Protein AF-A0AAJ6YI88-F1 (afdb_monomer_lite)

Organism: NCBI:txid326594

Sequence (749 aa):
MSNTMTNLNGVRTFVLIAIFVVSIQKDGVDAGNGCAGYNIYDNNGLSCSIKNEIVNHHNYLRQQVANGLVNNQPRAANIQQMYWDEELAKGAQQWANQCTFEHNSNADRRDGRFSVGQNIGETMMSGSPEKVKLIEFTKQITNWFNEFKMYVFGKINYENYSNTGHYTQVIWSSTYLVGCGYIRYSKPNDMVNKFYVCNYGPAGNNINNQPYKVGNTSCGGNLVKSTQYPGLCSIKNPVTDACTPNNETKNSNLNNMSSNLQNSEMQDNNNNNQKTNINIHVNQNNIPNGNSLETLKDDKVAENNKTNNNNQENSNVTDYNLRKFGREWTLRHYNGNTKENMDGMSHSHGSAMKSIVGTSHSHGGARKSMGGLSHSHGGAVENSKEMSHSHGGAVENSDGMSHSHRDAVENSDGMSHSHGGAVENSDEMSHSHRDAVENSDGMSHSHGGAVENSDEMSHSHRDAVENSDGMSHSHGGAVENSDEMSHSHRDAVENSDGMSHSHGGAVENSDEMSHSHRDAVENSDGMSHSHGGAVENSDEMSHSHRDAVENSDGMSHSHGGAVENSDEMSHSHRDAVENSDGMSHSHGGAVENSDGMSHSHGGAVENSDGMSHSHGGAVENSDGMSHSHGGAVENSDGMSHSHGGAVENSDGMSHSHGGAVENSDGMSHSHGGAMKSTDGISHSHLNTVENMDGISDYHENNTTDNMDEIHGKTEKNAWDIHGHSKKNKTNIMKKVMHEKSKKLKVKNN

InterPro domains:
  IPR001283 Cysteine-rich secretory protein-related [PR00837] (82-100)
  IPR001283 Cysteine-rich secretory protein-related [PR00837] (140-153)
  IPR001283 Cysteine-rich secretory protein-related [PR00837] (164-180)
  IPR001283 Cysteine-rich secretory protein-related [PR00837] (195-208)
  IPR001283 Cysteine-rich secretory protein-related [PTHR10334] (52-216)
  IPR002413 Venom allergen 5-like [PR00838] (45-61)
  IPR002413 Venom allergen 5-like [PR00838] (105-121)
  IPR002413 Venom allergen 5-like [PR00838] (163-182)
  IPR014044 CAP domain [PF00188] (55-200)
  IPR014044 CAP domain [SM00198] (49-208)
  IPR018244 Allergen V5/Tpx-1-related, conserved site [PS01009] (165-175)
  IPR018244 Allergen V5/Tpx-1-related, conserved site [PS01010] (195-206)
  IPR035940 CAP superfamily [G3DSA:3.40.33.10] (30-244)
  IPR035940 CAP superfamily [SSF55797] (43-215)

Radius of gyration: 39.64 Å; chains: 1; bounding box: 93×69×137 Å

Secondary structure (DSSP, 8-state):
-----------------------------PPPGGGTTSEEEE-S---HHHHHHHHHHHHHHHHHHHTT-STT---BS-PBPPEE-HHHHHHHHHHHTT--SSPPPTTTT--SSS--EEEEEEEEEES-GGGG----HHHHHHHHHGGGGTPPSS---HHHHHHHHHHHHHT-TT--EEEEEEEEEE-TTSEEEEEEEEEEES----TTS-SS-BSS----TTEEE-SS-TTSEEESS----TT-S--SS-TT-TT---S---------------------------PPP---------------------SSS---EEEEEEEETTEEEEEEEEESS-EEEEESEEEEES--EEEEES-EEESS--EEEESS-EEESSS-EEEESS-EEESSS-EEEESS-EEESSS-EEEESS-EEESSS-EEEESS-EEESSS-EEEESS-EEESSS-EEEESS-EEESSS-EEEESS-EEESSS-EEEESS-EEESSS-EEEESS-EEESSS-EEEESS-EEESSS-EEEESS-EEESSS-EEEESS-EEESSS-EEEESS-EEESSS-EEEESS-EEESSS-EEEESS-EEESSS-EEEESS-EEEESS-EEEESS-EEEESS-EES-SSEEEEESS-EEEEEEEEEEESS-EEEEEEEEEEESS-EEEEEEEEEESSSEEEEEEEEEEESS-EEEEEEEEEEE------S-HHHHHHHHHHHHHHHHHHHHHHHHHHHHHHHHHHHHHTTTTT-

Structure (mmCIF, N/CA/C/O backbone):
data_AF-A0AAJ6YI88-F1
#
_entry.id   AF-A0AAJ6YI88-F1
#
loop_
_atom_site.group_PDB
_atom_site.id
_atom_site.type_symbol
_atom_site.label_atom_id
_atom_site.label_alt_id
_atom_site.label_comp_id
_atom_site.label_asym_id
_atom_site.label_entity_id
_atom_site.label_seq_id
_atom_site.pdbx_PDB_ins_code
_atom_site.Cartn_x
_atom_site.Cartn_y
_atom_site.Cartn_z
_atom_site.occupancy
_atom_site.B_iso_or_equiv
_atom_site.auth_seq_id
_atom_site.auth_comp_id
_atom_site.auth_asym_id
_atom_site.auth_atom_id
_atom_site.pdbx_PDB_model_num
ATOM 1 N N . MET A 1 1 ? 12.155 34.953 -62.038 1.00 32.94 1 MET A N 1
ATOM 2 C CA . MET A 1 1 ? 11.424 34.736 -63.305 1.00 32.94 1 MET A CA 1
ATOM 3 C C . MET A 1 1 ? 10.358 33.687 -63.048 1.00 32.94 1 MET A C 1
ATOM 5 O O . MET A 1 1 ? 10.648 32.714 -62.369 1.00 32.94 1 MET A O 1
ATOM 9 N N . SER A 1 2 ? 9.132 33.970 -63.481 1.00 29.11 2 SER A N 1
ATOM 10 C CA . SER A 1 2 ? 7.916 33.173 -63.272 1.00 29.11 2 SER A CA 1
ATOM 11 C C . SER A 1 2 ? 7.808 32.002 -64.259 1.00 29.11 2 SER A C 1
ATOM 13 O O . SER A 1 2 ? 8.427 32.070 -65.319 1.00 29.11 2 SER A O 1
ATOM 15 N N . ASN A 1 3 ? 6.889 31.071 -63.949 1.00 29.20 3 ASN A N 1
ATOM 16 C CA . ASN A 1 3 ? 6.216 30.086 -64.827 1.00 29.20 3 ASN A CA 1
ATOM 17 C C . ASN A 1 3 ? 7.001 28.778 -65.096 1.00 29.20 3 ASN A C 1
ATOM 19 O O . ASN A 1 3 ? 8.203 28.818 -65.297 1.00 29.20 3 ASN A O 1
ATOM 23 N N . THR A 1 4 ? 6.422 27.569 -65.134 1.00 30.59 4 THR A N 1
ATOM 24 C CA . THR A 1 4 ? 5.014 27.124 -65.206 1.00 30.59 4 THR A CA 1
ATOM 25 C C . THR A 1 4 ? 4.920 25.609 -64.955 1.00 30.59 4 THR A C 1
ATOM 27 O O . THR A 1 4 ? 5.880 24.880 -65.179 1.00 30.59 4 THR A O 1
ATOM 30 N N . MET A 1 5 ? 3.724 25.163 -64.557 1.00 29.16 5 MET A N 1
ATOM 31 C CA . MET A 1 5 ? 3.249 23.777 -64.439 1.00 29.16 5 MET A CA 1
ATOM 32 C C . MET A 1 5 ? 3.534 22.875 -65.655 1.00 29.16 5 MET A C 1
ATOM 34 O O . MET A 1 5 ? 3.459 23.330 -66.793 1.00 29.16 5 MET A O 1
ATOM 38 N N . THR A 1 6 ? 3.620 21.561 -65.427 1.00 32.22 6 THR A N 1
ATOM 39 C CA . THR A 1 6 ? 2.816 20.588 -66.193 1.00 32.22 6 THR A CA 1
ATOM 40 C C . THR A 1 6 ? 2.537 19.325 -65.380 1.00 32.22 6 THR A C 1
ATOM 42 O O . THR A 1 6 ? 3.384 18.797 -64.670 1.00 32.22 6 THR A O 1
ATOM 45 N N . ASN A 1 7 ? 1.278 18.914 -65.480 1.00 28.86 7 ASN A N 1
ATOM 46 C CA . ASN A 1 7 ? 0.593 17.818 -64.815 1.00 28.86 7 ASN A CA 1
ATOM 47 C C . ASN A 1 7 ? 0.742 16.546 -65.667 1.00 28.86 7 ASN A C 1
ATOM 49 O O . ASN A 1 7 ? 0.601 16.635 -66.887 1.00 28.86 7 ASN A O 1
ATOM 53 N N . LEU A 1 8 ? 0.917 15.376 -65.052 1.00 30.50 8 LEU A N 1
ATOM 54 C CA . LEU A 1 8 ? 0.657 14.083 -65.695 1.00 30.50 8 LEU A CA 1
ATOM 55 C C . LEU A 1 8 ? 0.093 13.113 -64.650 1.00 30.50 8 LEU A C 1
ATOM 57 O O . LEU A 1 8 ? 0.806 12.555 -63.824 1.00 30.50 8 LEU A O 1
ATOM 61 N N . ASN A 1 9 ? -1.231 12.960 -64.695 1.00 30.61 9 ASN A N 1
ATOM 62 C CA . ASN A 1 9 ? -1.983 11.904 -64.026 1.00 30.61 9 ASN A CA 1
ATOM 63 C C . ASN A 1 9 ? -1.768 10.577 -64.764 1.00 30.61 9 ASN A C 1
ATOM 65 O O . ASN A 1 9 ? -1.934 10.529 -65.983 1.00 30.61 9 ASN A O 1
ATOM 69 N N . GLY A 1 10 ? -1.504 9.491 -64.033 1.00 27.62 10 GLY A N 1
ATOM 70 C CA . GLY A 1 10 ? -1.437 8.161 -64.631 1.00 27.62 10 GLY A CA 1
ATOM 71 C C . GLY A 1 10 ? -1.246 7.016 -63.638 1.00 27.62 10 GLY A C 1
ATOM 72 O O . GLY A 1 10 ? -0.130 6.590 -63.401 1.00 27.62 10 GLY A O 1
ATOM 73 N N . VAL A 1 11 ? -2.374 6.466 -63.178 1.00 29.61 11 VAL A N 1
ATOM 74 C CA . VAL A 1 11 ? -2.569 5.049 -62.802 1.00 29.61 11 VAL A CA 1
ATOM 75 C C . VAL A 1 11 ? -2.005 4.566 -61.451 1.00 29.61 11 VAL A C 1
ATOM 77 O O . VAL A 1 11 ? -0.908 4.044 -61.323 1.00 29.61 11 VAL A O 1
ATOM 80 N N . ARG A 1 12 ? -2.893 4.656 -60.451 1.00 35.12 12 ARG A N 1
ATOM 81 C CA . ARG A 1 12 ? -3.235 3.645 -59.429 1.00 35.12 12 ARG A CA 1
ATOM 82 C C . ARG A 1 12 ? -2.306 2.423 -59.308 1.00 35.12 12 ARG A C 1
ATOM 84 O O . ARG A 1 12 ? -2.442 1.467 -60.062 1.00 35.12 12 ARG A O 1
ATOM 91 N N . THR A 1 13 ? -1.554 2.369 -58.213 1.00 29.36 13 THR A N 1
ATOM 92 C CA . THR A 1 13 ? -1.378 1.156 -57.394 1.00 29.36 13 THR A CA 1
ATOM 93 C C . THR A 1 13 ? -1.171 1.618 -55.950 1.00 29.36 13 THR A C 1
ATOM 95 O O . THR A 1 13 ? -0.070 1.974 -55.552 1.00 29.36 13 THR A O 1
ATOM 98 N N . PHE A 1 14 ? -2.256 1.699 -55.174 1.00 29.56 14 PHE A N 1
ATOM 99 C CA . PHE A 1 14 ? -2.158 1.823 -53.719 1.00 29.56 14 PHE A CA 1
ATOM 100 C C . PHE A 1 14 ? -1.794 0.438 -53.183 1.00 29.56 14 PHE A C 1
ATOM 102 O O . PHE A 1 14 ? -2.661 -0.424 -53.060 1.00 29.56 14 PHE A O 1
ATOM 109 N N . VAL A 1 15 ? -0.514 0.212 -52.895 1.00 29.78 15 VAL A N 1
ATOM 110 C CA . VAL A 1 15 ? -0.123 -0.839 -51.956 1.00 29.78 15 VAL A CA 1
ATOM 111 C C . VAL A 1 15 ? -0.419 -0.277 -50.569 1.00 29.78 15 VAL A C 1
ATOM 113 O O . VAL A 1 15 ? 0.293 0.593 -50.074 1.00 29.78 15 VAL A O 1
ATOM 116 N N . LEU A 1 16 ? -1.526 -0.721 -49.974 1.00 28.20 16 LEU A N 1
ATOM 117 C CA . LEU A 1 16 ? -1.768 -0.577 -48.542 1.00 28.20 16 LEU A CA 1
ATOM 118 C C . LEU A 1 16 ? -0.713 -1.421 -47.821 1.00 28.20 16 LEU A C 1
ATOM 120 O O . LEU A 1 16 ? -0.903 -2.617 -47.619 1.00 28.20 16 LEU A O 1
ATOM 124 N N . ILE A 1 17 ? 0.411 -0.807 -47.456 1.00 30.27 17 ILE A N 1
ATOM 125 C CA . ILE A 1 17 ? 1.277 -1.354 -46.415 1.00 30.27 17 ILE A CA 1
ATOM 126 C C . ILE A 1 17 ? 0.533 -1.101 -45.105 1.00 30.27 17 ILE A C 1
ATOM 128 O O . ILE A 1 17 ? 0.618 -0.025 -44.517 1.00 30.27 17 ILE A O 1
ATOM 132 N N . ALA A 1 18 ? -0.266 -2.081 -44.690 1.00 30.66 18 ALA A N 1
ATOM 133 C CA . ALA A 1 18 ? -0.692 -2.190 -43.309 1.00 30.66 18 ALA A CA 1
ATOM 134 C C . ALA A 1 18 ? 0.565 -2.502 -42.489 1.00 30.66 18 ALA A C 1
ATOM 136 O O . ALA A 1 18 ? 0.992 -3.650 -42.395 1.00 30.66 18 ALA A O 1
ATOM 137 N N . ILE A 1 19 ? 1.196 -1.459 -41.952 1.00 30.52 19 ILE A N 1
ATOM 138 C CA . ILE A 1 19 ? 2.151 -1.614 -40.862 1.00 30.52 19 ILE A CA 1
ATOM 139 C C . ILE A 1 19 ? 1.314 -2.080 -39.672 1.00 30.52 19 ILE A C 1
ATOM 141 O O . ILE A 1 19 ? 0.644 -1.280 -39.021 1.00 30.52 19 ILE A O 1
ATOM 145 N N . PHE A 1 20 ? 1.305 -3.389 -39.423 1.00 27.17 20 PHE A N 1
ATOM 146 C CA . PHE A 1 20 ? 0.954 -3.917 -38.113 1.00 27.17 20 PHE A CA 1
ATOM 147 C C . PHE A 1 20 ? 2.060 -3.472 -37.158 1.00 27.17 20 PHE A C 1
ATOM 149 O O . PHE A 1 20 ? 3.065 -4.153 -36.976 1.00 27.17 20 PHE A O 1
ATOM 156 N N . VAL A 1 21 ? 1.888 -2.289 -36.572 1.00 27.72 21 VAL A N 1
ATOM 157 C CA . VAL A 1 21 ? 2.495 -2.009 -35.279 1.00 27.72 21 VAL A CA 1
ATOM 158 C C . VAL A 1 21 ? 1.751 -2.926 -34.320 1.00 27.72 21 VAL A C 1
ATOM 160 O O . VAL A 1 21 ? 0.608 -2.655 -33.956 1.00 27.72 21 VAL A O 1
ATOM 163 N N . VAL A 1 22 ? 2.363 -4.052 -33.959 1.00 26.64 22 VAL A N 1
ATOM 164 C CA . VAL A 1 22 ? 1.998 -4.730 -32.719 1.00 26.64 22 VAL A CA 1
ATOM 165 C C . VAL A 1 22 ? 2.469 -3.794 -31.614 1.00 26.64 22 VAL A C 1
ATOM 167 O O . VAL A 1 22 ? 3.588 -3.881 -31.120 1.00 26.64 22 VAL A O 1
ATOM 170 N N . SER A 1 23 ? 1.629 -2.815 -31.289 1.00 27.42 23 SER A N 1
ATOM 171 C CA . SER A 1 23 ? 1.663 -2.219 -29.970 1.00 27.42 23 SER A CA 1
ATOM 172 C C . SER A 1 23 ? 1.325 -3.361 -29.031 1.00 27.42 23 SER A C 1
ATOM 174 O O . SER A 1 23 ? 0.228 -3.912 -29.102 1.00 27.42 23 SER A O 1
ATOM 176 N N . ILE A 1 24 ? 2.277 -3.747 -28.187 1.00 28.84 24 ILE A N 1
ATOM 177 C CA . ILE A 1 24 ? 1.960 -4.483 -26.971 1.00 28.84 24 ILE A CA 1
ATOM 178 C C . ILE A 1 24 ? 1.015 -3.556 -26.200 1.00 28.84 24 ILE A C 1
ATOM 180 O O . ILE A 1 24 ? 1.445 -2.593 -25.564 1.00 28.84 24 ILE A O 1
ATOM 184 N N . GLN A 1 25 ? -0.292 -3.767 -26.364 1.00 24.75 25 GLN A N 1
ATOM 185 C CA . GLN A 1 25 ? -1.301 -3.184 -25.502 1.00 24.75 25 GLN A CA 1
ATOM 186 C C . GLN A 1 25 ? -1.048 -3.799 -24.130 1.00 24.75 25 GLN A C 1
ATOM 188 O O . GLN A 1 25 ? -1.420 -4.935 -23.868 1.00 24.75 25 GLN A O 1
ATOM 193 N N . LYS A 1 26 ? -0.383 -3.039 -23.254 1.00 28.17 26 LYS A N 1
ATOM 194 C CA . LYS A 1 26 ? -0.733 -3.100 -21.834 1.00 28.17 26 LYS A CA 1
ATOM 195 C C . LYS A 1 26 ? -2.248 -2.918 -21.769 1.00 28.17 26 LYS A C 1
ATOM 197 O O . LYS A 1 26 ? -2.754 -2.094 -22.532 1.00 28.17 26 LYS A O 1
ATOM 202 N N . ASP A 1 27 ? -2.938 -3.659 -20.910 1.00 31.25 27 ASP A N 1
ATOM 203 C CA . ASP A 1 27 ? -4.394 -3.612 -20.699 1.00 31.25 27 ASP A CA 1
ATOM 204 C C . ASP A 1 27 ? -4.885 -2.240 -20.176 1.00 31.25 27 ASP A C 1
ATOM 206 O O . ASP A 1 27 ? -5.494 -2.114 -19.116 1.00 31.25 27 ASP A O 1
ATOM 210 N N . GLY A 1 28 ? -4.604 -1.167 -20.912 1.00 36.25 28 GLY A N 1
ATOM 211 C CA . GLY A 1 28 ? -5.153 0.158 -20.714 1.00 36.25 28 GLY A CA 1
ATOM 212 C C . GLY A 1 28 ? -6.572 0.156 -21.251 1.00 36.25 28 GLY A C 1
ATOM 213 O O . GLY A 1 28 ? -6.799 0.045 -22.455 1.00 36.25 28 GLY A O 1
ATOM 214 N N . VAL A 1 29 ? -7.541 0.263 -20.349 1.00 48.75 29 VAL A N 1
ATOM 215 C CA . VAL A 1 29 ? -8.948 0.433 -20.706 1.00 48.75 29 VAL A CA 1
ATOM 216 C C . VAL A 1 29 ? -9.093 1.804 -21.375 1.00 48.75 29 VAL A C 1
ATOM 218 O O . VAL A 1 29 ? -8.951 2.827 -20.703 1.00 48.75 29 VAL A O 1
ATOM 221 N N . ASP A 1 30 ? -9.359 1.835 -22.685 1.00 52.44 30 ASP A N 1
ATOM 222 C CA . ASP A 1 30 ? -9.507 3.075 -23.460 1.00 52.44 30 ASP A CA 1
ATOM 223 C C . ASP A 1 30 ? -10.439 4.078 -22.750 1.00 52.44 30 ASP A C 1
ATOM 225 O O . ASP A 1 30 ? -11.532 3.735 -22.276 1.00 52.44 30 ASP A O 1
ATOM 229 N N . ALA A 1 31 ? -9.998 5.337 -22.651 1.00 59.66 31 ALA A N 1
ATOM 230 C CA . ALA A 1 31 ? -10.843 6.426 -22.175 1.00 59.66 31 ALA A CA 1
ATOM 231 C C . ALA A 1 31 ? -12.007 6.619 -23.163 1.00 59.66 31 ALA A C 1
ATOM 233 O O . ALA A 1 31 ? -11.803 6.719 -24.373 1.00 59.66 31 ALA A O 1
ATOM 234 N N . GLY A 1 32 ? -13.240 6.646 -22.659 1.00 61.09 32 GLY A N 1
ATOM 235 C CA . GLY A 1 32 ? -14.435 6.799 -23.481 1.00 61.09 32 GLY A CA 1
ATOM 236 C C . GLY A 1 32 ? -14.525 8.183 -24.127 1.00 61.09 32 GLY A C 1
ATOM 237 O O . GLY A 1 32 ? -13.893 9.142 -23.682 1.00 61.09 32 GLY A O 1
ATOM 238 N N . ASN A 1 33 ? -15.375 8.315 -25.153 1.00 67.06 33 ASN A N 1
ATOM 239 C CA . ASN A 1 33 ? -15.598 9.580 -25.872 1.00 67.06 33 ASN A CA 1
ATOM 240 C C . ASN A 1 33 ? -15.960 10.765 -24.951 1.00 67.06 33 ASN A C 1
ATOM 242 O O . ASN A 1 33 ? -15.737 11.911 -25.336 1.00 67.06 33 ASN A O 1
ATOM 246 N N . GLY A 1 34 ? -16.499 10.516 -23.749 1.00 70.62 34 GLY A N 1
ATOM 247 C CA . GLY A 1 34 ? -16.801 11.557 -22.758 1.00 70.62 34 GLY A CA 1
ATOM 248 C C . GLY A 1 34 ? -15.568 12.283 -22.195 1.00 70.62 34 GLY A C 1
ATOM 249 O O . GLY A 1 34 ? -15.671 13.433 -21.779 1.00 70.62 34 GLY A O 1
ATOM 250 N N . CYS A 1 35 ? -14.384 11.672 -22.266 1.00 82.50 35 CYS A N 1
ATOM 251 C CA . CYS A 1 35 ? -13.118 12.288 -21.865 1.00 82.50 35 CYS A CA 1
ATOM 252 C C . CYS A 1 35 ? -12.416 13.069 -22.996 1.00 82.50 35 CYS A C 1
ATOM 254 O O . CYS A 1 35 ? -11.266 13.487 -22.840 1.00 82.50 35 CYS A O 1
ATOM 256 N N . ALA A 1 36 ? -13.053 13.238 -24.161 1.00 82.50 36 ALA A N 1
ATOM 257 C CA . ALA A 1 36 ? -12.420 13.857 -25.323 1.00 82.50 36 ALA A CA 1
ATOM 258 C C . ALA A 1 36 ? -11.943 15.293 -25.029 1.00 82.50 36 ALA A C 1
ATOM 260 O O . ALA A 1 36 ? -12.716 16.162 -24.627 1.00 82.50 36 ALA A O 1
ATOM 261 N N . GLY A 1 37 ? -10.655 15.551 -25.277 1.00 80.62 37 GLY A N 1
ATOM 262 C CA . GLY A 1 37 ? -10.024 16.851 -25.024 1.00 80.62 37 GLY A CA 1
ATOM 263 C C . GLY A 1 37 ? -9.541 17.061 -23.585 1.00 80.62 37 GLY A C 1
ATOM 264 O O . GLY A 1 37 ? -9.131 18.172 -23.250 1.00 80.62 37 GLY A O 1
ATOM 265 N N . TYR A 1 38 ? -9.582 16.028 -22.739 1.00 88.00 38 TYR A N 1
ATOM 266 C CA . TYR A 1 38 ? -8.995 16.044 -21.398 1.00 88.00 38 TYR A CA 1
ATOM 267 C C . TYR A 1 38 ? -7.631 15.355 -21.391 1.00 88.00 38 TYR A C 1
ATOM 269 O O . TYR A 1 38 ? -7.392 14.415 -22.147 1.00 88.00 38 TYR A O 1
ATOM 277 N N . ASN A 1 39 ? -6.743 15.797 -20.499 1.00 86.88 39 ASN A N 1
ATOM 278 C CA . ASN A 1 39 ? -5.489 15.089 -20.251 1.00 86.88 39 ASN A CA 1
ATOM 279 C C . ASN A 1 39 ? -5.758 13.990 -19.225 1.00 86.88 39 ASN A C 1
ATOM 281 O O . ASN A 1 39 ? -6.111 14.299 -18.086 1.00 86.88 39 ASN A O 1
ATOM 285 N N . ILE A 1 40 ? -5.616 12.727 -19.621 1.00 87.88 40 ILE A N 1
ATOM 286 C CA . ILE A 1 40 ? -5.776 11.578 -18.724 1.00 87.88 40 ILE A CA 1
ATOM 287 C C . ILE A 1 40 ? -4.437 11.278 -18.063 1.00 87.88 40 ILE A C 1
ATOM 289 O O . ILE A 1 40 ? -3.415 11.177 -18.737 1.00 87.88 40 ILE A O 1
ATOM 293 N N . TYR A 1 41 ? -4.449 11.142 -16.741 1.00 83.94 41 TYR A N 1
ATOM 294 C CA . TYR A 1 41 ? -3.254 10.855 -15.953 1.00 83.94 41 TYR A CA 1
ATOM 295 C C . TYR A 1 41 ? -3.273 9.474 -15.299 1.00 83.94 41 TYR A C 1
ATOM 297 O O . TYR A 1 41 ? -2.215 9.002 -14.888 1.00 83.94 41 TYR A O 1
ATOM 305 N N . ASP A 1 42 ? -4.451 8.874 -15.117 1.00 82.75 42 ASP A N 1
ATOM 306 C CA . ASP A 1 42 ? -4.609 7.524 -14.571 1.00 82.75 42 ASP A CA 1
ATOM 307 C C . ASP A 1 42 ? -5.995 6.960 -14.906 1.00 82.75 42 ASP A C 1
ATOM 309 O O . ASP A 1 42 ? -7.004 7.589 -14.585 1.00 82.75 42 ASP A O 1
ATOM 313 N N . ASN A 1 43 ? -6.039 5.801 -15.557 1.00 80.06 43 ASN A N 1
ATOM 314 C CA . ASN A 1 43 ? -7.243 5.031 -15.880 1.00 80.06 43 ASN A CA 1
ATOM 315 C C . ASN A 1 43 ? -6.955 3.515 -15.944 1.00 80.06 43 ASN A C 1
ATOM 317 O O . ASN A 1 43 ? -7.723 2.767 -16.550 1.00 80.06 43 ASN A O 1
ATOM 321 N N . ASN A 1 44 ? -5.854 3.058 -15.335 1.00 74.81 44 ASN A N 1
ATOM 322 C CA . ASN A 1 44 ? -5.319 1.698 -15.501 1.00 74.81 44 ASN A CA 1
ATOM 323 C C . ASN A 1 44 ? -6.036 0.637 -14.637 1.00 74.81 44 ASN A C 1
ATOM 325 O O . ASN A 1 44 ? -5.500 -0.443 -14.404 1.00 74.81 44 ASN A O 1
ATOM 329 N N . GLY A 1 45 ? -7.243 0.936 -14.146 1.00 76.25 45 GLY A N 1
ATOM 330 C CA . GLY A 1 45 ? -7.947 0.101 -13.172 1.00 76.25 45 GLY A CA 1
ATOM 331 C C . GLY A 1 45 ? -7.375 0.220 -11.754 1.00 76.25 45 GLY A C 1
ATOM 332 O O . GLY A 1 45 ? -6.509 1.046 -11.475 1.00 76.25 45 GLY A O 1
ATOM 333 N N . LEU A 1 46 ? -7.911 -0.579 -10.828 1.00 88.69 46 LEU A N 1
ATOM 334 C CA . LEU A 1 46 ? -7.526 -0.555 -9.413 1.00 88.69 46 LEU A CA 1
ATOM 335 C C . LEU A 1 46 ? -6.585 -1.712 -9.082 1.00 88.69 46 LEU A C 1
ATOM 337 O O . LEU A 1 46 ? -6.867 -2.857 -9.441 1.00 88.69 46 LEU A O 1
ATOM 341 N N . SER A 1 47 ? -5.506 -1.416 -8.352 1.00 86.94 47 SER A N 1
ATOM 342 C CA . SER A 1 47 ? -4.619 -2.442 -7.800 1.00 86.94 47 SER A CA 1
ATOM 343 C C . SER A 1 47 ? -5.346 -3.294 -6.760 1.00 86.94 47 SER A C 1
ATOM 345 O O . SER A 1 47 ? -6.346 -2.871 -6.175 1.00 86.94 47 SER A O 1
ATOM 347 N N . CYS A 1 48 ? -4.828 -4.493 -6.498 1.00 84.81 48 CYS A N 1
ATOM 348 C CA . CYS A 1 48 ? -5.439 -5.395 -5.529 1.00 84.81 48 CYS A CA 1
ATOM 349 C C . CYS A 1 48 ? -5.545 -4.789 -4.119 1.00 84.81 48 CYS A C 1
ATOM 351 O O . CYS A 1 48 ? -6.599 -4.872 -3.488 1.00 84.81 48 CYS A O 1
ATOM 353 N N . SER A 1 49 ? -4.486 -4.112 -3.664 1.00 84.06 49 SER A N 1
ATOM 354 C CA . SER A 1 49 ? -4.479 -3.416 -2.374 1.00 84.06 49 SER A CA 1
ATOM 355 C C . SER A 1 49 ? -5.655 -2.433 -2.259 1.00 84.06 49 SER A C 1
ATOM 357 O O . SER A 1 49 ? -6.447 -2.519 -1.323 1.00 84.06 49 SER A O 1
ATOM 359 N N . ILE A 1 50 ? -5.895 -1.615 -3.292 1.00 89.19 50 ILE A N 1
ATOM 360 C CA . ILE A 1 50 ? -7.017 -0.662 -3.307 1.00 89.19 50 ILE A CA 1
ATOM 361 C C . ILE A 1 50 ? -8.376 -1.382 -3.286 1.00 89.19 50 ILE A C 1
ATOM 363 O O . ILE A 1 50 ? -9.307 -0.928 -2.619 1.00 89.19 50 ILE A O 1
ATOM 367 N N . LYS A 1 51 ? -8.520 -2.510 -3.995 1.00 93.38 51 LYS A N 1
ATOM 368 C CA . LYS A 1 51 ? -9.756 -3.315 -3.969 1.00 93.38 51 LYS A CA 1
ATOM 369 C C . LYS A 1 51 ? -10.056 -3.826 -2.553 1.00 93.38 51 LYS A C 1
ATOM 371 O O . LYS A 1 51 ? -11.185 -3.676 -2.079 1.00 93.38 51 LYS A O 1
ATOM 376 N N . ASN A 1 52 ? -9.045 -4.361 -1.865 1.00 88.44 52 ASN A N 1
ATOM 377 C CA . ASN A 1 52 ? -9.156 -4.816 -0.477 1.00 88.44 52 ASN A CA 1
ATOM 378 C C . ASN A 1 52 ? -9.491 -3.658 0.474 1.00 88.44 52 ASN A C 1
ATOM 380 O O . ASN A 1 52 ? -10.426 -3.773 1.268 1.00 88.44 52 ASN A O 1
ATOM 384 N N . GLU A 1 53 ? -8.812 -2.512 0.353 1.00 89.94 53 GLU A N 1
ATOM 385 C CA . GLU A 1 53 ? -9.113 -1.309 1.141 1.00 89.94 53 GLU A CA 1
ATOM 386 C C . GLU A 1 53 ? -10.577 -0.877 0.997 1.00 89.94 53 GLU A C 1
ATOM 388 O O . GLU A 1 53 ? -11.241 -0.561 1.987 1.00 89.94 53 GLU A O 1
ATOM 393 N N . ILE A 1 54 ? -11.111 -0.892 -0.228 1.00 95.94 54 ILE A N 1
ATOM 394 C CA . ILE A 1 54 ? -12.506 -0.542 -0.495 1.00 95.94 54 ILE A CA 1
ATOM 395 C C . ILE A 1 54 ? -13.449 -1.478 0.263 1.00 95.94 54 ILE A C 1
ATOM 397 O O . ILE A 1 54 ? -14.340 -0.993 0.966 1.00 95.94 54 ILE A O 1
ATOM 401 N N . VAL A 1 55 ? -13.284 -2.797 0.127 1.00 95.88 55 VAL A N 1
ATOM 402 C CA . VAL A 1 55 ? -14.163 -3.784 0.778 1.00 95.88 55 VAL A CA 1
ATOM 403 C C . VAL A 1 55 ? -14.070 -3.673 2.297 1.00 95.88 55 VAL A C 1
ATOM 405 O O . VAL A 1 55 ? -15.098 -3.559 2.975 1.00 95.88 55 VAL A O 1
ATOM 408 N N . ASN A 1 56 ? -12.849 -3.634 2.828 1.00 94.62 56 ASN A N 1
ATOM 409 C CA . ASN A 1 56 ? -12.591 -3.569 4.261 1.00 94.62 56 ASN A CA 1
ATOM 410 C C . ASN A 1 56 ? -13.190 -2.304 4.874 1.00 94.62 56 ASN A C 1
ATOM 412 O O . ASN A 1 56 ? -13.841 -2.362 5.919 1.00 94.62 56 ASN A O 1
ATOM 416 N N . HIS A 1 57 ? -13.052 -1.161 4.197 1.00 97.38 57 HIS A N 1
ATOM 417 C CA . HIS A 1 57 ? -13.583 0.102 4.696 1.00 97.38 57 HIS A CA 1
ATOM 418 C C . HIS A 1 57 ? -15.114 0.165 4.641 1.00 97.38 57 HIS A C 1
ATOM 420 O O . HIS A 1 57 ? -15.742 0.661 5.579 1.00 97.38 57 HIS A O 1
ATOM 426 N N . HIS A 1 58 ? -15.745 -0.396 3.602 1.00 98.50 58 HIS A N 1
ATOM 427 C CA . HIS A 1 58 ? -17.204 -0.553 3.576 1.00 98.50 58 HIS A CA 1
ATOM 428 C C . HIS A 1 58 ? -17.693 -1.418 4.741 1.00 98.50 58 HIS A C 1
ATOM 430 O O . HIS A 1 58 ? -18.622 -1.023 5.447 1.00 98.50 58 HIS A O 1
ATOM 436 N N . ASN A 1 59 ? -17.070 -2.577 4.966 1.00 97.81 59 ASN A N 1
ATOM 437 C CA . ASN A 1 59 ? -17.466 -3.498 6.030 1.00 97.81 59 ASN A CA 1
ATOM 438 C C . ASN A 1 59 ? -17.243 -2.921 7.427 1.00 97.81 59 ASN A C 1
ATOM 440 O O . ASN A 1 59 ? -18.140 -3.019 8.266 1.00 97.81 59 ASN A O 1
ATOM 444 N N . TYR A 1 60 ? -16.119 -2.239 7.648 1.00 97.75 60 TYR A N 1
ATOM 445 C CA . TYR A 1 60 ? -15.856 -1.497 8.878 1.00 97.75 60 TYR A CA 1
ATOM 446 C C . TYR A 1 60 ? -16.995 -0.511 9.178 1.00 97.75 60 TYR A C 1
ATOM 448 O O . TYR A 1 60 ? -17.631 -0.582 10.227 1.00 97.75 60 TYR A O 1
ATOM 456 N N . LEU A 1 61 ? -17.342 0.358 8.225 1.00 98.00 61 LEU A N 1
ATOM 457 C CA . LEU A 1 61 ? -18.404 1.353 8.402 1.00 98.00 61 LEU A CA 1
ATOM 458 C C . LEU A 1 61 ? -19.796 0.724 8.588 1.00 98.00 61 LEU A C 1
ATOM 460 O O . LEU A 1 61 ? -20.582 1.172 9.429 1.00 98.00 61 LEU A O 1
ATOM 464 N N . ARG A 1 62 ? -20.105 -0.336 7.832 1.00 98.50 62 ARG A N 1
ATOM 465 C CA . ARG A 1 62 ? -21.352 -1.109 7.960 1.00 98.50 62 ARG A CA 1
ATOM 466 C C . ARG A 1 62 ? -21.487 -1.730 9.347 1.00 98.50 62 ARG A C 1
ATOM 468 O O . ARG A 1 62 ? -22.572 -1.690 9.929 1.00 98.50 62 ARG A O 1
ATOM 475 N N . GLN A 1 63 ? -20.397 -2.262 9.894 1.00 97.94 63 GLN A N 1
ATOM 476 C CA . GLN A 1 63 ? -20.375 -2.831 11.234 1.00 97.94 63 GLN A CA 1
ATOM 477 C C . GLN A 1 63 ? -20.627 -1.774 12.313 1.00 97.94 63 GLN A C 1
ATOM 479 O O . GLN A 1 63 ? -21.416 -2.030 13.225 1.00 97.94 63 GLN A O 1
ATOM 484 N N . GLN A 1 64 ? -20.041 -0.577 12.197 1.00 97.31 64 GLN A N 1
ATOM 485 C CA . GLN A 1 64 ? -20.295 0.505 13.157 1.00 97.31 64 GLN A CA 1
ATOM 486 C C . GLN A 1 64 ? -21.791 0.842 13.246 1.00 97.31 64 GLN A C 1
ATOM 488 O O . GLN A 1 64 ? -22.323 1.053 14.339 1.00 97.31 64 GLN A O 1
ATOM 493 N N . VAL A 1 65 ? -22.496 0.839 12.108 1.00 97.81 65 VAL A N 1
ATOM 494 C CA . VAL A 1 65 ? -23.957 1.014 12.072 1.00 97.81 65 VAL A CA 1
ATOM 495 C C . VAL A 1 65 ? -24.667 -0.172 12.717 1.00 97.81 65 VAL A C 1
ATOM 497 O O . VAL A 1 65 ? -25.534 0.030 13.566 1.00 97.81 65 VAL A O 1
ATOM 500 N N . ALA A 1 66 ? -24.286 -1.405 12.374 1.00 97.81 66 ALA A N 1
ATOM 501 C CA . ALA A 1 66 ? -24.911 -2.601 12.936 1.00 97.81 66 ALA A CA 1
ATOM 502 C C . ALA A 1 66 ? -24.819 -2.656 14.469 1.00 97.81 66 ALA A C 1
ATOM 504 O O . ALA A 1 66 ? -25.812 -2.945 15.141 1.00 97.81 66 ALA A O 1
ATOM 505 N N . ASN A 1 67 ? -23.672 -2.258 15.020 1.00 96.56 67 ASN A N 1
ATOM 506 C CA . ASN A 1 67 ? -23.415 -2.201 16.457 1.00 96.56 67 ASN A CA 1
ATOM 507 C C . ASN A 1 67 ? -24.100 -1.014 17.163 1.00 96.56 67 ASN A C 1
ATOM 509 O O . ASN A 1 67 ? -24.175 -0.989 18.397 1.00 96.56 67 ASN A O 1
ATOM 513 N N . GLY A 1 68 ? -24.666 -0.067 16.406 1.00 95.19 68 GLY A N 1
ATOM 514 C CA . GLY A 1 68 ? -25.320 1.131 16.937 1.00 95.19 68 GLY A CA 1
ATOM 515 C C . GLY A 1 68 ? -24.331 2.168 17.469 1.00 95.19 68 GLY A C 1
ATOM 516 O O . GLY A 1 68 ? -24.663 2.904 18.393 1.00 95.19 68 GLY A O 1
ATOM 517 N N . LEU A 1 69 ? -23.114 2.202 16.917 1.00 95.62 69 LEU A N 1
ATOM 518 C CA . LEU A 1 69 ? -22.048 3.139 17.296 1.00 95.62 69 LEU A CA 1
ATOM 519 C C . LEU A 1 69 ? -22.112 4.457 16.509 1.00 95.62 69 LEU A C 1
ATOM 521 O O . LEU A 1 69 ? -21.359 5.389 16.777 1.00 95.62 69 LEU A O 1
ATOM 525 N N . VAL A 1 70 ? -23.008 4.545 15.524 1.00 95.00 70 VAL A N 1
ATOM 526 C CA . VAL A 1 70 ? -23.184 5.729 14.680 1.00 95.00 70 VAL A CA 1
ATOM 527 C C . VAL A 1 70 ? -24.338 6.565 15.214 1.00 95.00 70 VAL A C 1
ATOM 529 O O . VAL A 1 70 ? -25.470 6.092 15.325 1.00 95.00 70 VAL A O 1
ATOM 532 N N . ASN A 1 71 ? -24.054 7.831 15.519 1.00 88.50 71 ASN A N 1
ATOM 533 C CA . ASN A 1 71 ? -25.040 8.757 16.071 1.00 88.50 71 ASN A CA 1
ATOM 534 C C . ASN A 1 71 ? -26.311 8.822 15.211 1.00 88.50 71 ASN A C 1
ATOM 536 O O . ASN A 1 71 ? -26.246 8.939 13.988 1.00 88.50 71 ASN A O 1
ATOM 540 N N . ASN A 1 72 ? -27.466 8.807 15.881 1.00 87.19 72 ASN A N 1
ATOM 541 C CA . ASN A 1 72 ? -28.808 8.842 15.284 1.00 87.19 72 ASN A CA 1
ATOM 542 C C . ASN A 1 72 ? -29.188 7.621 14.425 1.00 87.19 72 ASN A C 1
ATOM 544 O O . ASN A 1 72 ? -30.201 7.669 13.727 1.00 87.19 72 ASN A O 1
ATOM 548 N N . GLN A 1 73 ? -28.432 6.520 14.501 1.00 94.75 73 GLN A N 1
ATOM 549 C CA . GLN A 1 73 ? -28.721 5.283 13.774 1.00 94.75 73 GLN A CA 1
ATOM 550 C C . GLN A 1 73 ? -28.999 4.139 14.762 1.00 94.75 73 GLN A C 1
ATOM 552 O O . GLN A 1 73 ? -28.177 3.874 15.641 1.00 94.75 73 GLN A O 1
ATOM 557 N N . PRO A 1 74 ? -30.155 3.459 14.676 1.00 97.12 74 PRO A N 1
ATOM 558 C CA . PRO A 1 74 ? -30.423 2.301 15.517 1.00 97.12 74 PRO A CA 1
ATOM 559 C C . PRO A 1 74 ? -29.540 1.107 15.132 1.00 97.12 74 PRO A C 1
ATOM 561 O O . PRO A 1 74 ? -29.089 0.984 13.998 1.00 97.12 74 PRO A O 1
ATOM 564 N N . ARG A 1 75 ? -29.360 0.171 16.069 1.00 97.31 75 ARG A N 1
ATOM 565 C CA . ARG A 1 75 ? -28.701 -1.114 15.785 1.00 97.31 75 ARG A CA 1
ATOM 566 C C . ARG A 1 75 ? -29.382 -1.855 14.641 1.00 97.31 75 ARG A C 1
ATOM 568 O O . ARG A 1 75 ? -30.615 -1.846 14.544 1.00 97.31 75 ARG A O 1
ATOM 575 N N . ALA A 1 76 ? -28.585 -2.542 13.831 1.00 97.44 76 ALA A N 1
ATOM 576 C CA . ALA A 1 76 ? -29.066 -3.290 12.681 1.00 97.44 76 ALA A CA 1
ATOM 577 C C . ALA A 1 76 ? -28.949 -4.800 12.895 1.00 97.44 76 ALA A C 1
ATOM 579 O O . ALA A 1 76 ? -27.902 -5.320 13.266 1.00 97.44 76 ALA A O 1
ATOM 580 N N . ALA A 1 77 ? -30.020 -5.520 12.581 1.00 96.56 77 ALA A N 1
ATOM 581 C CA . ALA A 1 77 ? -30.089 -6.957 12.779 1.00 96.56 77 ALA A CA 1
ATOM 582 C C . ALA A 1 77 ? -29.490 -7.765 11.618 1.00 96.56 77 ALA A C 1
ATOM 584 O O . ALA A 1 77 ? -29.062 -8.892 11.830 1.00 96.56 77 ALA A O 1
ATOM 585 N N . ASN A 1 78 ? -29.511 -7.246 10.387 1.00 96.38 78 ASN A N 1
ATOM 586 C CA . ASN A 1 78 ? -29.376 -8.078 9.185 1.00 96.38 78 ASN A CA 1
ATOM 587 C C . ASN A 1 78 ? -28.447 -7.507 8.101 1.00 96.38 78 ASN A C 1
ATOM 589 O O . ASN A 1 78 ? -28.627 -7.832 6.928 1.00 96.38 78 ASN A O 1
ATOM 593 N N . ILE A 1 79 ? -27.503 -6.630 8.452 1.00 97.75 79 ILE A N 1
ATOM 594 C CA . ILE A 1 79 ? -26.556 -6.081 7.472 1.00 97.75 79 ILE A CA 1
ATOM 595 C C . ILE A 1 79 ? -25.570 -7.175 7.054 1.00 97.75 79 ILE A C 1
ATOM 597 O O . ILE A 1 79 ? -24.917 -7.775 7.904 1.00 97.75 79 ILE A O 1
ATOM 601 N N . GLN A 1 80 ? -25.468 -7.438 5.751 1.00 97.12 80 GLN A N 1
ATOM 602 C CA . GLN A 1 80 ? -24.543 -8.438 5.217 1.00 97.12 80 GLN A CA 1
ATOM 603 C C . GLN A 1 80 ? -23.108 -7.906 5.094 1.00 97.12 80 GLN A C 1
ATOM 605 O O . GLN A 1 80 ? -22.905 -6.716 4.839 1.00 97.12 80 GLN A O 1
ATOM 610 N N . GLN A 1 81 ? -22.118 -8.782 5.243 1.00 96.19 81 GLN A N 1
ATOM 611 C CA . GLN A 1 81 ? -20.739 -8.505 4.843 1.00 96.19 81 GLN A CA 1
ATOM 612 C C . GLN A 1 81 ? -20.682 -8.318 3.320 1.00 96.19 81 GLN A C 1
ATOM 614 O O . GLN A 1 81 ? -21.315 -9.066 2.580 1.00 96.19 81 GLN A O 1
ATOM 619 N N . MET A 1 82 ? -19.967 -7.290 2.868 1.00 95.38 82 MET A N 1
ATOM 620 C CA . MET A 1 82 ? -19.683 -7.028 1.462 1.00 95.38 82 MET A CA 1
ATOM 621 C C . MET A 1 82 ? -18.420 -7.761 1.003 1.00 95.38 82 MET A C 1
ATOM 623 O O . MET A 1 82 ? -17.470 -7.891 1.773 1.00 95.38 82 MET A O 1
ATOM 627 N N . TYR A 1 83 ? -18.406 -8.162 -0.265 1.00 94.69 83 TYR A N 1
ATOM 628 C CA . TYR A 1 83 ? -17.290 -8.793 -0.968 1.00 94.69 83 TYR A CA 1
ATOM 629 C C . TYR A 1 83 ? -17.027 -8.071 -2.293 1.00 94.69 83 TYR A C 1
ATOM 631 O O . TYR A 1 83 ? -17.919 -7.401 -2.826 1.00 94.69 83 TYR A O 1
ATOM 639 N N . TRP A 1 84 ? -15.807 -8.195 -2.817 1.00 95.12 84 TRP A N 1
ATOM 640 C CA . TRP A 1 84 ? -15.458 -7.616 -4.113 1.00 95.12 84 TRP A CA 1
ATOM 641 C C . TRP A 1 84 ? -16.113 -8.383 -5.264 1.00 95.12 84 TRP A C 1
ATOM 643 O O . TRP A 1 84 ? -16.245 -9.605 -5.210 1.00 95.12 84 TRP A O 1
ATOM 653 N N . ASP A 1 85 ? -16.493 -7.665 -6.318 1.00 93.88 85 ASP A N 1
ATOM 654 C CA . ASP A 1 85 ? -17.016 -8.249 -7.545 1.00 93.88 85 ASP A CA 1
ATOM 655 C C . ASP A 1 85 ? -16.408 -7.583 -8.788 1.00 93.88 85 ASP A C 1
ATOM 657 O O . ASP A 1 85 ? -16.590 -6.386 -9.035 1.00 93.88 85 ASP A O 1
ATOM 661 N N . GLU A 1 86 ? -15.686 -8.375 -9.585 1.00 90.75 86 GLU A N 1
ATOM 662 C CA . GLU A 1 86 ? -14.976 -7.891 -10.775 1.00 90.75 86 GLU A CA 1
ATOM 663 C C . GLU A 1 86 ? -15.918 -7.432 -11.898 1.00 90.75 86 GLU A C 1
ATOM 665 O O . GLU A 1 86 ? -15.579 -6.517 -12.649 1.00 90.75 86 GLU A O 1
ATOM 670 N N . GLU A 1 87 ? -17.120 -8.007 -12.016 1.00 91.00 87 GLU A N 1
ATOM 671 C CA . GLU A 1 87 ? -18.093 -7.595 -13.037 1.00 91.00 87 GLU A CA 1
ATOM 672 C C . GLU A 1 87 ? -18.653 -6.201 -12.715 1.00 91.00 87 GLU A C 1
ATOM 674 O O . GLU A 1 87 ? -18.668 -5.310 -13.575 1.00 91.00 87 GLU A O 1
ATOM 679 N N . LEU A 1 88 ? -18.988 -5.957 -11.443 1.00 95.25 88 LEU A N 1
ATOM 680 C CA . LEU A 1 88 ? -19.369 -4.631 -10.956 1.00 95.25 88 LEU A CA 1
ATOM 681 C C . LEU A 1 88 ? -18.236 -3.611 -11.115 1.00 95.25 88 LEU A C 1
ATOM 683 O O . LEU A 1 88 ? -18.504 -2.470 -11.514 1.00 95.25 88 LEU A O 1
ATOM 687 N N . ALA A 1 89 ? -16.990 -4.011 -10.838 1.00 95.31 89 ALA A N 1
ATOM 688 C CA . ALA A 1 89 ? -15.808 -3.160 -10.960 1.00 95.31 89 ALA A CA 1
ATOM 689 C C . ALA A 1 89 ? -15.528 -2.776 -12.413 1.00 95.31 89 ALA A C 1
ATOM 691 O O . ALA A 1 89 ? -15.312 -1.601 -12.711 1.00 95.31 89 ALA A O 1
ATOM 692 N N . LYS A 1 90 ? -15.635 -3.734 -13.340 1.00 91.94 90 LYS A N 1
ATOM 693 C CA . LYS A 1 90 ? -15.516 -3.485 -14.779 1.00 91.94 90 LYS A CA 1
ATOM 694 C C . LYS A 1 90 ? -16.544 -2.460 -15.251 1.00 91.94 90 LYS A C 1
ATOM 696 O O . LYS A 1 90 ? -16.179 -1.496 -15.925 1.00 91.94 90 LYS A O 1
ATOM 701 N N . GLY A 1 91 ? -17.808 -2.615 -14.852 1.00 92.38 91 GLY A N 1
ATOM 702 C CA . GLY A 1 91 ? -18.854 -1.638 -15.163 1.00 92.38 91 GLY A CA 1
ATOM 703 C C . GLY A 1 91 ? -18.592 -0.259 -14.542 1.00 92.38 91 GLY A C 1
ATOM 704 O O . GLY A 1 91 ? -18.854 0.770 -15.167 1.00 92.38 91 GLY A O 1
ATOM 705 N N . ALA A 1 92 ? -18.040 -0.211 -13.326 1.00 95.56 92 ALA A N 1
ATOM 706 C CA . ALA A 1 92 ? -17.697 1.039 -12.652 1.00 95.56 92 ALA A CA 1
ATOM 707 C C . ALA A 1 92 ? -16.527 1.759 -13.343 1.00 95.56 92 ALA A C 1
ATOM 709 O O . ALA A 1 92 ? -16.595 2.969 -13.553 1.00 95.56 92 ALA A O 1
ATOM 710 N N . GLN A 1 93 ? -15.492 1.024 -13.763 1.00 94.75 93 GLN A N 1
ATOM 711 C CA . GLN A 1 93 ? -14.343 1.572 -14.486 1.00 94.75 93 GLN A CA 1
ATOM 712 C C . GLN A 1 93 ? -14.732 2.087 -15.875 1.00 94.75 93 GLN A C 1
ATOM 714 O O . GLN A 1 93 ? -14.325 3.180 -16.262 1.00 94.75 93 GLN A O 1
ATOM 719 N N . GLN A 1 94 ? -15.578 1.353 -16.605 1.00 91.62 94 GLN A N 1
ATOM 720 C CA . GLN A 1 94 ? -16.112 1.808 -17.894 1.00 91.62 94 GLN A CA 1
ATOM 721 C C . GLN A 1 94 ? -16.861 3.140 -17.776 1.00 91.62 94 GLN A C 1
ATOM 723 O O . GLN A 1 94 ? -16.775 3.983 -18.675 1.00 91.62 94 GLN A O 1
ATOM 728 N N . TRP A 1 95 ? -17.578 3.339 -16.666 1.00 93.81 95 TRP A N 1
ATOM 729 C CA . TRP A 1 95 ? -18.269 4.593 -16.396 1.00 93.81 95 TRP A CA 1
ATOM 730 C C . TRP A 1 95 ? -17.325 5.708 -15.944 1.00 93.81 95 TRP A C 1
ATOM 732 O O . TRP A 1 95 ? -17.433 6.831 -16.435 1.00 93.81 95 TRP A O 1
ATOM 742 N N . ALA A 1 96 ? -16.356 5.401 -15.076 1.00 93.94 96 ALA A N 1
ATOM 743 C CA . ALA A 1 96 ? -15.311 6.346 -14.688 1.00 93.94 96 ALA A CA 1
ATOM 744 C C . ALA A 1 96 ? -14.599 6.905 -15.933 1.00 93.94 96 ALA A C 1
ATOM 746 O O . ALA A 1 96 ? -14.457 8.117 -16.079 1.00 93.94 96 ALA A O 1
ATOM 747 N N . ASN A 1 97 ? -14.304 6.041 -16.907 1.00 91.62 97 ASN A N 1
ATOM 748 C CA . ASN A 1 97 ? -13.697 6.395 -18.189 1.00 91.62 97 ASN A CA 1
ATOM 749 C C . ASN A 1 97 ? -14.547 7.315 -19.088 1.00 91.62 97 ASN A C 1
ATOM 751 O O . ASN A 1 97 ? -14.102 7.632 -20.185 1.00 91.62 97 ASN A O 1
ATOM 755 N N . GLN A 1 98 ? -15.739 7.757 -18.675 1.00 90.88 98 GLN A N 1
ATOM 756 C CA . GLN A 1 98 ? -16.507 8.781 -19.395 1.00 90.88 98 GLN A CA 1
ATOM 757 C C . GLN A 1 98 ? -16.222 10.209 -18.912 1.00 90.88 98 GLN A C 1
ATOM 759 O O . GLN A 1 98 ? -16.741 11.148 -19.510 1.00 90.88 98 GLN A O 1
ATOM 764 N N . CYS A 1 99 ? -15.448 10.401 -17.834 1.00 90.38 99 CYS A N 1
ATOM 765 C CA . CYS A 1 99 ? -15.128 11.721 -17.264 1.00 90.38 99 CYS A CA 1
ATOM 766 C C . CYS A 1 99 ? -16.356 12.628 -17.032 1.00 90.38 99 CYS A C 1
ATOM 768 O O . CYS A 1 99 ? -16.256 13.855 -17.088 1.00 90.38 99 CYS A O 1
ATOM 770 N N . THR A 1 100 ? -17.528 12.030 -16.801 1.00 88.12 100 THR A N 1
ATOM 771 C CA . THR A 1 100 ? -18.796 12.748 -16.659 1.00 88.12 100 THR A CA 1
ATOM 772 C C . THR A 1 100 ? -19.330 12.521 -15.254 1.00 88.12 100 THR A C 1
ATOM 774 O O . THR A 1 100 ? -19.651 11.392 -14.886 1.00 88.12 100 THR A O 1
ATOM 777 N N . PHE A 1 101 ? -19.416 13.594 -14.461 1.00 91.38 101 PHE A N 1
ATOM 778 C CA . PHE A 1 101 ? -19.912 13.544 -13.084 1.00 91.38 101 PHE A CA 1
ATOM 779 C C . PHE A 1 101 ? -21.444 13.447 -13.043 1.00 91.38 101 PHE A C 1
ATOM 781 O O . PHE A 1 101 ? -22.151 14.352 -12.603 1.00 91.38 101 PHE A O 1
ATOM 788 N N . GLU A 1 102 ? -21.959 12.332 -13.548 1.00 91.69 102 GLU A N 1
ATOM 789 C CA . GLU A 1 102 ? -23.366 11.965 -13.497 1.00 91.69 102 GLU A CA 1
ATOM 790 C C . GLU A 1 102 ? -23.508 10.447 -13.360 1.00 91.69 102 GLU A C 1
ATOM 792 O O . GLU A 1 102 ? -22.572 9.685 -13.600 1.00 91.69 102 GLU A O 1
ATOM 797 N N . HIS A 1 103 ? -24.682 9.993 -12.938 1.00 91.88 103 HIS A N 1
ATOM 798 C CA . HIS A 1 103 ? -24.995 8.571 -12.913 1.00 91.88 103 HIS A CA 1
ATOM 799 C C . HIS A 1 103 ? -25.351 8.085 -14.320 1.00 91.88 103 HIS A C 1
ATOM 801 O O . HIS A 1 103 ? -26.184 8.702 -14.982 1.00 91.88 103 HIS A O 1
ATOM 807 N N . ASN A 1 104 ? -24.823 6.934 -14.741 1.00 89.25 104 ASN A N 1
ATOM 808 C CA . ASN A 1 104 ? -25.330 6.270 -15.942 1.00 89.25 104 ASN A CA 1
ATOM 809 C C . ASN A 1 104 ? -26.747 5.732 -15.749 1.00 89.25 104 ASN A C 1
ATOM 811 O O . ASN A 1 104 ? -27.264 5.605 -14.632 1.00 89.25 104 ASN A O 1
ATOM 815 N N . SER A 1 105 ? -27.391 5.397 -16.868 1.00 89.31 105 SER A N 1
ATOM 816 C CA . SER A 1 105 ? -28.729 4.833 -16.826 1.00 89.31 105 SER A CA 1
ATOM 817 C C . SER A 1 105 ? -28.726 3.472 -16.120 1.00 89.31 105 SER A C 1
ATOM 819 O O . SER A 1 105 ? -27.764 2.705 -16.174 1.00 89.31 105 SER A O 1
ATOM 821 N N . ASN A 1 106 ? -29.854 3.113 -15.504 1.00 84.62 106 ASN A N 1
ATOM 822 C CA . ASN A 1 106 ? -30.029 1.774 -14.931 1.00 84.62 106 ASN A CA 1
ATOM 823 C C . ASN A 1 106 ? -29.898 0.655 -15.981 1.00 84.62 106 ASN A C 1
ATOM 825 O O . ASN A 1 106 ? -29.687 -0.496 -15.610 1.00 84.62 106 ASN A O 1
ATOM 829 N N . ALA A 1 107 ? -30.071 0.961 -17.273 1.00 81.25 107 ALA A N 1
ATOM 830 C CA . ALA A 1 107 ? -29.875 -0.007 -18.346 1.00 81.25 107 ALA A CA 1
ATOM 831 C C . ALA A 1 107 ? -28.387 -0.280 -18.606 1.00 81.25 107 ALA A C 1
ATOM 833 O O . ALA A 1 107 ? -28.034 -1.431 -18.850 1.00 81.25 107 ALA A O 1
ATOM 834 N N . ASP A 1 108 ? -27.539 0.739 -18.466 1.00 81.38 108 ASP A N 1
ATOM 835 C CA . ASP A 1 108 ? -26.092 0.647 -18.700 1.00 81.38 108 ASP A CA 1
ATOM 836 C C . ASP A 1 108 ? -25.339 0.036 -17.506 1.00 81.38 108 ASP A C 1
ATOM 838 O O . ASP A 1 108 ? -24.200 -0.391 -17.646 1.00 81.38 108 ASP A O 1
ATOM 842 N N . ARG A 1 109 ? -25.978 -0.040 -16.328 1.00 84.44 109 ARG A N 1
ATOM 843 C CA . ARG A 1 109 ? -25.451 -0.696 -15.113 1.00 84.44 109 ARG A CA 1
ATOM 844 C C . ARG A 1 109 ? -25.875 -2.158 -14.950 1.00 84.44 109 ARG A C 1
ATOM 846 O O . ARG A 1 109 ? -25.815 -2.693 -13.848 1.00 84.44 109 ARG A O 1
ATOM 853 N N . ARG A 1 110 ? -26.418 -2.799 -15.984 1.00 73.94 110 ARG A N 1
ATOM 854 C CA . ARG A 1 110 ? -26.965 -4.156 -15.845 1.00 73.94 110 ARG A CA 1
ATOM 855 C C . ARG A 1 110 ? -25.857 -5.192 -15.716 1.00 73.94 110 ARG A C 1
ATOM 857 O O . ARG A 1 110 ? -24.960 -5.245 -16.540 1.00 73.94 110 ARG A O 1
ATOM 864 N N . ASP A 1 111 ? -26.033 -6.065 -14.737 1.00 75.50 111 ASP A N 1
ATOM 865 C CA . ASP A 1 111 ? -25.088 -7.119 -14.360 1.00 75.50 111 ASP A CA 1
ATOM 866 C C . ASP A 1 111 ? -25.665 -8.532 -14.607 1.00 75.50 111 ASP A C 1
ATOM 868 O O . ASP A 1 111 ? -25.088 -9.548 -14.257 1.00 75.50 111 ASP A O 1
ATOM 872 N N . GLY A 1 112 ? -26.865 -8.634 -15.195 1.00 79.00 112 GLY A N 1
ATOM 873 C CA . GLY A 1 112 ? -27.531 -9.910 -15.504 1.00 79.00 112 GLY A CA 1
ATOM 874 C C . GLY A 1 112 ? -28.005 -10.717 -14.282 1.00 79.00 112 GLY A C 1
ATOM 875 O O . GLY A 1 112 ? -29.007 -11.425 -14.384 1.00 79.00 112 GLY A O 1
ATOM 876 N N . ARG A 1 113 ? -27.353 -10.563 -13.122 1.00 87.94 113 ARG A N 1
ATOM 877 C CA . ARG A 1 113 ? -27.625 -11.261 -11.858 1.00 87.94 113 ARG A CA 1
ATOM 878 C C . ARG A 1 113 ? -28.627 -10.505 -10.984 1.00 87.94 113 ARG A C 1
ATOM 880 O O . ARG A 1 113 ? -29.483 -11.118 -10.348 1.00 87.94 113 ARG A O 1
ATOM 887 N N . PHE A 1 114 ? -28.556 -9.174 -10.963 1.00 90.25 114 PHE A N 1
ATOM 888 C CA . PHE A 1 114 ? -29.428 -8.307 -10.162 1.00 90.25 114 PHE A CA 1
ATOM 889 C C . PHE A 1 114 ? -29.433 -6.855 -10.677 1.00 90.25 114 PHE A C 1
ATOM 891 O O . PHE A 1 114 ? -28.707 -6.487 -11.599 1.00 90.25 114 PHE A O 1
ATOM 898 N N . SER A 1 115 ? -30.290 -6.012 -10.089 1.00 91.81 115 SER A N 1
ATOM 899 C CA . SER A 1 115 ? -30.204 -4.553 -10.274 1.00 91.81 115 SER A CA 1
ATOM 900 C C . SER A 1 115 ? -28.984 -4.005 -9.536 1.00 91.81 115 SER A C 1
ATOM 902 O O . SER A 1 115 ? -28.688 -4.490 -8.448 1.00 91.81 115 SER A O 1
ATOM 904 N N . VAL A 1 116 ? -28.330 -2.979 -10.084 1.00 96.06 116 VAL A N 1
ATOM 905 C CA . VAL A 1 116 ? -27.076 -2.420 -9.553 1.00 96.06 116 VAL A CA 1
ATOM 906 C C . VAL A 1 116 ? -27.276 -0.979 -9.083 1.00 96.06 116 VAL A C 1
ATOM 908 O O . VAL A 1 116 ? -27.776 -0.136 -9.831 1.00 96.06 116 VAL A O 1
ATOM 911 N N . GLY A 1 117 ? -26.910 -0.712 -7.829 1.00 96.12 117 GLY A N 1
ATOM 912 C CA . GLY A 1 117 ? -26.825 0.637 -7.267 1.00 96.12 117 GLY A CA 1
ATOM 913 C C . GLY A 1 117 ? -25.488 1.289 -7.610 1.00 96.12 117 GLY A C 1
ATOM 914 O O . GLY A 1 117 ? -24.558 0.598 -8.016 1.00 96.12 117 GLY A O 1
ATOM 915 N N . GLN A 1 118 ? -25.365 2.606 -7.445 1.00 97.38 118 GLN A N 1
ATOM 916 C CA . GLN A 1 118 ? -24.116 3.307 -7.738 1.00 97.38 118 GLN A CA 1
ATOM 917 C C . GLN A 1 118 ? -23.923 4.512 -6.825 1.00 97.38 118 GLN A C 1
ATOM 919 O O . GLN A 1 118 ? -24.838 5.319 -6.681 1.00 97.38 118 GLN A O 1
ATOM 924 N N . ASN A 1 119 ? -22.708 4.670 -6.306 1.00 98.31 119 ASN A N 1
ATOM 925 C CA . ASN A 1 119 ? -22.230 5.930 -5.751 1.00 98.31 119 ASN A CA 1
ATOM 926 C C . ASN A 1 119 ? -21.156 6.511 -6.669 1.00 98.31 119 ASN A C 1
ATOM 928 O O . ASN A 1 119 ? -20.318 5.772 -7.192 1.00 98.31 119 ASN A O 1
ATOM 932 N N . ILE A 1 120 ? -21.178 7.832 -6.842 1.00 97.50 120 ILE A N 1
ATOM 933 C CA . ILE A 1 120 ? -20.145 8.567 -7.572 1.00 97.50 120 ILE A CA 1
ATOM 934 C C . ILE A 1 120 ? -19.576 9.692 -6.707 1.00 97.50 120 ILE A C 1
ATOM 936 O O . ILE A 1 120 ? -20.236 10.203 -5.802 1.00 97.50 120 ILE A O 1
ATOM 940 N N . GLY A 1 121 ? -18.326 10.064 -6.951 1.00 95.50 121 GLY A N 1
ATOM 941 C CA . GLY A 1 121 ? -17.652 11.144 -6.238 1.00 95.50 121 GLY A CA 1
ATOM 942 C C . GLY A 1 121 ? -16.620 11.813 -7.126 1.00 95.50 121 GLY A C 1
ATOM 943 O O . GLY A 1 121 ? -15.896 11.123 -7.834 1.00 95.50 121 GLY A O 1
ATOM 944 N N . GLU A 1 122 ? -16.541 13.139 -7.092 1.00 91.25 122 GLU A N 1
ATOM 945 C CA . GLU A 1 122 ? -15.515 13.897 -7.808 1.00 91.25 122 GLU A CA 1
ATOM 946 C C . GLU A 1 122 ? -14.813 14.851 -6.843 1.00 91.25 122 GLU A C 1
ATOM 948 O O . GLU A 1 122 ? -15.461 15.570 -6.078 1.00 91.25 122 GLU A O 1
ATOM 953 N N . THR A 1 123 ? -13.481 14.860 -6.873 1.00 88.06 123 THR A N 1
ATOM 954 C CA . THR A 1 123 ? -12.684 15.885 -6.198 1.00 88.06 123 THR A CA 1
ATOM 955 C C . THR A 1 123 ? -11.904 16.697 -7.219 1.00 88.06 123 THR A C 1
ATOM 957 O O . THR A 1 123 ? -11.319 16.157 -8.157 1.00 88.06 123 THR A O 1
ATOM 960 N N . MET A 1 124 ? -11.906 18.015 -7.026 1.00 85.69 124 MET A N 1
ATOM 961 C CA . MET A 1 124 ? -11.190 18.973 -7.861 1.00 85.69 124 MET A CA 1
ATOM 962 C C . MET A 1 124 ? -10.048 19.584 -7.058 1.00 85.69 124 MET A C 1
ATOM 964 O O . MET A 1 124 ? -10.266 20.099 -5.960 1.00 85.69 124 MET A O 1
ATOM 968 N N . MET A 1 125 ? -8.835 19.542 -7.601 1.00 77.62 125 MET A N 1
ATOM 969 C CA . MET A 1 125 ? -7.645 20.081 -6.945 1.00 77.62 125 MET A CA 1
ATOM 970 C C . MET A 1 125 ? -6.877 21.007 -7.888 1.00 77.62 125 MET A C 1
ATOM 972 O O . MET A 1 125 ? -6.658 20.688 -9.059 1.00 77.62 125 MET A O 1
ATOM 976 N N . SER A 1 126 ? -6.443 22.148 -7.352 1.00 69.75 126 SER A N 1
ATOM 977 C CA . SER A 1 126 ? -5.506 23.057 -8.015 1.00 69.75 126 SER A CA 1
ATOM 978 C C . SER A 1 126 ? -4.077 22.601 -7.714 1.00 69.75 126 SER A C 1
ATOM 980 O O . SER A 1 126 ? -3.699 22.528 -6.545 1.00 69.75 126 SER A O 1
ATOM 982 N N . GLY A 1 127 ? -3.269 22.298 -8.731 1.00 63.31 127 GLY A N 1
ATOM 983 C CA . GLY A 1 127 ? -1.872 21.892 -8.532 1.00 63.31 127 GLY A CA 1
ATOM 984 C C . GLY A 1 127 ? -1.330 20.985 -9.634 1.00 63.31 127 GLY A C 1
ATOM 985 O O . GLY A 1 127 ? -2.063 20.588 -10.536 1.00 63.31 127 GLY A O 1
ATOM 986 N N . SER A 1 128 ? -0.034 20.657 -9.563 1.00 63.38 128 SER A N 1
ATOM 987 C CA . SER A 1 128 ? 0.595 19.777 -10.551 1.00 63.38 128 SER A CA 1
ATOM 988 C C . SER A 1 128 ? 0.044 18.344 -10.444 1.00 63.38 128 SER A C 1
ATOM 990 O O . SER A 1 128 ? -0.067 17.819 -9.331 1.00 63.38 128 SER A O 1
ATOM 992 N N . PRO A 1 129 ? -0.250 17.668 -11.572 1.00 63.19 129 PRO A N 1
ATOM 993 C CA . PRO A 1 129 ? -0.733 16.283 -11.587 1.00 63.19 129 PRO A CA 1
ATOM 994 C C . PRO A 1 129 ? 0.170 15.295 -10.834 1.00 63.19 129 PRO A C 1
ATOM 996 O O . PRO A 1 129 ? -0.316 14.284 -10.333 1.00 63.19 129 PRO A O 1
ATOM 999 N N . GLU A 1 130 ? 1.466 15.588 -10.717 1.00 61.00 130 GLU A N 1
ATOM 1000 C CA . GLU A 1 130 ? 2.445 14.766 -9.994 1.00 61.00 130 GLU A CA 1
ATOM 1001 C C . GLU A 1 130 ? 2.241 14.768 -8.473 1.00 61.00 130 GLU A C 1
ATOM 1003 O O . GLU A 1 130 ? 2.432 13.743 -7.826 1.00 61.00 130 GLU A O 1
ATOM 1008 N N . LYS A 1 131 ? 1.779 15.882 -7.889 1.00 56.69 131 LYS A N 1
ATOM 1009 C CA . LYS A 1 131 ? 1.519 15.986 -6.439 1.00 56.69 131 LYS A CA 1
ATOM 1010 C C . LYS A 1 131 ? 0.179 15.372 -6.017 1.00 56.69 131 LYS A C 1
ATOM 1012 O O . LYS A 1 131 ? -0.125 15.318 -4.831 1.00 56.69 131 LYS A O 1
ATOM 1017 N N . VAL A 1 132 ? -0.634 14.927 -6.980 1.00 60.47 132 VAL A N 1
ATOM 1018 C CA . VAL A 1 132 ? -2.031 14.494 -6.793 1.00 60.47 132 VAL A CA 1
ATOM 1019 C C . VAL A 1 132 ? -2.226 13.055 -7.308 1.00 60.47 132 VAL A C 1
ATOM 1021 O O . VAL A 1 132 ? -3.279 12.705 -7.838 1.00 60.47 132 VAL A O 1
ATOM 1024 N N . LYS A 1 133 ? -1.190 12.213 -7.190 1.00 66.25 133 LYS A N 1
ATOM 1025 C CA . LYS A 1 133 ? -1.170 10.842 -7.733 1.00 66.25 133 LYS A CA 1
ATOM 1026 C C . LYS A 1 133 ? -1.953 9.823 -6.888 1.00 66.25 133 LYS A C 1
ATOM 1028 O O . LYS A 1 133 ? -2.494 8.885 -7.455 1.00 66.25 133 LYS A O 1
ATOM 1033 N N . LEU A 1 134 ? -2.054 10.019 -5.568 1.00 74.06 134 LEU A N 1
ATOM 1034 C CA . LEU A 1 134 ? -2.654 9.041 -4.646 1.00 74.06 134 LEU A CA 1
ATOM 1035 C C . LEU A 1 134 ? -4.159 8.824 -4.904 1.00 74.06 134 LEU A C 1
ATOM 1037 O O . LEU A 1 134 ? -4.916 9.796 -4.996 1.00 74.06 134 LEU A O 1
ATOM 1041 N N . ILE A 1 135 ? -4.594 7.565 -4.975 1.00 82.19 135 ILE A N 1
ATOM 1042 C CA . ILE A 1 135 ? -6.007 7.169 -5.065 1.00 82.19 135 ILE A CA 1
ATOM 1043 C C . ILE A 1 135 ? -6.562 7.067 -3.634 1.00 82.19 135 ILE A C 1
ATOM 1045 O O . ILE A 1 135 ? -6.066 6.282 -2.841 1.00 82.19 135 ILE A O 1
ATOM 1049 N N . GLU A 1 136 ? -7.577 7.862 -3.277 1.00 84.88 136 GLU A N 1
ATOM 1050 C CA . GLU A 1 136 ? -8.062 7.986 -1.886 1.00 84.88 136 GLU A CA 1
ATOM 1051 C C . GLU A 1 136 ? -9.499 7.434 -1.721 1.00 84.88 136 GLU A C 1
ATOM 1053 O O . GLU A 1 136 ? -10.423 8.168 -1.348 1.00 84.88 136 GLU A O 1
ATOM 1058 N N . PHE A 1 137 ? -9.729 6.144 -2.005 1.00 93.69 137 PHE A N 1
ATOM 1059 C CA . PHE A 1 137 ? -11.076 5.552 -1.903 1.00 93.69 137 PHE A CA 1
ATOM 1060 C C . PHE A 1 137 ? -11.639 5.567 -0.480 1.00 93.69 137 PHE A C 1
ATOM 1062 O O . PHE A 1 137 ? -12.813 5.889 -0.301 1.00 93.69 137 PHE A O 1
ATOM 1069 N N . THR A 1 138 ? -10.827 5.284 0.540 1.00 93.25 138 THR A N 1
ATOM 1070 C CA . THR A 1 138 ? -11.256 5.299 1.953 1.00 93.25 138 THR A CA 1
ATOM 1071 C C . THR A 1 138 ? -11.853 6.652 2.348 1.00 93.25 138 THR A C 1
ATOM 1073 O O . THR A 1 138 ? -12.923 6.729 2.961 1.00 93.25 138 THR A O 1
ATOM 1076 N N . LYS A 1 139 ? -11.231 7.749 1.908 1.00 93.38 139 LYS A N 1
ATOM 1077 C CA . LYS A 1 139 ? -11.726 9.116 2.099 1.00 93.38 139 LYS A CA 1
ATOM 1078 C C . LYS A 1 139 ? -13.031 9.362 1.351 1.00 93.38 139 LYS A C 1
ATOM 1080 O O . LYS A 1 139 ? -13.969 9.904 1.934 1.00 93.38 139 LYS A O 1
ATOM 1085 N N . GLN A 1 140 ? -13.124 8.940 0.090 1.00 95.62 140 GLN A N 1
ATOM 1086 C CA . GLN A 1 140 ? -14.340 9.133 -0.697 1.00 95.62 140 GLN A CA 1
ATOM 1087 C C . GLN A 1 140 ? -15.528 8.325 -0.147 1.00 95.62 140 GLN A C 1
ATOM 1089 O O . GLN A 1 140 ? -16.630 8.859 -0.023 1.00 95.62 140 GLN A O 1
ATOM 1094 N N . ILE A 1 141 ? -15.303 7.080 0.271 1.00 97.75 141 ILE A N 1
ATOM 1095 C CA . ILE A 1 141 ? -16.312 6.243 0.932 1.00 97.75 141 ILE A CA 1
ATOM 1096 C C . ILE A 1 141 ? -16.728 6.865 2.271 1.00 97.75 141 ILE A C 1
ATOM 1098 O O . ILE A 1 141 ? -17.913 6.899 2.595 1.00 97.75 141 ILE A O 1
ATOM 1102 N N . THR A 1 142 ? -15.785 7.431 3.031 1.00 97.38 142 THR A N 1
ATOM 1103 C CA . THR A 1 142 ? -16.095 8.171 4.266 1.00 97.38 142 THR A CA 1
ATOM 1104 C C . THR A 1 142 ? -16.943 9.414 3.988 1.00 97.38 142 THR A C 1
ATOM 1106 O O . THR A 1 142 ? -17.845 9.724 4.765 1.00 97.38 142 THR A O 1
ATOM 1109 N N . ASN A 1 143 ? -16.710 10.116 2.874 1.00 96.25 143 ASN A N 1
ATOM 1110 C CA . ASN A 1 143 ? -17.540 11.250 2.459 1.00 96.25 143 ASN A CA 1
ATOM 1111 C C . ASN A 1 143 ? -18.978 10.815 2.165 1.00 96.25 143 ASN A C 1
ATOM 1113 O O . ASN A 1 143 ? -19.905 11.434 2.684 1.00 96.25 143 ASN A O 1
ATOM 1117 N N . TRP A 1 144 ? -19.162 9.727 1.411 1.00 98.00 144 TRP A N 1
ATOM 1118 C CA . TRP A 1 144 ? -20.481 9.126 1.193 1.00 98.00 144 TRP A CA 1
ATOM 1119 C C . TRP A 1 144 ? -21.135 8.706 2.510 1.00 98.00 144 TRP A C 1
ATOM 1121 O O . TRP A 1 144 ? -22.309 8.979 2.741 1.00 98.00 144 TRP A O 1
ATOM 1131 N N . PHE A 1 145 ? -20.371 8.089 3.410 1.00 98.00 145 PHE A N 1
ATOM 1132 C CA . PHE A 1 145 ? -20.882 7.642 4.697 1.00 98.00 145 PHE A CA 1
ATOM 1133 C C . PHE A 1 145 ? -21.306 8.805 5.602 1.00 98.00 145 PHE A C 1
ATOM 1135 O O . PHE A 1 145 ? -22.321 8.711 6.284 1.00 98.00 145 PHE A O 1
ATOM 1142 N N . ASN A 1 146 ? -20.573 9.922 5.590 1.00 96.88 146 ASN A N 1
ATOM 1143 C CA . ASN A 1 146 ? -20.820 11.099 6.429 1.00 96.88 146 ASN A CA 1
ATOM 1144 C C . ASN A 1 146 ? -22.200 11.750 6.234 1.00 96.88 146 ASN A C 1
ATOM 1146 O O . ASN A 1 146 ? -22.624 12.522 7.099 1.00 96.88 146 ASN A O 1
ATOM 1150 N N . GLU A 1 147 ? -22.933 11.415 5.168 1.00 96.31 147 GLU A N 1
ATOM 1151 C CA . GLU A 1 147 ? -24.338 11.810 5.011 1.00 96.31 147 GLU A CA 1
ATOM 1152 C C . GLU A 1 147 ? -25.238 11.253 6.131 1.00 96.31 147 GLU A C 1
ATOM 1154 O O . GLU A 1 147 ? -26.327 11.787 6.349 1.00 96.31 147 GLU A O 1
ATOM 1159 N N . PHE A 1 148 ? -24.772 10.274 6.928 1.00 95.19 148 PHE A N 1
ATOM 1160 C CA . PHE A 1 148 ? -25.449 9.821 8.154 1.00 95.19 148 PHE A CA 1
ATOM 1161 C C . PHE A 1 148 ? -25.814 10.980 9.096 1.00 95.19 148 PHE A C 1
ATOM 1163 O O . PHE A 1 148 ? -26.799 10.899 9.825 1.00 95.19 148 PHE A O 1
ATOM 1170 N N . LYS A 1 149 ? -25.040 12.077 9.073 1.00 93.88 149 LYS A N 1
ATOM 1171 C CA . LYS A 1 149 ? -25.279 13.287 9.878 1.00 93.88 149 LYS A CA 1
ATOM 1172 C C . LYS A 1 149 ? -26.585 13.994 9.505 1.00 93.88 149 LYS A C 1
ATOM 1174 O O . LYS A 1 149 ? -27.152 14.695 10.337 1.00 93.88 149 LYS A O 1
ATOM 1179 N N . MET A 1 150 ? -27.040 13.825 8.264 1.00 91.38 150 MET A N 1
ATOM 1180 C CA . MET A 1 150 ? -28.282 14.392 7.731 1.00 91.38 150 MET A CA 1
ATOM 1181 C C . MET A 1 150 ? -29.402 13.348 7.630 1.00 91.38 150 MET A C 1
ATOM 1183 O O . MET A 1 150 ? -30.568 13.707 7.476 1.00 91.38 150 MET A O 1
ATOM 1187 N N . TYR A 1 151 ? -29.065 12.060 7.716 1.00 93.50 151 TYR A N 1
ATOM 1188 C CA . TYR A 1 151 ? -30.025 10.973 7.614 1.00 93.50 151 TYR A CA 1
ATOM 1189 C C . TYR A 1 151 ? -30.654 10.636 8.966 1.00 93.50 151 TYR A C 1
ATOM 1191 O O . TYR A 1 151 ? -29.987 10.195 9.901 1.00 93.50 151 TYR A O 1
ATOM 1199 N N . VAL A 1 152 ? -31.976 10.760 9.042 1.00 90.50 152 VAL A N 1
ATOM 1200 C CA . VAL A 1 152 ? -32.766 10.215 10.148 1.00 90.50 152 VAL A CA 1
ATOM 1201 C C . VAL A 1 152 ? -33.270 8.837 9.741 1.00 90.50 152 VAL A C 1
ATOM 1203 O O . VAL A 1 152 ? -33.920 8.701 8.701 1.00 90.50 152 VAL A O 1
ATOM 1206 N N . PHE A 1 153 ? -32.991 7.822 10.564 1.00 94.75 153 PHE A N 1
ATOM 1207 C CA . PHE A 1 153 ? -33.370 6.446 10.259 1.00 94.75 153 PHE A CA 1
ATOM 1208 C C . PHE A 1 153 ? -34.868 6.306 9.965 1.00 94.75 153 PHE A C 1
ATOM 1210 O O . PHE A 1 153 ? -35.727 6.674 10.768 1.00 94.75 153 PHE A O 1
ATOM 1217 N N . GLY A 1 154 ? -35.187 5.729 8.808 1.00 93.88 154 GLY A N 1
ATOM 1218 C CA . GLY A 1 154 ? -36.560 5.607 8.349 1.00 93.88 154 GLY A CA 1
ATOM 1219 C C . GLY A 1 154 ? -36.665 5.007 6.955 1.00 93.88 154 GLY A C 1
ATOM 1220 O O . GLY A 1 154 ? -35.711 4.464 6.404 1.00 93.88 154 GLY A O 1
ATOM 1221 N N . LYS A 1 155 ? -37.864 5.077 6.377 1.00 95.06 155 LYS A N 1
ATOM 1222 C CA . LYS A 1 155 ? -38.078 4.649 4.993 1.00 95.06 155 LYS A CA 1
ATOM 1223 C C . LYS A 1 155 ? -37.421 5.638 4.031 1.00 95.06 155 LYS A C 1
ATOM 1225 O O . LYS A 1 155 ? -37.513 6.849 4.237 1.00 95.06 155 LYS A O 1
ATOM 1230 N N . ILE A 1 156 ? -36.807 5.126 2.971 1.00 94.12 156 ILE A N 1
ATOM 1231 C CA . ILE A 1 156 ? -36.289 5.964 1.889 1.00 94.12 156 ILE A CA 1
ATOM 1232 C C . ILE A 1 156 ? -37.462 6.583 1.124 1.00 94.12 156 ILE A C 1
ATOM 1234 O O . ILE A 1 156 ? -38.419 5.895 0.769 1.00 94.12 156 ILE A O 1
ATOM 1238 N N . ASN A 1 157 ? -37.394 7.885 0.880 1.00 91.44 157 ASN A N 1
ATOM 1239 C CA . ASN A 1 157 ? -38.324 8.645 0.054 1.00 91.44 157 ASN A CA 1
ATOM 1240 C C . ASN A 1 157 ? -37.527 9.608 -0.841 1.00 91.44 157 ASN A C 1
ATOM 1242 O O . ASN A 1 157 ? -36.317 9.737 -0.697 1.00 91.44 157 ASN A O 1
ATOM 1246 N N . TYR A 1 158 ? -38.187 10.291 -1.774 1.00 88.31 158 TYR A N 1
ATOM 1247 C CA . TYR A 1 158 ? -37.485 11.182 -2.704 1.00 88.31 158 TYR A CA 1
ATOM 1248 C C . TYR A 1 158 ? -36.803 12.385 -2.024 1.00 88.31 158 TYR A C 1
ATOM 1250 O O . TYR A 1 158 ? -35.815 12.890 -2.549 1.00 88.31 158 TYR A O 1
ATOM 1258 N N . GLU A 1 159 ? -37.288 12.822 -0.857 1.00 84.56 159 GLU A N 1
ATOM 1259 C CA . GLU A 1 159 ? -36.748 13.978 -0.128 1.00 84.56 159 GLU A CA 1
ATOM 1260 C C . GLU A 1 159 ? -35.443 13.639 0.603 1.00 84.56 159 GLU A C 1
ATOM 1262 O O . GLU A 1 159 ? -34.460 14.369 0.484 1.00 84.56 159 GLU A O 1
ATOM 1267 N N . ASN A 1 160 ? -35.402 12.519 1.336 1.00 85.62 160 ASN A N 1
ATOM 1268 C CA . ASN A 1 160 ? -34.196 12.100 2.052 1.00 85.62 160 ASN A CA 1
ATOM 1269 C C . ASN A 1 160 ? -33.165 11.454 1.117 1.00 85.62 160 ASN A C 1
ATOM 1271 O O . ASN A 1 160 ? -31.966 11.668 1.301 1.00 85.62 160 ASN A O 1
ATOM 1275 N N . TYR A 1 161 ? -33.607 10.744 0.075 1.00 85.12 161 TYR A N 1
ATOM 1276 C CA . TYR A 1 161 ? -32.725 10.088 -0.887 1.00 85.12 161 TYR A CA 1
ATOM 1277 C C . TYR A 1 161 ? -31.787 11.077 -1.586 1.00 85.12 161 TYR A C 1
ATOM 1279 O O . TYR A 1 161 ? -30.604 10.789 -1.730 1.00 85.12 161 TYR A O 1
ATOM 1287 N N . SER A 1 162 ? -32.281 12.266 -1.955 1.00 83.31 162 SER A N 1
ATOM 1288 C CA . SER A 1 162 ? -31.494 13.257 -2.703 1.00 83.31 162 SER A CA 1
ATOM 1289 C C . SER A 1 162 ? -30.218 13.718 -1.986 1.00 83.31 162 SER A C 1
ATOM 1291 O O . SER A 1 162 ? -29.284 14.136 -2.659 1.00 83.31 162 SER A O 1
ATOM 1293 N N . ASN A 1 163 ? -30.181 13.665 -0.650 1.00 84.19 163 ASN A N 1
ATOM 1294 C CA . ASN A 1 163 ? -29.057 14.167 0.154 1.00 84.19 163 ASN A CA 1
ATOM 1295 C C . ASN A 1 163 ? -28.341 13.074 0.963 1.00 84.19 163 ASN A C 1
ATOM 1297 O O . ASN A 1 163 ? -27.337 13.360 1.608 1.00 84.19 163 ASN A O 1
ATOM 1301 N N . THR A 1 164 ? -28.899 11.860 1.010 1.00 93.50 164 THR A N 1
ATOM 1302 C CA . THR A 1 164 ? -28.399 10.759 1.861 1.00 93.50 164 THR A CA 1
ATOM 1303 C C . THR A 1 164 ? -28.314 9.419 1.127 1.00 93.50 164 THR A C 1
ATOM 1305 O O . THR A 1 164 ? -28.123 8.360 1.736 1.00 93.50 164 THR A O 1
ATOM 1308 N N . GLY A 1 165 ? -28.504 9.450 -0.195 1.00 93.62 165 GLY A N 1
ATOM 1309 C CA . GLY A 1 165 ? -28.510 8.279 -1.064 1.00 93.62 165 GLY A CA 1
ATOM 1310 C C . GLY A 1 165 ? -27.192 7.510 -1.027 1.00 93.62 165 GLY A C 1
ATOM 1311 O O . GLY A 1 165 ? -27.215 6.278 -1.040 1.00 93.62 165 GLY A O 1
ATOM 1312 N N . HIS A 1 166 ? -26.053 8.198 -0.898 1.00 97.81 166 HIS A N 1
ATOM 1313 C CA . HIS A 1 166 ? -24.763 7.521 -0.870 1.00 97.81 166 HIS A CA 1
ATOM 1314 C C . HIS A 1 166 ? -24.576 6.749 0.436 1.00 97.81 166 HIS A C 1
ATOM 1316 O O . HIS A 1 166 ? -24.232 5.563 0.400 1.00 97.81 166 HIS A O 1
ATOM 1322 N N . TYR A 1 167 ? -24.878 7.375 1.581 1.00 98.31 167 TYR A N 1
ATOM 1323 C CA . TYR A 1 167 ? -24.839 6.703 2.885 1.00 98.31 167 TYR A CA 1
ATOM 1324 C C . TYR A 1 167 ? -25.774 5.495 2.922 1.00 98.31 167 TYR A C 1
ATOM 1326 O O . TYR A 1 167 ? -25.362 4.389 3.274 1.00 98.31 167 TYR A O 1
ATOM 1334 N N . THR A 1 168 ? -27.031 5.691 2.520 1.00 97.44 168 THR A N 1
ATOM 1335 C CA . THR A 1 168 ? -28.053 4.638 2.574 1.00 97.44 168 THR A CA 1
ATOM 1336 C C . THR A 1 168 ? -27.730 3.455 1.657 1.00 97.44 168 THR A C 1
ATOM 1338 O O . THR A 1 168 ? -28.021 2.318 2.032 1.00 97.44 168 THR A O 1
ATOM 1341 N N . GLN A 1 169 ? -27.024 3.675 0.540 1.00 98.19 169 GLN A N 1
ATOM 1342 C CA . GLN A 1 169 ? -26.498 2.595 -0.299 1.00 98.19 169 GLN A CA 1
ATOM 1343 C C . GLN A 1 169 ? -25.358 1.828 0.391 1.00 98.19 169 GLN A C 1
ATOM 1345 O O . GLN A 1 169 ? -25.361 0.594 0.376 1.00 98.19 169 GLN A O 1
ATOM 1350 N N . VAL A 1 170 ? -24.408 2.529 1.026 1.00 98.38 170 VAL A N 1
ATOM 1351 C CA . VAL A 1 170 ? -23.272 1.908 1.740 1.00 98.38 170 VAL A CA 1
ATOM 1352 C C . VAL A 1 170 ? -23.754 0.978 2.852 1.00 98.38 170 VAL A C 1
ATOM 1354 O O . VAL A 1 170 ? -23.178 -0.087 3.058 1.00 98.38 170 VAL A O 1
ATOM 1357 N N . ILE A 1 171 ? -24.831 1.337 3.551 1.00 98.06 171 ILE A N 1
ATOM 1358 C CA . ILE A 1 171 ? -25.358 0.587 4.705 1.00 98.06 171 ILE A CA 1
ATOM 1359 C C . ILE A 1 171 ? -26.536 -0.333 4.362 1.00 98.06 171 ILE A C 1
ATOM 1361 O O . ILE A 1 171 ? -27.175 -0.891 5.257 1.00 98.06 171 ILE A O 1
ATOM 1365 N N . TRP A 1 172 ? -26.850 -0.497 3.075 1.00 98.50 172 TRP A N 1
ATOM 1366 C CA . TRP A 1 172 ? -28.014 -1.268 2.662 1.00 98.50 172 TRP A CA 1
ATOM 1367 C C . TRP A 1 172 ? -27.845 -2.750 3.015 1.00 98.50 172 TRP A C 1
ATOM 1369 O O . TRP A 1 172 ? -26.877 -3.393 2.602 1.00 98.50 172 TRP A O 1
ATOM 1379 N N . SER A 1 173 ? -28.781 -3.302 3.789 1.00 97.31 173 SER A N 1
ATOM 1380 C CA . SER A 1 173 ? -28.596 -4.600 4.456 1.00 97.31 173 SER A CA 1
ATOM 1381 C C . SER A 1 173 ? -28.440 -5.777 3.499 1.00 97.31 173 SER A C 1
ATOM 1383 O O . SER A 1 173 ? -27.683 -6.697 3.794 1.00 97.31 173 SER A O 1
ATOM 1385 N N . SER A 1 174 ? -29.135 -5.746 2.360 1.00 95.56 174 SER A N 1
ATOM 1386 C CA . SER A 1 174 ? -29.091 -6.812 1.354 1.00 95.56 174 SER A CA 1
ATOM 1387 C C . SER A 1 174 ? -28.022 -6.625 0.281 1.00 95.56 174 SER A C 1
ATOM 1389 O O . SER A 1 174 ? -27.887 -7.506 -0.557 1.00 95.56 174 SER A O 1
ATOM 1391 N N . THR A 1 175 ? -27.308 -5.497 0.260 1.00 97.88 175 THR A N 1
ATOM 1392 C CA . THR A 1 175 ? -26.189 -5.275 -0.665 1.00 97.88 175 THR A CA 1
ATOM 1393 C C . THR A 1 175 ? -24.945 -5.928 -0.073 1.00 97.88 175 THR A C 1
ATOM 1395 O O . THR A 1 175 ? -24.547 -5.564 1.034 1.00 97.88 175 THR A O 1
ATOM 1398 N N . TYR A 1 176 ? -24.355 -6.881 -0.791 1.00 95.62 176 TYR A N 1
ATOM 1399 C CA . TYR A 1 176 ? -23.213 -7.680 -0.326 1.00 95.62 176 TYR A CA 1
ATOM 1400 C C . TYR A 1 176 ? -22.089 -7.799 -1.369 1.00 95.62 176 TYR A C 1
ATOM 1402 O O . TYR A 1 176 ? -21.078 -8.433 -1.097 1.00 95.62 176 TYR A O 1
ATOM 1410 N N . LEU A 1 177 ? -22.229 -7.181 -2.543 1.00 96.31 177 LEU A N 1
ATOM 1411 C CA . LEU A 1 177 ? -21.186 -7.095 -3.564 1.00 96.31 177 LEU A CA 1
ATOM 1412 C C . LEU A 1 177 ? -20.881 -5.632 -3.874 1.00 96.31 177 LEU A C 1
ATOM 1414 O O . LEU A 1 177 ? -21.800 -4.810 -3.974 1.00 96.31 177 LEU A O 1
ATOM 1418 N N . VAL A 1 178 ? -19.601 -5.317 -4.037 1.00 98.00 178 VAL A N 1
ATOM 1419 C CA . VAL A 1 178 ? -19.127 -3.997 -4.455 1.00 98.00 178 VAL A CA 1
ATOM 1420 C C . VAL A 1 178 ? -18.011 -4.142 -5.480 1.00 98.00 178 VAL A C 1
ATOM 1422 O O . VAL A 1 178 ? -17.139 -4.993 -5.348 1.00 98.00 178 VAL A O 1
ATOM 1425 N N . GLY A 1 179 ? -18.028 -3.288 -6.495 1.00 97.19 179 GLY A N 1
ATOM 1426 C CA . GLY A 1 179 ? -16.929 -3.153 -7.439 1.00 97.19 179 GLY A CA 1
ATOM 1427 C C . GLY A 1 179 ? -16.805 -1.700 -7.866 1.00 97.19 179 GLY A C 1
ATOM 1428 O O . GLY A 1 179 ? -17.811 -1.039 -8.132 1.00 97.19 179 GLY A O 1
ATOM 1429 N N . CYS A 1 180 ? -15.583 -1.181 -7.892 1.00 97.81 180 CYS A N 1
ATOM 1430 C CA . CYS A 1 180 ? -15.328 0.239 -8.114 1.00 97.81 180 CYS A CA 1
ATOM 1431 C C . CYS A 1 180 ? -14.350 0.485 -9.262 1.00 97.81 180 CYS A C 1
ATOM 1433 O O . CYS A 1 180 ? -13.576 -0.389 -9.638 1.00 97.81 180 CYS A O 1
ATOM 1435 N N . GLY A 1 181 ? -14.396 1.704 -9.792 1.00 95.88 181 GLY A N 1
ATOM 1436 C CA . GLY A 1 181 ? -13.521 2.208 -10.836 1.00 95.88 181 GLY A CA 1
ATOM 1437 C C . GLY A 1 181 ? -13.126 3.657 -10.578 1.00 95.88 181 GLY A C 1
ATOM 1438 O O . GLY A 1 181 ? -13.788 4.380 -9.824 1.00 95.88 181 GLY A O 1
ATOM 1439 N N . TYR A 1 182 ? -12.023 4.066 -11.191 1.00 95.12 182 TYR A N 1
ATOM 1440 C CA . TYR A 1 182 ? -11.385 5.350 -10.936 1.00 95.12 182 TYR A CA 1
ATOM 1441 C C . TYR A 1 182 ? -10.762 5.931 -12.197 1.00 95.12 182 TYR A C 1
ATOM 1443 O O . TYR A 1 182 ? -10.149 5.216 -12.986 1.00 95.12 182 TYR A O 1
ATOM 1451 N N . ILE A 1 183 ? -10.873 7.246 -12.358 1.00 92.38 183 ILE A N 1
ATOM 1452 C CA . ILE A 1 183 ? -10.098 7.978 -13.356 1.00 92.38 183 ILE A CA 1
ATOM 1453 C C . ILE A 1 183 ? -9.557 9.278 -12.768 1.00 92.38 183 ILE A C 1
ATOM 1455 O O . ILE A 1 183 ? -10.217 9.960 -11.976 1.00 92.38 183 ILE A O 1
ATOM 1459 N N . ARG A 1 184 ? -8.362 9.661 -13.211 1.00 90.38 184 ARG A N 1
ATOM 1460 C CA . ARG A 1 184 ? -7.751 10.956 -12.926 1.00 90.38 184 ARG A CA 1
ATOM 1461 C C . ARG A 1 184 ? -7.455 11.687 -14.221 1.00 90.38 184 ARG A C 1
ATOM 1463 O O . ARG A 1 184 ? -6.737 11.176 -15.079 1.00 90.38 184 ARG A O 1
ATOM 1470 N N . TYR A 1 185 ? -7.973 12.902 -14.343 1.00 89.50 185 TYR A N 1
ATOM 1471 C CA . TYR A 1 185 ? -7.884 13.681 -15.574 1.00 89.50 185 TYR A CA 1
ATOM 1472 C C . TYR A 1 185 ? -7.864 15.189 -15.300 1.00 89.50 185 TYR A C 1
ATOM 1474 O O . TYR A 1 185 ? -8.292 15.629 -14.237 1.00 89.50 185 TYR A O 1
ATOM 1482 N N . SER A 1 186 ? -7.391 16.013 -16.235 1.00 87.81 186 SER A N 1
ATOM 1483 C CA . SER A 1 186 ? -7.599 17.467 -16.182 1.00 87.81 186 SER A CA 1
ATOM 1484 C C . SER A 1 186 ? -8.390 17.966 -17.372 1.00 87.81 186 SER A C 1
ATOM 1486 O O . SER A 1 186 ? -8.107 17.625 -18.523 1.00 87.81 186 SER A O 1
ATOM 1488 N N . LYS A 1 187 ? -9.341 18.848 -17.071 1.00 82.69 187 LYS A N 1
ATOM 1489 C CA . LYS A 1 187 ? -10.051 19.651 -18.064 1.00 82.69 187 LYS A CA 1
ATOM 1490 C C . LYS A 1 187 ? -9.108 20.766 -18.568 1.00 82.69 187 LYS A C 1
ATOM 1492 O O . LYS A 1 187 ? -8.112 21.054 -17.904 1.00 82.69 187 LYS A O 1
ATOM 1497 N N . PRO A 1 188 ? -9.416 21.452 -19.685 1.00 76.88 188 PRO A N 1
ATOM 1498 C CA . PRO A 1 188 ? -8.594 22.549 -20.226 1.00 76.88 188 PRO A CA 1
ATOM 1499 C C . PRO A 1 188 ? -8.394 23.774 -19.308 1.00 76.88 188 PRO A C 1
ATOM 1501 O O . PRO A 1 188 ? -7.795 24.758 -19.721 1.00 76.88 188 PRO A O 1
ATOM 1504 N N . ASN A 1 189 ? -8.938 23.752 -18.089 1.00 71.06 189 ASN A N 1
ATOM 1505 C CA . ASN A 1 189 ? -8.800 24.784 -17.061 1.00 71.06 189 ASN A CA 1
ATOM 1506 C C . ASN A 1 189 ? -7.699 24.463 -16.024 1.00 71.06 189 ASN A C 1
ATOM 1508 O O . ASN A 1 189 ? -7.694 25.069 -14.955 1.00 71.06 189 ASN A O 1
ATOM 1512 N N . ASP A 1 190 ? -6.830 23.486 -16.309 1.00 70.75 190 ASP A N 1
ATOM 1513 C CA . ASP A 1 190 ? -5.719 23.010 -15.466 1.00 70.75 190 ASP A CA 1
ATOM 1514 C C . ASP A 1 190 ? -6.108 22.505 -14.062 1.00 70.75 190 ASP A C 1
ATOM 1516 O O . ASP A 1 190 ? -5.258 22.342 -13.185 1.00 70.75 190 ASP A O 1
ATOM 1520 N N . MET A 1 191 ? -7.388 22.195 -13.831 1.00 79.50 191 MET A N 1
ATOM 1521 C CA . MET A 1 191 ? -7.825 21.538 -12.598 1.00 79.50 191 MET A CA 1
ATOM 1522 C C . MET A 1 191 ? -7.727 20.021 -12.743 1.00 79.50 191 MET A C 1
ATOM 1524 O O . MET A 1 191 ? -8.280 19.443 -13.684 1.00 79.50 191 MET A O 1
ATOM 1528 N N . VAL A 1 192 ? -7.072 19.364 -11.784 1.00 85.56 192 VAL A N 1
ATOM 1529 C CA . VAL A 1 192 ? -7.015 17.900 -11.716 1.00 85.56 192 VAL A CA 1
ATOM 1530 C C . VAL A 1 192 ? -8.292 17.399 -11.046 1.00 85.56 192 VAL A C 1
ATOM 1532 O O . VAL A 1 192 ? -8.606 17.782 -9.919 1.00 85.56 192 VAL A O 1
ATOM 1535 N N . ASN A 1 193 ? -9.025 16.552 -11.758 1.00 88.00 193 ASN A N 1
ATOM 1536 C CA . ASN A 1 193 ? -10.247 15.896 -11.319 1.00 88.00 193 ASN A CA 1
ATOM 1537 C C . ASN A 1 193 ? -9.912 14.436 -10.995 1.00 88.00 193 ASN A C 1
ATOM 1539 O O . ASN A 1 193 ? -9.264 13.752 -11.793 1.00 88.00 193 ASN A O 1
ATOM 1543 N N . LYS A 1 194 ? -10.358 13.964 -9.833 1.00 91.00 194 LYS A N 1
ATOM 1544 C CA . LYS A 1 194 ? -10.379 12.545 -9.472 1.00 91.00 194 LYS A CA 1
ATOM 1545 C C . LYS A 1 194 ? -11.832 12.098 -9.439 1.00 91.00 194 LYS A C 1
ATOM 1547 O O . LYS A 1 194 ? -12.600 12.643 -8.647 1.00 91.00 194 LYS A O 1
ATOM 1552 N N . PHE A 1 195 ? -12.202 11.139 -10.276 1.00 93.88 195 PHE A N 1
ATOM 1553 C CA . PHE A 1 195 ? -13.570 10.646 -10.375 1.00 93.88 195 PHE A CA 1
ATOM 1554 C C . PHE A 1 195 ? -13.637 9.188 -9.921 1.00 93.88 195 PHE A C 1
ATOM 1556 O O . PHE A 1 195 ? -12.939 8.325 -10.449 1.00 93.88 195 PHE A O 1
ATOM 1563 N N . TYR A 1 196 ? -14.467 8.945 -8.911 1.00 96.44 196 TYR A N 1
ATOM 1564 C CA . TYR A 1 196 ? -14.653 7.670 -8.232 1.00 96.44 196 TYR A CA 1
ATOM 1565 C C . TYR A 1 196 ? -16.052 7.145 -8.526 1.00 96.44 196 TYR A C 1
ATOM 1567 O O . TYR A 1 196 ? -17.035 7.874 -8.368 1.00 96.44 196 TYR A O 1
ATOM 1575 N N . VAL A 1 197 ? -16.150 5.870 -8.885 1.00 97.44 197 VAL A N 1
ATOM 1576 C CA . VAL A 1 197 ? -17.420 5.187 -9.138 1.00 97.44 197 VAL A CA 1
ATOM 1577 C C . VAL A 1 197 ? -17.410 3.870 -8.377 1.00 97.44 197 VAL A C 1
ATOM 1579 O O . VAL A 1 197 ? -16.474 3.096 -8.528 1.00 97.44 197 VAL A O 1
ATOM 1582 N N . CYS A 1 198 ? -18.441 3.589 -7.584 1.00 98.38 198 CYS A N 1
ATOM 1583 C CA . CYS A 1 198 ? -18.654 2.278 -6.972 1.00 98.38 198 CYS A CA 1
ATOM 1584 C C . CYS A 1 198 ? -20.047 1.766 -7.320 1.00 98.38 198 CYS A C 1
ATOM 1586 O O . CYS A 1 198 ? -21.039 2.456 -7.085 1.00 98.38 198 CYS A O 1
ATOM 1588 N N . ASN A 1 199 ? -20.109 0.554 -7.862 1.00 98.38 199 ASN A N 1
ATOM 1589 C CA . ASN A 1 199 ? -21.333 -0.168 -8.167 1.00 98.38 199 ASN A CA 1
ATOM 1590 C C . ASN A 1 199 ? -21.636 -1.186 -7.058 1.00 98.38 199 ASN A C 1
ATOM 1592 O O . ASN A 1 199 ? -20.728 -1.813 -6.514 1.00 98.38 199 ASN A O 1
ATOM 1596 N N . TYR A 1 200 ? -22.919 -1.355 -6.741 1.00 98.25 200 TYR A N 1
ATOM 1597 C CA . TYR A 1 200 ? -23.391 -2.105 -5.577 1.00 98.25 200 TYR A CA 1
ATOM 1598 C C . TYR A 1 200 ? -24.427 -3.162 -5.952 1.00 98.25 200 TYR A C 1
ATOM 1600 O O . TYR A 1 200 ? -25.445 -2.852 -6.578 1.00 98.25 200 TYR A O 1
ATOM 1608 N N . GLY A 1 201 ? -24.189 -4.396 -5.512 1.00 95.12 201 GLY A N 1
ATOM 1609 C CA . GLY A 1 201 ? -24.991 -5.563 -5.849 1.00 95.12 201 GLY A CA 1
ATOM 1610 C C . GLY A 1 201 ? -25.536 -6.321 -4.634 1.00 95.12 201 GLY A C 1
ATOM 1611 O O . GLY A 1 201 ? -24.795 -6.603 -3.691 1.00 95.12 201 GLY A O 1
ATOM 1612 N N . PRO A 1 202 ? -26.822 -6.704 -4.637 1.00 95.56 202 PRO A N 1
ATOM 1613 C CA . PRO A 1 202 ? -27.932 -6.058 -5.339 1.00 95.56 202 PRO A CA 1
ATOM 1614 C C . PRO A 1 202 ? -28.108 -4.582 -4.941 1.00 95.56 202 PRO A C 1
ATOM 1616 O O . PRO A 1 202 ? -27.676 -4.163 -3.865 1.00 95.56 202 PRO A O 1
ATOM 1619 N N . ALA A 1 203 ? -28.794 -3.809 -5.785 1.00 94.81 203 ALA A N 1
ATOM 1620 C CA . ALA A 1 203 ? -29.078 -2.392 -5.575 1.00 94.81 203 ALA A CA 1
ATOM 1621 C C . ALA A 1 203 ? -29.813 -2.127 -4.255 1.00 94.81 203 ALA A C 1
ATOM 1623 O O . ALA A 1 203 ? -30.752 -2.843 -3.883 1.00 94.81 203 ALA A O 1
ATOM 1624 N N . GLY A 1 204 ? -29.393 -1.062 -3.574 1.00 94.81 204 GLY A N 1
ATOM 1625 C CA . GLY A 1 204 ? -30.056 -0.547 -2.389 1.00 94.81 204 GLY A CA 1
ATOM 1626 C C . GLY A 1 204 ? -31.092 0.525 -2.707 1.00 94.81 204 GLY A C 1
ATOM 1627 O O . GLY A 1 204 ? -31.598 0.634 -3.821 1.00 94.81 204 GLY A O 1
ATOM 1628 N N . ASN A 1 205 ? -31.410 1.330 -1.696 1.00 95.50 205 ASN A N 1
ATOM 1629 C CA . ASN A 1 205 ? -32.223 2.541 -1.801 1.00 95.50 205 ASN A CA 1
ATOM 1630 C C . ASN A 1 205 ? -33.611 2.353 -2.423 1.00 95.50 205 ASN A C 1
ATOM 1632 O O . ASN A 1 205 ? -34.150 3.230 -3.100 1.00 95.50 205 ASN A O 1
ATOM 1636 N N . ASN A 1 206 ? -34.232 1.213 -2.132 1.00 93.62 206 ASN A N 1
ATOM 1637 C CA . ASN A 1 206 ? -35.604 0.952 -2.536 1.00 93.62 206 ASN A CA 1
ATOM 1638 C C . ASN A 1 206 ? -36.559 1.924 -1.826 1.00 93.62 206 ASN A C 1
ATOM 1640 O O . ASN A 1 206 ? -36.659 1.930 -0.595 1.00 93.62 206 ASN A O 1
ATOM 1644 N N . ILE A 1 207 ? -37.281 2.728 -2.611 1.00 93.19 207 ILE A N 1
ATOM 1645 C CA . ILE A 1 207 ? -38.271 3.683 -2.102 1.00 93.19 207 ILE A CA 1
ATOM 1646 C C . ILE A 1 207 ? -39.307 2.947 -1.242 1.00 93.19 207 ILE A C 1
ATOM 1648 O O . ILE A 1 207 ? -39.777 1.866 -1.592 1.00 93.19 207 ILE A O 1
ATOM 1652 N N . ASN A 1 208 ? -39.678 3.559 -0.119 1.00 93.94 208 ASN A N 1
ATOM 1653 C CA . ASN A 1 208 ? -40.572 3.043 0.920 1.00 93.94 208 ASN A CA 1
ATOM 1654 C C . ASN A 1 208 ? -40.029 1.886 1.776 1.00 93.94 208 ASN A C 1
ATOM 1656 O O . ASN A 1 208 ? -40.742 1.433 2.679 1.00 93.94 208 ASN A O 1
ATOM 1660 N N . ASN A 1 209 ? -38.778 1.465 1.577 1.00 95.50 209 ASN A N 1
ATOM 1661 C CA . ASN A 1 209 ? -38.116 0.474 2.424 1.00 95.50 209 ASN A CA 1
ATOM 1662 C C . ASN A 1 209 ? -37.111 1.136 3.373 1.00 95.50 209 ASN A C 1
ATOM 1664 O O . ASN A 1 209 ? -36.629 2.239 3.124 1.00 95.50 209 ASN A O 1
ATOM 1668 N N . GLN A 1 210 ? -36.819 0.465 4.487 1.00 96.88 210 GLN A N 1
ATOM 1669 C CA . GLN A 1 210 ? -35.730 0.847 5.389 1.00 96.88 210 GLN A CA 1
ATOM 1670 C C . GLN A 1 210 ? -34.410 0.228 4.902 1.00 96.88 210 GLN A C 1
ATOM 1672 O O . GLN A 1 210 ? -34.450 -0.879 4.356 1.00 96.88 210 GLN A O 1
ATOM 1677 N N . PRO A 1 211 ? -33.253 0.873 5.144 1.00 97.12 211 PRO A N 1
ATOM 1678 C CA . PRO A 1 211 ? -31.952 0.320 4.760 1.00 97.12 211 PRO A CA 1
ATOM 1679 C C . PRO A 1 211 ? -31.632 -1.028 5.410 1.00 97.12 211 PRO A C 1
ATOM 1681 O O . PRO A 1 211 ? -31.024 -1.902 4.791 1.00 97.12 211 PRO A O 1
ATOM 1684 N N . TYR A 1 212 ? -32.071 -1.216 6.653 1.00 98.06 212 TYR A N 1
ATOM 1685 C CA . TYR A 1 212 ? -31.882 -2.438 7.425 1.00 98.06 212 TYR A CA 1
ATOM 1686 C C . TYR A 1 212 ? -33.005 -2.624 8.447 1.00 98.06 212 TYR A C 1
ATOM 1688 O O . TYR A 1 212 ? -33.773 -1.706 8.742 1.00 98.06 212 TYR A O 1
ATOM 1696 N N . LYS A 1 213 ? -33.096 -3.832 9.005 1.00 97.56 213 LYS A N 1
ATOM 1697 C CA . LYS A 1 213 ? -34.018 -4.164 10.092 1.00 97.56 213 LYS A CA 1
ATOM 1698 C C . LYS A 1 213 ? -33.410 -3.748 11.428 1.00 97.56 213 LYS A C 1
ATOM 1700 O O . LYS A 1 213 ? -32.294 -4.151 11.735 1.00 97.56 213 LYS A O 1
ATOM 1705 N N . VAL A 1 214 ? -34.155 -3.002 12.241 1.00 97.50 214 VAL A N 1
ATOM 1706 C CA . VAL A 1 214 ? -33.710 -2.618 13.590 1.00 97.50 214 VAL A CA 1
ATOM 1707 C C . VAL A 1 214 ? -33.649 -3.835 14.510 1.00 97.50 214 VAL A C 1
ATOM 1709 O O . VAL A 1 214 ? -34.596 -4.623 14.566 1.00 97.50 214 VAL A O 1
ATOM 1712 N N . GLY A 1 215 ? -32.556 -3.967 15.256 1.00 95.12 215 GLY A N 1
ATOM 1713 C CA . GLY A 1 215 ? -32.385 -4.995 16.278 1.00 95.12 215 GLY A CA 1
ATOM 1714 C C . GLY A 1 215 ? -30.926 -5.378 16.484 1.00 95.12 215 GLY A C 1
ATOM 1715 O O . GLY A 1 215 ? -30.037 -4.848 15.827 1.00 95.12 215 GLY A O 1
ATOM 1716 N N . ASN A 1 216 ? -30.689 -6.317 17.398 1.00 93.00 216 ASN A N 1
ATOM 1717 C CA . ASN A 1 216 ? -29.377 -6.946 17.537 1.00 93.00 216 ASN A CA 1
ATOM 1718 C C . ASN A 1 216 ? -29.102 -7.855 16.334 1.00 93.00 216 ASN A C 1
ATOM 1720 O O . ASN A 1 216 ? -30.041 -8.446 15.791 1.00 93.00 216 ASN A O 1
ATOM 1724 N N . THR A 1 217 ? -27.827 -8.005 15.969 1.00 92.56 217 THR A N 1
ATOM 1725 C CA . THR A 1 217 ? -27.385 -8.868 14.867 1.00 92.56 217 THR A CA 1
ATOM 1726 C C . THR A 1 217 ? -27.989 -10.266 14.991 1.00 92.56 217 THR A C 1
ATOM 1728 O O . THR A 1 217 ? -27.729 -11.010 15.940 1.00 92.56 217 THR A O 1
ATOM 1731 N N . SER A 1 218 ? -28.823 -10.602 14.016 1.00 92.31 218 SER A N 1
ATOM 1732 C CA . SER A 1 218 ? -29.595 -11.829 13.911 1.00 92.31 218 SER A CA 1
ATOM 1733 C C . SER A 1 218 ? -29.622 -12.229 12.440 1.00 92.31 218 SER A C 1
ATOM 1735 O O . SER A 1 218 ? -30.465 -11.786 11.655 1.00 92.31 218 SER A O 1
ATOM 1737 N N . CYS A 1 219 ? -28.644 -13.052 12.070 1.00 90.94 219 CYS A N 1
ATOM 1738 C CA . CYS A 1 219 ? -28.495 -13.558 10.716 1.00 90.94 219 CYS A CA 1
ATOM 1739 C C . CYS A 1 219 ? -29.551 -14.634 10.456 1.00 90.94 219 CYS A C 1
ATOM 1741 O O . CYS A 1 219 ? -29.698 -15.580 11.228 1.00 90.94 219 CYS A O 1
ATOM 1743 N N . GLY A 1 220 ? -30.344 -14.431 9.406 1.00 82.62 220 GLY A N 1
ATOM 1744 C CA . GLY A 1 220 ? -31.402 -15.349 8.991 1.00 82.62 220 GLY A CA 1
ATOM 1745 C C . GLY A 1 220 ? -31.022 -16.129 7.734 1.00 82.62 220 GLY A C 1
ATOM 1746 O O . GLY A 1 220 ? -30.167 -15.704 6.958 1.00 82.62 220 GLY A O 1
ATOM 1747 N N . GLY A 1 221 ? -31.704 -17.251 7.500 1.00 82.88 221 GLY A N 1
ATOM 1748 C CA . GLY A 1 221 ? -31.473 -18.097 6.327 1.00 82.88 221 GLY A CA 1
ATOM 1749 C C . GLY A 1 221 ? -30.151 -18.863 6.413 1.00 82.88 221 GLY A C 1
ATOM 1750 O O . GLY A 1 221 ? -29.854 -19.463 7.441 1.00 82.88 221 GLY A O 1
ATOM 1751 N N . ASN A 1 222 ? -29.370 -18.841 5.331 1.00 83.19 222 ASN A N 1
ATOM 1752 C CA . ASN A 1 222 ? -28.081 -19.539 5.233 1.00 83.19 222 ASN A CA 1
ATOM 1753 C C . ASN A 1 222 ? -26.884 -18.695 5.713 1.00 83.19 222 ASN A C 1
ATOM 1755 O O . ASN A 1 222 ? -25.740 -19.118 5.554 1.00 83.19 222 ASN A O 1
ATOM 1759 N N . LEU A 1 223 ? -27.139 -17.511 6.274 1.00 91.44 223 LEU A N 1
ATOM 1760 C CA . LEU A 1 223 ? -26.107 -16.591 6.740 1.00 91.44 223 LEU A CA 1
ATOM 1761 C C . LEU A 1 223 ? -25.758 -16.852 8.206 1.00 91.44 223 LEU A C 1
ATOM 1763 O O . LEU A 1 223 ? -26.631 -17.146 9.024 1.00 91.44 223 LEU A O 1
ATOM 1767 N N . VAL A 1 224 ? -24.485 -16.689 8.540 1.00 92.31 224 VAL A N 1
ATOM 1768 C CA . VAL A 1 224 ? -23.952 -16.749 9.906 1.00 92.31 224 VAL A CA 1
ATOM 1769 C C . VAL A 1 224 ? -23.427 -15.377 10.309 1.00 92.31 224 VAL A C 1
ATOM 1771 O O . VAL A 1 224 ? -23.327 -14.481 9.474 1.00 92.31 224 VAL A O 1
ATOM 1774 N N . LYS A 1 225 ? -23.128 -15.173 11.594 1.00 93.00 225 LYS A N 1
ATOM 1775 C CA . LYS A 1 225 ? -22.369 -13.981 11.987 1.00 93.00 225 LYS A CA 1
ATOM 1776 C C . LYS A 1 225 ? -20.980 -14.066 11.362 1.00 93.00 225 LYS A C 1
ATOM 1778 O O . LYS A 1 225 ? -20.379 -15.137 11.373 1.00 93.00 225 LYS A O 1
ATOM 1783 N N . SER A 1 226 ? -20.501 -12.953 10.824 1.00 91.94 226 SER A N 1
ATOM 1784 C CA . SER A 1 226 ? -19.142 -12.881 10.299 1.00 91.94 226 SER A CA 1
ATOM 1785 C C . SER A 1 226 ? -18.129 -13.022 11.433 1.00 91.94 226 SER A C 1
ATOM 1787 O O . SER A 1 226 ? -18.292 -12.403 12.483 1.00 91.94 226 SER A O 1
ATOM 1789 N N . THR A 1 227 ? -17.092 -13.828 11.211 1.00 88.06 227 THR A N 1
ATOM 1790 C CA . THR A 1 227 ? -15.960 -13.978 12.136 1.00 88.06 227 THR A CA 1
ATOM 1791 C C . THR A 1 227 ? -15.067 -12.740 12.108 1.00 88.06 227 THR A C 1
ATOM 1793 O O . THR A 1 227 ? -14.607 -12.293 13.148 1.00 88.06 227 THR A O 1
ATOM 1796 N N . GLN A 1 228 ? -14.881 -12.144 10.927 1.00 87.06 228 GLN A N 1
ATOM 1797 C CA . GLN A 1 228 ? -14.084 -10.931 10.724 1.00 87.06 228 GLN A CA 1
ATOM 1798 C C . GLN A 1 228 ? -14.840 -9.660 11.135 1.00 87.06 228 GLN A C 1
ATOM 1800 O O . GLN A 1 228 ? -14.253 -8.707 11.634 1.00 87.06 228 GLN A O 1
ATOM 1805 N N . TYR A 1 229 ? -16.163 -9.638 10.945 1.00 93.94 229 TYR A N 1
ATOM 1806 C CA . TYR A 1 229 ? -17.008 -8.503 11.299 1.00 93.94 229 TYR A CA 1
ATOM 1807 C C . TYR A 1 229 ? -18.218 -8.949 12.147 1.00 93.94 229 TYR A C 1
ATOM 1809 O O . TYR A 1 229 ? -19.334 -8.961 11.630 1.00 93.94 229 TYR A O 1
ATOM 1817 N N . PRO A 1 230 ? -18.074 -9.192 13.467 1.00 91.44 230 PRO A N 1
ATOM 1818 C CA . PRO A 1 230 ? -19.123 -9.758 14.338 1.00 91.44 230 PRO A CA 1
ATOM 1819 C C . PRO A 1 230 ? -20.513 -9.089 14.309 1.00 91.44 230 PRO A C 1
ATOM 1821 O O . PRO A 1 230 ? -21.532 -9.742 14.553 1.00 91.44 230 PRO A O 1
ATOM 1824 N N . GLY A 1 231 ? -20.580 -7.789 14.002 1.00 91.50 231 GLY A N 1
ATOM 1825 C CA . GLY A 1 231 ? -21.839 -7.059 13.796 1.00 91.50 231 GLY A CA 1
ATOM 1826 C C . GLY A 1 231 ? -22.594 -7.391 12.495 1.00 91.50 231 GLY A C 1
ATOM 1827 O O . GLY A 1 231 ? -23.765 -7.026 12.372 1.00 91.50 231 GLY A O 1
ATOM 1828 N N . LEU A 1 232 ? -21.964 -8.077 11.536 1.00 97.25 232 LEU A N 1
ATOM 1829 C CA . LEU A 1 232 ? -22.469 -8.354 10.187 1.00 97.25 232 LEU A CA 1
ATOM 1830 C C . LEU A 1 232 ? -22.820 -9.832 9.976 1.00 97.25 232 LEU A C 1
ATOM 1832 O O . LEU A 1 232 ? -22.384 -10.719 10.709 1.00 97.25 232 LEU A O 1
ATOM 1836 N N . CYS A 1 233 ? -23.589 -10.091 8.921 1.00 96.25 233 CYS A N 1
ATOM 1837 C CA . CYS A 1 233 ? -23.951 -11.431 8.474 1.00 96.25 233 CYS A CA 1
ATOM 1838 C C . CYS A 1 233 ? -23.152 -11.845 7.235 1.00 96.25 233 CYS A C 1
ATOM 1840 O O . CYS A 1 233 ? -23.231 -11.180 6.206 1.00 96.25 233 CYS A O 1
ATOM 1842 N N . SER A 1 234 ? -22.424 -12.953 7.307 1.00 92.62 234 SER A N 1
ATOM 1843 C CA . SER A 1 234 ? -21.653 -13.518 6.199 1.00 92.62 234 SER A CA 1
ATOM 1844 C C . SER A 1 234 ? -22.274 -14.810 5.671 1.00 92.62 234 SER A C 1
ATOM 1846 O O . SER A 1 234 ? -23.073 -15.479 6.336 1.00 92.62 234 SER A O 1
ATOM 1848 N N . ILE A 1 235 ? -21.887 -15.178 4.453 1.00 87.19 235 ILE A N 1
ATOM 1849 C CA . ILE A 1 235 ? -22.050 -16.545 3.953 1.00 87.19 235 ILE A CA 1
ATOM 1850 C C . ILE A 1 235 ? -21.121 -17.490 4.732 1.00 87.19 235 ILE A C 1
ATOM 1852 O O . ILE A 1 235 ? -20.067 -17.074 5.208 1.00 87.19 235 ILE A O 1
ATOM 1856 N N . LYS A 1 236 ? -21.507 -18.762 4.885 1.00 74.81 236 LYS A N 1
ATOM 1857 C CA . LYS A 1 236 ? -20.628 -19.785 5.478 1.00 74.81 236 LYS A CA 1
ATOM 1858 C C . LYS A 1 236 ? -19.430 -20.021 4.550 1.00 74.81 236 LYS A C 1
ATOM 1860 O O . LYS A 1 236 ? -19.651 -20.254 3.366 1.00 74.81 236 LYS A O 1
ATOM 1865 N N . ASN A 1 237 ? -18.212 -19.990 5.093 1.00 65.50 237 ASN A N 1
ATOM 1866 C CA . ASN A 1 237 ? -16.940 -20.127 4.364 1.00 65.50 237 ASN A CA 1
ATOM 1867 C C . ASN A 1 237 ? -16.775 -19.099 3.227 1.00 65.50 237 ASN A C 1
ATOM 1869 O O . ASN A 1 237 ? -16.743 -19.474 2.053 1.00 65.50 237 ASN A O 1
ATOM 1873 N N . PRO A 1 238 ? -16.732 -17.795 3.544 1.00 64.25 238 PRO A N 1
ATOM 1874 C CA . PRO A 1 238 ? -16.529 -16.778 2.526 1.00 64.25 238 PRO A CA 1
ATOM 1875 C C . PRO A 1 238 ? -15.109 -16.857 1.954 1.00 64.25 238 PRO A C 1
ATOM 1877 O O . PRO A 1 238 ? -14.154 -17.038 2.701 1.00 64.25 238 PRO A O 1
ATOM 1880 N N . VAL A 1 239 ? -14.967 -16.669 0.641 1.00 56.56 239 VAL A N 1
ATOM 1881 C CA . VAL A 1 239 ? -13.664 -16.350 0.038 1.00 56.56 239 VAL A CA 1
ATOM 1882 C C . VAL A 1 239 ? -13.352 -14.906 0.438 1.00 56.56 239 VAL A C 1
ATOM 1884 O O . VAL A 1 239 ? -14.126 -14.004 0.111 1.00 56.56 239 VAL A O 1
ATOM 1887 N N . THR A 1 240 ? -12.311 -14.705 1.242 1.00 53.06 240 THR A N 1
ATOM 1888 C CA . THR A 1 240 ? -12.057 -13.445 1.964 1.00 53.06 240 THR A CA 1
ATOM 1889 C C . THR A 1 240 ? -11.304 -12.401 1.154 1.00 53.06 240 THR A C 1
ATOM 1891 O O . THR A 1 240 ? -11.421 -11.218 1.466 1.00 53.06 240 THR A O 1
ATOM 1894 N N . ASP A 1 241 ? -10.604 -12.804 0.096 1.00 57.41 241 ASP A N 1
ATOM 1895 C CA . ASP A 1 241 ? -9.684 -11.899 -0.590 1.00 57.41 241 ASP A CA 1
ATOM 1896 C C . ASP A 1 241 ? -10.305 -11.384 -1.884 1.00 57.41 241 ASP A C 1
ATOM 1898 O O . ASP A 1 241 ? -10.785 -12.164 -2.715 1.00 57.41 241 ASP A O 1
ATOM 1902 N N . ALA A 1 242 ? -10.250 -10.064 -2.091 1.00 60.59 242 ALA A N 1
ATOM 1903 C CA . ALA A 1 242 ? -10.723 -9.446 -3.328 1.00 60.59 242 ALA A CA 1
ATOM 1904 C C . ALA A 1 242 ? -9.943 -9.929 -4.566 1.00 60.59 242 ALA A C 1
ATOM 1906 O O . ALA A 1 242 ? -10.400 -9.716 -5.688 1.00 60.59 242 ALA A O 1
ATOM 1907 N N . CYS A 1 243 ? -8.784 -10.575 -4.370 1.00 63.81 243 CYS A N 1
ATOM 1908 C CA . CYS A 1 243 ? -7.877 -11.009 -5.428 1.00 63.81 243 CYS A CA 1
ATOM 1909 C C . CYS A 1 243 ? -7.275 -12.397 -5.147 1.00 63.81 243 CYS A C 1
ATOM 1911 O O . CYS A 1 243 ? -6.063 -12.547 -5.032 1.00 63.81 243 CYS A O 1
ATOM 1913 N N . THR A 1 244 ? -8.091 -13.445 -5.054 1.00 52.28 244 THR A N 1
ATOM 1914 C CA . THR A 1 244 ? -7.539 -14.805 -5.185 1.00 52.28 244 THR A CA 1
ATOM 1915 C C . THR A 1 244 ? -7.220 -15.089 -6.663 1.00 52.28 244 THR A C 1
ATOM 1917 O O . THR A 1 244 ? -8.102 -14.930 -7.517 1.00 52.28 244 THR A O 1
ATOM 1920 N N . PRO A 1 245 ? -5.997 -15.536 -7.009 1.00 34.06 245 PRO A N 1
ATOM 1921 C CA . PRO A 1 245 ? -5.614 -15.842 -8.384 1.00 34.06 245 PRO A CA 1
ATOM 1922 C C . PRO A 1 245 ? -6.189 -17.203 -8.798 1.00 34.06 245 PRO A C 1
ATOM 1924 O O . PRO A 1 245 ? -5.464 -18.184 -8.855 1.00 34.06 245 PRO A O 1
ATOM 1927 N N . ASN A 1 246 ? -7.511 -17.307 -8.998 1.00 31.50 246 ASN A N 1
ATOM 1928 C CA . ASN A 1 246 ? -8.154 -18.478 -9.630 1.00 31.50 246 ASN A CA 1
ATOM 1929 C C . ASN A 1 246 ? -9.649 -18.290 -9.969 1.00 31.50 246 ASN A C 1
ATOM 1931 O O . ASN A 1 246 ? -10.438 -19.231 -9.861 1.00 31.50 246 ASN A O 1
ATOM 1935 N N . ASN A 1 247 ? -10.084 -17.097 -10.388 1.00 34.81 247 ASN A N 1
ATOM 1936 C CA . ASN A 1 247 ? -11.509 -16.856 -10.667 1.00 34.81 247 ASN A CA 1
ATOM 1937 C C . ASN A 1 247 ? -11.850 -16.307 -12.056 1.00 34.81 247 ASN A C 1
ATOM 1939 O O . ASN A 1 247 ? -12.901 -15.700 -12.233 1.00 34.81 247 ASN A O 1
ATOM 1943 N N . GLU A 1 248 ? -11.067 -16.651 -13.080 1.00 33.75 248 GLU A N 1
ATOM 1944 C CA . GLU A 1 248 ? -11.549 -16.527 -14.465 1.00 33.75 248 GLU A CA 1
ATOM 1945 C C . GLU A 1 248 ? -12.458 -17.692 -14.913 1.00 33.75 248 GLU A C 1
ATOM 1947 O O . GLU A 1 248 ? -12.951 -17.681 -16.036 1.00 33.75 248 GLU A O 1
ATOM 1952 N N . THR A 1 249 ? -12.760 -18.703 -14.076 1.00 30.98 249 THR A N 1
ATOM 1953 C CA . THR A 1 249 ? -13.614 -19.827 -14.545 1.00 30.98 249 THR A CA 1
ATOM 1954 C C . THR A 1 249 ? -14.517 -20.547 -13.531 1.00 30.98 249 THR A C 1
ATOM 1956 O O . THR A 1 249 ? -15.162 -21.525 -13.911 1.00 30.98 249 THR A O 1
ATOM 1959 N N . LYS A 1 250 ? -14.668 -20.098 -12.274 1.00 29.70 250 LYS A N 1
ATOM 1960 C CA . LYS A 1 250 ? -15.502 -20.813 -11.271 1.00 29.70 250 LYS A CA 1
ATOM 1961 C C . LYS A 1 250 ? -16.719 -20.063 -10.718 1.00 29.70 250 LYS A C 1
ATOM 1963 O O . LYS A 1 250 ? -17.326 -20.529 -9.757 1.00 29.70 250 LYS A O 1
ATOM 1968 N N . ASN A 1 251 ? -17.196 -19.004 -11.374 1.00 34.03 251 ASN A N 1
ATOM 1969 C CA . ASN A 1 251 ? -18.442 -18.329 -10.971 1.00 34.03 251 ASN A CA 1
ATOM 1970 C C . ASN A 1 251 ? -19.730 -18.993 -11.524 1.00 34.03 251 ASN A C 1
ATOM 1972 O O . ASN A 1 251 ? -20.695 -18.319 -11.873 1.00 34.03 251 ASN A O 1
ATOM 1976 N N . SER A 1 252 ? -19.755 -20.329 -11.639 1.00 30.44 252 SER A N 1
ATOM 1977 C CA . SER A 1 252 ? -20.928 -21.104 -12.090 1.00 30.44 252 SER A CA 1
ATOM 1978 C C . SER A 1 252 ? -21.558 -21.994 -11.007 1.00 30.44 252 SER A C 1
ATOM 1980 O O . SER A 1 252 ? -22.650 -22.520 -11.222 1.00 30.44 252 SER A O 1
ATOM 1982 N N . ASN A 1 253 ? -20.948 -22.118 -9.820 1.00 30.22 253 ASN A N 1
ATOM 1983 C CA . ASN A 1 253 ? -21.384 -23.072 -8.786 1.00 30.22 253 ASN A CA 1
ATOM 1984 C C . ASN A 1 253 ? -22.058 -22.471 -7.535 1.00 30.22 253 ASN A C 1
ATOM 1986 O O . ASN A 1 253 ? -22.323 -23.203 -6.587 1.00 30.22 253 ASN A O 1
ATOM 1990 N N . LEU A 1 254 ? -22.457 -21.194 -7.538 1.00 40.69 254 LEU A N 1
ATOM 1991 C CA . LEU A 1 254 ? -23.362 -20.644 -6.506 1.00 40.69 254 LEU A CA 1
ATOM 1992 C C . LEU A 1 254 ? -24.849 -21.009 -6.726 1.00 40.69 254 LEU A C 1
ATOM 1994 O O . LEU A 1 254 ? -25.710 -20.612 -5.944 1.00 40.69 254 LEU A O 1
ATOM 1998 N N . ASN A 1 255 ? -25.165 -21.801 -7.760 1.00 34.16 255 ASN A N 1
ATOM 1999 C CA . ASN A 1 255 ? -26.540 -22.088 -8.187 1.00 34.16 255 ASN A CA 1
ATOM 2000 C C . ASN A 1 255 ? -27.142 -23.415 -7.694 1.00 34.16 255 ASN A C 1
ATOM 2002 O O . ASN A 1 255 ? -28.245 -23.753 -8.114 1.00 34.16 255 ASN A O 1
ATOM 2006 N N . ASN A 1 256 ? -26.492 -24.185 -6.816 1.00 30.64 256 ASN A N 1
ATOM 2007 C CA . ASN A 1 256 ? -27.101 -25.424 -6.322 1.00 30.64 256 ASN A CA 1
ATOM 2008 C C . ASN A 1 256 ? -26.631 -25.802 -4.917 1.00 30.64 256 ASN A C 1
ATOM 2010 O O . ASN A 1 256 ? -25.567 -26.384 -4.765 1.00 30.64 256 ASN A O 1
ATOM 2014 N N . MET A 1 257 ? -27.469 -25.549 -3.909 1.00 27.78 257 MET A N 1
ATOM 2015 C CA . MET A 1 257 ? -27.727 -26.516 -2.833 1.00 27.78 257 MET A CA 1
ATOM 2016 C C . MET A 1 257 ? -28.937 -26.071 -2.003 1.00 27.78 257 MET A C 1
ATOM 2018 O O . MET A 1 257 ? -28.847 -25.358 -1.006 1.00 27.78 257 MET A O 1
ATOM 2022 N N . SER A 1 258 ? -30.105 -26.531 -2.448 1.00 31.39 258 SER A N 1
ATOM 2023 C CA . SER A 1 258 ? -31.197 -26.891 -1.553 1.00 31.39 258 SER A CA 1
ATOM 2024 C C . SER A 1 258 ? -31.107 -28.406 -1.329 1.00 31.39 258 SER A C 1
ATOM 2026 O O . SER A 1 258 ? -30.935 -29.152 -2.291 1.00 31.39 258 SER A O 1
ATOM 2028 N N . SER A 1 259 ? -31.266 -28.831 -0.074 1.00 29.84 259 SER A N 1
ATOM 2029 C CA . SER A 1 259 ? -31.420 -30.205 0.447 1.00 29.84 259 SER A CA 1
ATOM 2030 C C . SER A 1 259 ? -30.184 -30.990 0.947 1.00 29.84 259 SER A C 1
ATOM 2032 O O . SER A 1 259 ? -29.252 -31.298 0.215 1.00 29.84 259 SER A O 1
ATOM 2034 N N . ASN A 1 260 ? -30.343 -31.397 2.218 1.00 24.53 260 ASN A N 1
ATOM 2035 C CA . ASN A 1 260 ? -29.712 -32.454 3.022 1.00 24.53 260 ASN A CA 1
ATOM 2036 C C . ASN A 1 260 ? -28.423 -32.167 3.821 1.00 24.53 260 ASN A C 1
ATOM 2038 O O . ASN A 1 260 ? -27.306 -32.168 3.320 1.00 24.53 260 ASN A O 1
ATOM 2042 N N . LEU A 1 261 ? -28.655 -32.021 5.134 1.00 27.02 261 LEU A N 1
ATOM 2043 C CA . LEU A 1 261 ? -27.730 -32.182 6.257 1.00 27.02 261 LEU A CA 1
ATOM 2044 C C . LEU A 1 261 ? -27.308 -33.651 6.431 1.00 27.02 261 LEU A C 1
ATOM 2046 O O . LEU A 1 261 ? -28.187 -34.511 6.457 1.00 27.02 261 LEU A O 1
ATOM 2050 N N . GLN A 1 262 ? -26.022 -33.895 6.713 1.00 25.53 262 GLN A N 1
ATOM 2051 C CA . GLN A 1 262 ? -25.568 -34.636 7.906 1.00 25.53 262 GLN A CA 1
ATOM 2052 C C . GLN A 1 262 ? -24.036 -34.540 8.107 1.00 25.53 262 GLN A C 1
ATOM 2054 O O . GLN A 1 262 ? -23.273 -34.872 7.210 1.00 25.53 262 GLN A O 1
ATOM 2059 N N . ASN A 1 263 ? -23.669 -34.053 9.302 1.00 23.67 263 ASN A N 1
ATOM 2060 C CA . ASN A 1 263 ? -22.439 -34.129 10.118 1.00 23.67 263 ASN A CA 1
ATOM 2061 C C . ASN A 1 263 ? -21.078 -34.524 9.509 1.00 23.67 263 ASN A C 1
ATOM 2063 O O . ASN A 1 263 ? -20.936 -35.628 8.996 1.00 23.67 263 ASN A O 1
ATOM 2067 N N . SER A 1 264 ? -20.061 -33.681 9.765 1.00 22.12 264 SER A N 1
ATOM 2068 C CA . SER A 1 264 ? -18.971 -33.916 10.746 1.00 22.12 264 SER A CA 1
ATOM 2069 C C . SER A 1 264 ? -18.216 -32.601 11.056 1.00 22.12 264 SER A C 1
ATOM 2071 O O . SER A 1 264 ? -18.268 -31.663 10.267 1.00 22.12 264 SER A O 1
ATOM 2073 N N . GLU A 1 265 ? -17.613 -32.524 12.243 1.00 22.62 265 GLU A N 1
ATOM 2074 C CA . GLU A 1 265 ? -17.224 -31.346 13.048 1.00 22.62 265 GLU A CA 1
ATOM 2075 C C . GLU A 1 265 ? -15.835 -30.704 12.757 1.00 22.62 265 GLU A C 1
ATOM 2077 O O . GLU A 1 265 ? -14.890 -31.446 12.520 1.00 22.62 265 GLU A O 1
ATOM 2082 N N . MET A 1 266 ? -15.764 -29.354 12.904 1.00 24.88 266 MET A N 1
ATOM 2083 C CA . MET A 1 266 ? -14.785 -28.486 13.651 1.00 24.88 266 MET A CA 1
ATOM 2084 C C . MET A 1 266 ? -13.310 -28.398 13.164 1.00 24.88 266 MET A C 1
ATOM 2086 O O . MET A 1 266 ? -12.756 -29.427 12.813 1.00 24.88 266 MET A O 1
ATOM 2090 N N . GLN A 1 267 ? -12.577 -27.261 13.084 1.00 22.94 267 GLN A N 1
ATOM 2091 C CA . GLN A 1 267 ? -12.418 -25.957 13.811 1.00 22.94 267 GLN A CA 1
ATOM 2092 C C . GLN A 1 267 ? -11.422 -25.066 12.985 1.00 22.94 267 GLN A C 1
ATOM 2094 O O . GLN A 1 267 ? -10.767 -25.621 12.108 1.00 22.94 267 GLN A O 1
ATOM 2099 N N . ASP A 1 268 ? -11.053 -23.806 13.275 1.00 24.62 268 ASP A N 1
ATOM 2100 C CA . ASP A 1 268 ? -11.714 -22.487 13.406 1.00 24.62 268 ASP A CA 1
ATOM 2101 C C . ASP A 1 268 ? -10.634 -21.398 13.069 1.00 24.62 268 ASP A C 1
ATOM 2103 O O . ASP A 1 268 ? -9.444 -21.685 13.174 1.00 24.62 268 ASP A O 1
ATOM 2107 N N . ASN A 1 269 ? -11.049 -20.199 12.614 1.00 28.77 269 ASN A N 1
ATOM 2108 C CA . ASN A 1 269 ? -10.247 -19.021 12.161 1.00 28.77 269 ASN A CA 1
ATOM 2109 C C . ASN A 1 269 ? -9.572 -18.242 13.347 1.00 28.77 269 ASN A C 1
ATOM 2111 O O . ASN A 1 269 ? -9.942 -18.508 14.481 1.00 28.77 269 ASN A O 1
ATOM 2115 N N . ASN A 1 270 ? -8.721 -17.196 13.229 1.00 28.38 270 ASN A N 1
ATOM 2116 C CA . ASN A 1 270 ? -8.854 -15.966 12.424 1.00 28.38 270 ASN A CA 1
ATOM 2117 C C . ASN A 1 270 ? -7.713 -14.935 12.657 1.00 28.38 270 ASN A C 1
ATOM 2119 O O . ASN A 1 270 ? -6.914 -15.076 13.566 1.00 28.38 270 ASN A O 1
ATOM 2123 N N . ASN A 1 271 ? -7.762 -13.865 11.853 1.00 30.38 271 ASN A N 1
ATOM 2124 C CA . ASN A 1 271 ? -6.748 -12.856 11.524 1.00 30.38 271 ASN A CA 1
ATOM 2125 C C . ASN A 1 271 ? -7.152 -11.413 11.973 1.00 30.38 271 ASN A C 1
ATOM 2127 O O . ASN A 1 271 ? -8.359 -11.154 12.074 1.00 30.38 271 ASN A O 1
ATOM 2131 N N . ASN A 1 272 ? -6.184 -10.469 11.988 1.00 36.38 272 ASN A N 1
ATOM 2132 C CA . ASN A 1 272 ? -6.285 -9.000 11.718 1.00 36.38 272 ASN A CA 1
ATOM 2133 C C . ASN A 1 272 ? -6.855 -8.027 12.798 1.00 36.38 272 ASN A C 1
ATOM 2135 O O . ASN A 1 272 ? -7.745 -8.404 13.541 1.00 36.38 272 ASN A O 1
ATOM 2139 N N . ASN A 1 273 ? -6.586 -6.703 12.872 1.00 33.16 273 ASN A N 1
ATOM 2140 C CA . ASN A 1 273 ? -5.860 -5.710 12.049 1.00 33.16 273 ASN A CA 1
ATOM 2141 C C . ASN A 1 273 ? -5.560 -4.391 12.835 1.00 33.16 273 ASN A C 1
ATOM 2143 O O . ASN A 1 273 ? -6.287 -4.048 13.767 1.00 33.16 273 ASN A O 1
ATOM 2147 N N . GLN A 1 274 ? -4.610 -3.596 12.319 1.00 34.41 274 GLN A N 1
ATOM 2148 C CA . GLN A 1 274 ? -4.161 -2.223 12.665 1.00 34.41 274 GLN A CA 1
ATOM 2149 C C . GLN A 1 274 ? -5.237 -1.119 12.868 1.00 34.41 274 GLN A C 1
ATOM 2151 O O . GLN A 1 274 ? -6.344 -1.217 12.323 1.00 34.41 274 GLN A O 1
ATOM 2156 N N . LYS A 1 275 ? -4.834 0.052 13.439 1.00 27.61 275 LYS A N 1
ATOM 2157 C CA . LYS A 1 275 ? -5.239 1.382 12.897 1.00 27.61 275 LYS A CA 1
ATOM 2158 C C . LYS A 1 275 ? -4.484 2.673 13.315 1.00 27.61 275 LYS A C 1
ATOM 2160 O O . LYS A 1 275 ? -4.244 2.990 14.476 1.00 27.61 275 LYS A O 1
ATOM 2165 N N . THR A 1 276 ? -4.358 3.496 12.268 1.00 27.61 276 THR A N 1
ATOM 2166 C CA . THR A 1 276 ? -4.002 4.918 12.043 1.00 27.61 276 THR A CA 1
ATOM 2167 C C . THR A 1 276 ? -4.642 6.010 12.942 1.00 27.61 276 THR A C 1
ATOM 2169 O O . THR A 1 276 ? -5.773 5.843 13.395 1.00 27.61 276 THR A O 1
ATOM 2172 N N . ASN A 1 277 ? -4.023 7.208 13.033 1.00 25.97 277 ASN A N 1
ATOM 2173 C CA . ASN A 1 277 ? -4.509 8.377 13.790 1.00 25.97 277 ASN A CA 1
ATOM 2174 C C . ASN A 1 277 ? -4.119 9.721 13.119 1.00 25.97 277 ASN A C 1
ATOM 2176 O O . ASN A 1 277 ? -2.933 9.922 12.894 1.00 25.97 277 ASN A O 1
ATOM 2180 N N . ILE A 1 278 ? -5.054 10.668 12.876 1.00 23.69 278 ILE A N 1
ATOM 2181 C CA . ILE A 1 278 ? -4.787 12.136 12.800 1.00 23.69 278 ILE A CA 1
ATOM 2182 C C . ILE A 1 278 ? -6.007 12.964 13.281 1.00 23.69 278 ILE A C 1
ATOM 2184 O O . ILE A 1 278 ? -7.153 12.727 12.904 1.00 23.69 278 ILE A O 1
ATOM 2188 N N . ASN A 1 279 ? -5.676 13.986 14.085 1.00 26.17 279 ASN A N 1
ATOM 2189 C CA . ASN A 1 279 ? -6.462 14.938 14.887 1.00 26.17 279 ASN A CA 1
ATOM 2190 C C . ASN A 1 279 ? -7.172 16.106 14.159 1.00 26.17 279 ASN A C 1
ATOM 2192 O O . ASN A 1 279 ? -6.685 16.618 13.153 1.00 26.17 279 ASN A O 1
ATOM 2196 N N . ILE A 1 280 ? -8.203 16.677 14.815 1.00 21.55 280 ILE A N 1
ATOM 2197 C CA . ILE A 1 280 ? -8.654 18.082 14.658 1.00 21.55 280 ILE A CA 1
ATOM 2198 C C . ILE A 1 280 ? -8.945 18.717 16.038 1.00 21.55 280 ILE A C 1
ATOM 2200 O O . ILE A 1 280 ? -9.593 18.118 16.890 1.00 21.55 280 ILE A O 1
ATOM 2204 N N . HIS A 1 281 ? -8.486 19.961 16.222 1.00 25.48 281 HIS A N 1
ATOM 2205 C CA . HIS A 1 281 ? -8.557 20.816 17.421 1.00 25.48 281 HIS A CA 1
ATOM 2206 C C . HIS A 1 281 ? -9.664 21.894 17.310 1.00 25.48 281 HIS A C 1
ATOM 2208 O O . HIS A 1 281 ? -9.688 22.579 16.291 1.00 25.48 281 HIS A O 1
ATOM 2214 N N . VAL A 1 282 ? -10.469 22.146 18.363 1.00 22.81 282 VAL A N 1
ATOM 2215 C CA . VAL A 1 282 ? -11.171 23.434 18.672 1.00 22.81 282 VAL A CA 1
ATOM 2216 C C . VAL A 1 282 ? -11.447 23.495 20.196 1.00 22.81 282 VAL A C 1
ATOM 2218 O O . VAL A 1 282 ? -12.123 22.622 20.722 1.00 22.81 282 VAL A O 1
ATOM 2221 N N . ASN A 1 283 ? -10.734 24.317 20.977 1.00 21.58 283 ASN A N 1
ATOM 2222 C CA . ASN A 1 283 ? -10.983 25.704 21.438 1.00 21.58 283 ASN A CA 1
ATOM 2223 C C . ASN A 1 283 ? -12.041 25.894 22.559 1.00 21.58 283 ASN A C 1
ATOM 2225 O O . ASN A 1 283 ? -13.238 25.693 22.369 1.00 21.58 283 ASN A O 1
ATOM 2229 N N . GLN A 1 284 ? -11.564 26.359 23.721 1.00 30.38 284 GLN A N 1
ATOM 2230 C CA . GLN A 1 284 ? -12.333 26.802 24.887 1.00 30.38 284 GLN A CA 1
ATOM 2231 C C . GLN A 1 284 ? -12.827 28.243 24.665 1.00 30.38 284 GLN A C 1
ATOM 2233 O O . GLN A 1 284 ? -11.996 29.121 24.464 1.00 30.38 284 GLN A O 1
ATOM 2238 N N . ASN A 1 285 ? -14.149 28.477 24.694 1.00 27.78 285 ASN A N 1
ATOM 2239 C CA . ASN A 1 285 ? -14.858 29.713 25.107 1.00 27.78 285 ASN A CA 1
ATOM 2240 C C . ASN A 1 285 ? -16.232 29.815 24.417 1.00 27.78 285 ASN A C 1
ATOM 2242 O O . ASN A 1 285 ? -16.318 30.262 23.277 1.00 27.78 285 ASN A O 1
ATOM 2246 N N . ASN A 1 286 ? -17.306 29.432 25.119 1.00 24.94 286 ASN A N 1
ATOM 2247 C CA . ASN A 1 286 ? -18.611 30.115 25.117 1.00 24.94 286 ASN A CA 1
ATOM 2248 C C . ASN A 1 286 ? -19.607 29.344 25.997 1.00 24.94 286 ASN A C 1
ATOM 2250 O O . ASN A 1 286 ? -20.090 28.278 25.630 1.00 24.94 286 ASN A O 1
ATOM 2254 N N . ILE A 1 287 ? -19.922 29.919 27.157 1.00 26.66 287 ILE A N 1
ATOM 2255 C CA . ILE A 1 287 ? -21.029 29.519 28.030 1.00 26.66 287 ILE A CA 1
ATOM 2256 C C . ILE A 1 287 ? -22.268 30.313 27.592 1.00 26.66 287 ILE A C 1
ATOM 2258 O O . ILE A 1 287 ? -22.237 31.542 27.690 1.00 26.66 287 ILE A O 1
ATOM 2262 N N . PRO A 1 288 ? -23.382 29.676 27.189 1.00 23.78 288 PRO A N 1
ATOM 2263 C CA . PRO A 1 288 ? -24.689 30.305 27.241 1.00 23.78 288 PRO A CA 1
ATOM 2264 C C . PRO A 1 288 ? -25.367 29.958 28.571 1.00 23.78 288 PRO A C 1
ATOM 2266 O O . PRO A 1 288 ? -25.623 28.798 28.890 1.00 23.78 288 PRO A O 1
ATOM 2269 N N . ASN A 1 289 ? -25.664 31.005 29.338 1.00 28.70 289 ASN A N 1
ATOM 2270 C CA . ASN A 1 289 ? -26.619 30.990 30.440 1.00 28.70 289 ASN A CA 1
ATOM 2271 C C . ASN A 1 289 ? -28.013 30.550 29.965 1.00 28.70 289 ASN A C 1
ATOM 2273 O O . ASN A 1 289 ? -28.476 30.999 28.918 1.00 28.70 289 ASN A O 1
ATOM 2277 N N . GLY A 1 290 ? -28.719 29.818 30.830 1.00 23.95 290 GLY A N 1
ATOM 2278 C CA . GLY A 1 290 ? -30.182 29.755 30.841 1.00 23.95 290 GLY A CA 1
ATOM 2279 C C . GLY A 1 290 ? -30.772 28.379 30.546 1.00 23.95 290 GLY A C 1
ATOM 2280 O O . GLY A 1 290 ? -31.007 28.029 29.397 1.00 23.95 290 GLY A O 1
ATOM 2281 N N . ASN A 1 291 ? -31.136 27.642 31.594 1.00 24.28 291 ASN A N 1
ATOM 2282 C CA . ASN A 1 291 ? -32.549 27.575 31.957 1.00 24.28 291 ASN A CA 1
ATOM 2283 C C . ASN A 1 291 ? -32.734 27.098 33.398 1.00 24.28 291 ASN A C 1
ATOM 2285 O O . ASN A 1 291 ? -32.072 26.192 33.896 1.00 24.28 291 ASN A O 1
ATOM 2289 N N . SER A 1 292 ? -33.631 27.823 34.051 1.00 24.05 292 SER A N 1
ATOM 2290 C CA . SER A 1 292 ? -34.122 27.710 35.413 1.00 24.05 292 SER A CA 1
ATOM 2291 C C . SER A 1 292 ? -34.551 26.294 35.780 1.00 24.05 292 SER A C 1
ATOM 2293 O O . SER A 1 292 ? -35.398 25.705 35.111 1.00 24.05 292 SER A O 1
ATOM 2295 N N . LEU A 1 293 ? -34.022 25.801 36.900 1.00 24.55 293 LEU A N 1
ATOM 2296 C CA . LEU A 1 293 ? -34.558 24.644 37.601 1.00 24.55 293 LEU A CA 1
ATOM 2297 C C . LEU A 1 293 ? -35.939 25.030 38.156 1.00 24.55 293 LEU A C 1
ATOM 2299 O O . LEU A 1 293 ? -36.038 25.791 39.120 1.00 24.55 293 LEU A O 1
ATOM 2303 N N . GLU A 1 294 ? -37.003 24.545 37.515 1.00 24.39 294 GLU A N 1
ATOM 2304 C CA . GLU A 1 294 ? -38.331 24.507 38.119 1.00 24.39 294 GLU A CA 1
ATOM 2305 C C . GLU A 1 294 ? -38.252 23.695 39.413 1.00 24.39 294 GLU A C 1
ATOM 2307 O O . GLU A 1 294 ? -37.861 22.527 39.442 1.00 24.39 294 GLU A O 1
ATOM 2312 N N . THR A 1 295 ? -38.623 24.344 40.509 1.00 26.56 295 THR A N 1
ATOM 2313 C CA . THR A 1 295 ? -38.875 23.731 41.804 1.00 26.56 295 THR A CA 1
ATOM 2314 C C . THR A 1 295 ? -40.093 22.816 41.698 1.00 26.56 295 THR A C 1
ATOM 2316 O O . THR A 1 295 ? -41.222 23.230 41.958 1.00 26.56 295 THR A O 1
ATOM 2319 N N . LEU A 1 296 ? -39.869 21.541 41.383 1.00 24.42 296 LEU A N 1
ATOM 2320 C CA . LEU A 1 296 ? -40.801 20.485 41.764 1.00 24.42 296 LEU A CA 1
ATOM 2321 C C . LEU A 1 296 ? -40.511 20.103 43.215 1.00 24.42 296 LEU A C 1
ATOM 2323 O O . LEU A 1 296 ? -39.591 19.351 43.532 1.00 24.42 296 LEU A O 1
ATOM 2327 N N . LYS A 1 297 ? -41.302 20.701 44.108 1.00 34.41 297 LYS A N 1
ATOM 2328 C CA . LYS A 1 297 ? -41.540 20.171 45.447 1.00 34.41 297 LYS A CA 1
ATOM 2329 C C . LYS A 1 297 ? -42.259 18.836 45.287 1.00 34.41 297 LYS A C 1
ATOM 2331 O O . LYS A 1 297 ? -43.452 18.834 45.015 1.00 34.41 297 LYS A O 1
ATOM 2336 N N . ASP A 1 298 ? -41.541 17.744 45.499 1.00 26.06 298 ASP A N 1
ATOM 2337 C CA . ASP A 1 298 ? -42.149 16.494 45.933 1.00 26.06 298 ASP A CA 1
ATOM 2338 C C . ASP A 1 298 ? -41.520 16.098 47.268 1.00 26.06 298 ASP A C 1
ATOM 2340 O O . ASP A 1 298 ? -40.376 15.650 47.36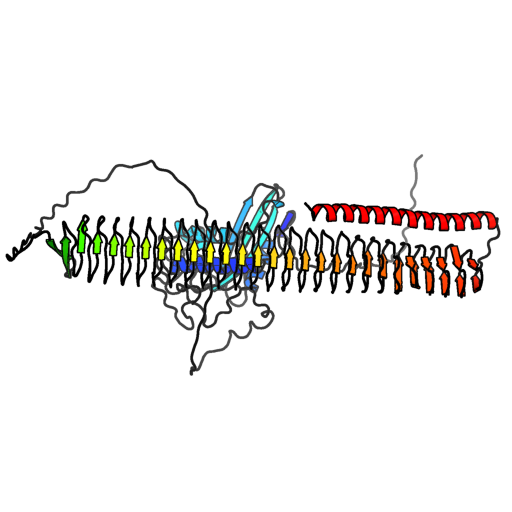2 1.00 26.06 298 ASP A O 1
ATOM 2344 N N . ASP A 1 299 ? -42.302 16.322 48.321 1.00 33.62 299 ASP A N 1
ATOM 2345 C CA . ASP A 1 299 ? -42.059 15.845 49.671 1.00 33.62 299 ASP A CA 1
ATOM 2346 C C . ASP A 1 299 ? -42.029 14.311 49.673 1.00 33.62 299 ASP A C 1
ATOM 2348 O O . ASP A 1 299 ? -43.080 13.668 49.647 1.00 33.62 299 ASP A O 1
ATOM 2352 N N . LYS A 1 300 ? -40.840 13.702 49.764 1.00 27.70 300 LYS A N 1
ATOM 2353 C CA . LYS A 1 300 ? -40.688 12.353 50.330 1.00 27.70 300 LYS A CA 1
ATOM 2354 C C . LYS A 1 300 ? -39.468 12.271 51.238 1.00 27.70 300 LYS A C 1
ATOM 2356 O O . LYS A 1 300 ? -38.325 12.446 50.833 1.00 27.70 300 LYS A O 1
ATOM 2361 N N . VAL A 1 301 ? -39.786 12.003 52.496 1.00 27.48 301 VAL A N 1
ATOM 2362 C CA . VAL A 1 301 ? -38.910 11.786 53.643 1.00 27.48 301 VAL A CA 1
ATOM 2363 C C . VAL A 1 301 ? -37.904 10.670 53.343 1.00 27.48 301 VAL A C 1
ATOM 2365 O O . VAL A 1 301 ? -38.297 9.531 53.102 1.00 27.48 301 VAL A O 1
ATOM 2368 N N . ALA A 1 302 ? -36.608 10.982 53.397 1.00 28.20 302 ALA A N 1
ATOM 2369 C CA . ALA A 1 302 ? -35.584 9.975 53.646 1.00 28.20 302 ALA A CA 1
ATOM 2370 C C . ALA A 1 302 ? -35.658 9.606 55.136 1.00 28.20 302 ALA A C 1
ATOM 2372 O O . ALA A 1 302 ? -35.282 10.400 56.001 1.00 28.20 302 ALA A O 1
ATOM 2373 N N . GLU A 1 303 ? -36.203 8.432 55.451 1.00 29.31 303 GLU A N 1
ATOM 2374 C CA . GLU A 1 303 ? -36.156 7.887 56.808 1.00 29.31 303 GLU A CA 1
ATOM 2375 C C . GLU A 1 303 ? -34.714 7.477 57.137 1.00 29.31 303 GLU A C 1
ATOM 2377 O O . GLU A 1 303 ? -34.216 6.439 56.703 1.00 29.31 303 GLU A O 1
ATOM 2382 N N . ASN A 1 304 ? -34.033 8.314 57.921 1.00 29.72 304 ASN A N 1
ATOM 2383 C CA . ASN A 1 304 ? -32.756 7.989 58.549 1.00 29.72 304 ASN A CA 1
ATOM 2384 C C . ASN A 1 304 ? -32.982 6.994 59.696 1.00 29.72 304 ASN A C 1
ATOM 2386 O O . ASN A 1 304 ? -33.055 7.386 60.862 1.00 29.72 304 ASN A O 1
ATOM 2390 N N . ASN A 1 305 ? -33.048 5.700 59.392 1.00 30.11 305 ASN A N 1
ATOM 2391 C CA . ASN A 1 305 ? -32.969 4.669 60.424 1.00 30.11 305 ASN A CA 1
ATOM 2392 C C . ASN A 1 305 ? -31.501 4.403 60.781 1.00 30.11 305 ASN A C 1
ATOM 2394 O O . ASN A 1 305 ? -30.844 3.540 60.209 1.00 30.11 305 ASN A O 1
ATOM 2398 N N . LYS A 1 306 ? -30.983 5.148 61.768 1.00 29.56 306 LYS A N 1
ATOM 2399 C CA . LYS A 1 306 ? -29.770 4.760 62.503 1.00 29.56 306 LYS A CA 1
ATOM 2400 C C . LYS A 1 306 ? -30.105 3.578 63.414 1.00 29.56 306 LYS A C 1
ATOM 2402 O O . LYS A 1 306 ? -30.548 3.771 64.544 1.00 29.56 306 LYS A O 1
ATOM 2407 N N . THR A 1 307 ? -29.871 2.354 62.956 1.00 30.09 307 THR A N 1
ATOM 2408 C CA . THR A 1 307 ? -29.793 1.191 63.849 1.00 30.09 307 THR A CA 1
ATOM 2409 C C . THR A 1 307 ? -28.464 1.221 64.596 1.00 30.09 307 THR A C 1
ATOM 2411 O O . THR A 1 307 ? -27.415 0.890 64.053 1.00 30.09 307 THR A O 1
ATOM 2414 N N . ASN A 1 308 ? -28.518 1.656 65.854 1.00 28.16 308 ASN A N 1
ATOM 2415 C CA . ASN A 1 308 ? -27.392 1.655 66.780 1.00 28.16 308 ASN A CA 1
ATOM 2416 C C . ASN A 1 308 ? -27.336 0.280 67.469 1.00 28.16 308 ASN A C 1
ATOM 2418 O O . ASN A 1 308 ? -28.072 0.043 68.427 1.00 28.16 308 ASN A O 1
ATOM 2422 N N . ASN A 1 309 ? -26.504 -0.638 66.970 1.00 28.69 309 ASN A N 1
ATOM 2423 C CA . ASN A 1 309 ? -26.197 -1.883 67.678 1.00 28.69 309 ASN A CA 1
ATOM 2424 C C . ASN A 1 309 ? -24.911 -1.683 68.488 1.00 28.69 309 ASN A C 1
ATOM 2426 O O . ASN A 1 309 ? -23.813 -1.605 67.943 1.00 28.69 309 ASN A O 1
ATOM 2430 N N . ASN A 1 310 ? -25.070 -1.566 69.805 1.00 31.48 310 ASN A N 1
ATOM 2431 C CA . ASN A 1 310 ? -23.973 -1.464 70.758 1.00 31.48 310 ASN A CA 1
ATOM 2432 C C . ASN A 1 310 ? -23.325 -2.840 70.961 1.00 31.48 310 ASN A C 1
ATOM 2434 O O . ASN A 1 310 ? -23.895 -3.674 71.660 1.00 31.48 310 ASN A O 1
ATOM 2438 N N . ASN A 1 311 ? -22.138 -3.048 70.384 1.00 27.36 311 ASN A N 1
ATOM 2439 C CA . ASN A 1 311 ? -21.015 -3.749 71.022 1.00 27.36 311 ASN A CA 1
ATOM 2440 C C . ASN A 1 311 ? -19.706 -3.510 70.233 1.00 27.36 311 ASN A C 1
ATOM 2442 O O . ASN A 1 311 ? -19.534 -4.032 69.142 1.00 27.36 311 ASN A O 1
ATOM 2446 N N . GLN A 1 312 ? -18.838 -2.693 70.845 1.00 30.16 312 GLN A N 1
ATOM 2447 C CA . GLN A 1 312 ? -17.400 -2.416 70.642 1.00 30.16 312 GLN A CA 1
ATOM 2448 C C . GLN A 1 312 ? -16.794 -2.135 69.236 1.00 30.16 312 GLN A C 1
ATOM 2450 O O . GLN A 1 312 ? -16.801 -2.965 68.340 1.00 30.16 312 GLN A O 1
ATOM 2455 N N . GLU A 1 313 ? -16.122 -0.967 69.199 1.00 31.66 313 GLU A N 1
ATOM 2456 C CA . GLU A 1 313 ? -15.140 -0.381 68.252 1.00 31.66 313 GLU A CA 1
ATOM 2457 C C . GLU A 1 313 ? -15.633 0.463 67.042 1.00 31.66 313 GLU A C 1
ATOM 2459 O O . GLU A 1 313 ? -15.972 -0.033 65.977 1.00 31.66 313 GLU A O 1
ATOM 2464 N N . ASN A 1 314 ? -15.590 1.798 67.226 1.00 35.00 314 ASN A N 1
ATOM 2465 C CA . ASN A 1 314 ? -15.608 2.899 66.237 1.00 35.00 314 ASN A CA 1
ATOM 2466 C C . ASN A 1 314 ? -16.532 2.760 65.002 1.00 35.00 314 ASN A C 1
ATOM 2468 O O . ASN A 1 314 ? -16.112 2.411 63.895 1.00 35.00 314 ASN A O 1
ATOM 2472 N N . SER A 1 315 ? -17.791 3.173 65.169 1.00 47.19 315 SER A N 1
ATOM 2473 C CA . SER A 1 315 ? -18.808 3.241 64.114 1.00 47.19 315 SER A CA 1
ATOM 2474 C C . SER A 1 315 ? -18.572 4.396 63.118 1.00 47.19 315 SER A C 1
ATOM 2476 O O . SER A 1 315 ? -19.029 5.516 63.346 1.00 47.19 315 SER A O 1
ATOM 2478 N N . ASN A 1 316 ? -17.923 4.108 61.984 1.00 56.78 316 ASN A N 1
ATOM 2479 C CA . ASN A 1 316 ? -17.837 5.000 60.814 1.00 56.78 316 ASN A CA 1
ATOM 2480 C C . ASN A 1 316 ? -18.477 4.370 59.552 1.00 56.78 316 ASN A C 1
ATOM 2482 O O . ASN A 1 316 ? -17.907 4.446 58.460 1.00 56.78 316 ASN A O 1
ATOM 2486 N N . VAL A 1 317 ? -19.617 3.690 59.701 1.00 62.19 317 VAL A N 1
ATOM 2487 C CA . VAL A 1 317 ? -20.355 3.065 58.588 1.00 62.19 317 VAL A CA 1
ATOM 2488 C C . VAL A 1 317 ? -21.792 3.578 58.590 1.00 62.19 317 VAL A C 1
ATOM 2490 O O . VAL A 1 317 ? -22.436 3.569 59.640 1.00 62.19 317 VAL A O 1
ATOM 2493 N N . THR A 1 318 ? -22.278 4.039 57.437 1.00 72.50 318 THR A N 1
ATOM 2494 C CA . THR A 1 318 ? -23.654 4.519 57.247 1.00 72.50 318 THR A CA 1
ATOM 2495 C C . THR A 1 318 ? -24.307 3.751 56.103 1.00 72.50 318 THR A C 1
ATOM 2497 O O . THR A 1 318 ? -23.812 3.799 54.979 1.00 72.50 318 THR A O 1
ATOM 2500 N N . ASP A 1 319 ? -25.432 3.090 56.372 1.00 72.44 319 ASP A N 1
ATOM 2501 C CA . ASP A 1 319 ? -26.183 2.336 55.365 1.00 72.44 319 ASP A CA 1
ATOM 2502 C C . ASP A 1 319 ? -27.325 3.188 54.794 1.00 72.44 319 ASP A C 1
ATOM 2504 O O . ASP A 1 319 ? -28.123 3.767 55.534 1.00 72.44 319 ASP A O 1
ATOM 2508 N N . TYR A 1 320 ? -27.418 3.246 53.466 1.00 73.94 320 TYR A N 1
ATOM 2509 C CA . TYR A 1 320 ? -28.474 3.935 52.730 1.00 73.94 320 TYR A CA 1
ATOM 2510 C C . TYR A 1 320 ? -29.307 2.920 51.949 1.00 73.94 320 TYR A C 1
ATOM 2512 O O . TYR A 1 320 ? -28.827 2.311 5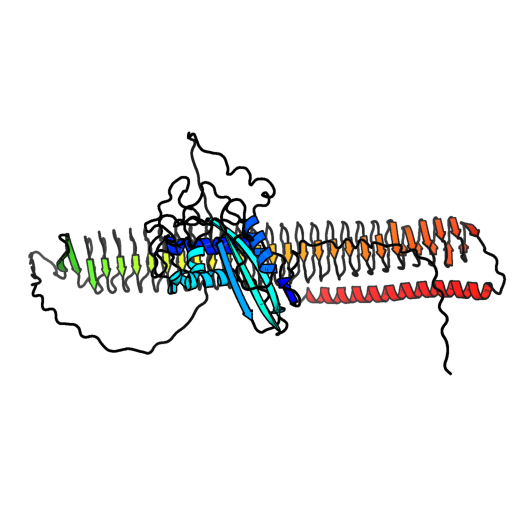0.994 1.00 73.94 320 TYR A O 1
ATOM 2520 N N . ASN A 1 321 ? -30.574 2.758 52.325 1.00 74.25 321 ASN A N 1
ATOM 2521 C CA . ASN A 1 321 ? -31.504 1.910 51.582 1.00 74.25 321 ASN A CA 1
ATOM 2522 C C . ASN A 1 321 ? -32.117 2.696 50.419 1.00 74.25 321 ASN A C 1
ATOM 2524 O O . ASN A 1 321 ? -32.835 3.677 50.612 1.00 74.25 321 ASN A O 1
ATOM 2528 N N . LEU A 1 322 ? -31.834 2.251 49.201 1.00 66.12 322 LEU A N 1
ATOM 2529 C CA . LEU A 1 322 ? -32.310 2.828 47.953 1.00 66.12 322 LEU A CA 1
ATOM 2530 C C . LEU A 1 322 ? -33.421 1.939 47.385 1.00 66.12 322 LEU A C 1
ATOM 2532 O O . LEU A 1 322 ? -33.209 0.762 47.095 1.00 66.12 322 LEU A O 1
ATOM 2536 N N . ARG A 1 323 ? -34.615 2.509 47.184 1.00 58.34 323 ARG A N 1
ATOM 2537 C CA . ARG A 1 323 ? -35.738 1.854 46.493 1.00 58.34 323 ARG A CA 1
ATOM 2538 C C . ARG A 1 323 ? -36.039 2.566 45.183 1.00 58.34 323 ARG A C 1
ATOM 2540 O O . ARG A 1 323 ? -36.431 3.730 45.190 1.00 58.34 323 ARG A O 1
ATOM 2547 N N . LYS A 1 324 ? -35.940 1.856 44.056 1.00 44.47 324 LYS A N 1
ATOM 2548 C CA . LYS A 1 324 ? -36.404 2.355 42.749 1.00 44.47 324 LYS A CA 1
ATOM 2549 C C . LYS A 1 324 ? -37.018 1.215 41.938 1.00 44.47 324 LYS A C 1
ATOM 2551 O O . LYS A 1 324 ? -36.439 0.138 41.841 1.00 44.47 324 LYS A O 1
ATOM 2556 N N . PHE A 1 325 ? -38.210 1.442 41.379 1.00 44.38 325 PHE A N 1
ATOM 2557 C CA . PHE A 1 325 ? -38.975 0.448 40.604 1.00 44.38 325 PHE A CA 1
ATOM 2558 C C . PHE A 1 325 ? -39.182 -0.907 41.317 1.00 44.38 325 PHE A C 1
ATOM 2560 O O . PHE A 1 325 ? -39.041 -1.961 40.707 1.00 44.38 325 PHE A O 1
ATOM 2567 N N . GLY A 1 326 ? -39.482 -0.893 42.620 1.00 51.22 326 GLY A N 1
ATOM 2568 C CA . GLY A 1 326 ? -39.762 -2.116 43.387 1.00 51.22 326 GLY A CA 1
ATOM 2569 C C . GLY A 1 326 ? -38.539 -2.974 43.733 1.00 51.22 326 GLY A C 1
ATOM 2570 O O . GLY A 1 326 ? -38.709 -4.022 44.346 1.00 51.22 326 GLY A O 1
ATOM 2571 N N . ARG A 1 327 ? -37.321 -2.534 43.388 1.00 44.03 327 ARG A N 1
ATOM 2572 C CA . ARG A 1 327 ? -36.063 -3.167 43.811 1.00 44.03 327 ARG A CA 1
ATOM 2573 C C . ARG A 1 327 ? -35.424 -2.381 44.955 1.00 44.03 327 ARG A C 1
ATOM 2575 O O . ARG A 1 327 ? -35.386 -1.149 44.901 1.00 44.03 327 ARG A O 1
ATOM 2582 N N . GLU A 1 328 ? -34.962 -3.106 45.970 1.00 61.81 328 GLU A N 1
ATOM 2583 C CA . GLU A 1 328 ? -34.220 -2.590 47.124 1.00 61.81 328 GLU A CA 1
ATOM 2584 C C . GLU A 1 328 ? -32.730 -2.858 46.978 1.00 61.81 328 GLU A C 1
ATOM 2586 O O . GLU A 1 328 ? -32.332 -3.968 46.637 1.00 61.81 328 GLU A O 1
ATOM 2591 N N . TRP A 1 329 ? -31.929 -1.845 47.289 1.00 62.75 329 TRP A N 1
ATOM 2592 C CA . TRP A 1 329 ? -30.476 -1.925 47.358 1.00 62.75 329 TRP A CA 1
ATOM 2593 C C . TRP A 1 329 ? -30.015 -1.238 48.635 1.00 62.75 329 TRP A C 1
ATOM 2595 O O . TRP A 1 329 ? -30.583 -0.215 49.019 1.00 62.75 329 TRP A O 1
ATOM 2605 N N . THR A 1 330 ? -28.966 -1.750 49.261 1.00 68.19 330 THR A N 1
ATOM 2606 C CA . THR A 1 330 ? -28.321 -1.084 50.393 1.00 68.19 330 THR A CA 1
ATOM 2607 C C . THR A 1 330 ? -26.948 -0.606 49.939 1.00 68.19 330 THR A C 1
ATOM 2609 O O . THR A 1 330 ? -26.116 -1.412 49.530 1.00 68.19 330 THR A O 1
ATOM 2612 N N . LEU A 1 331 ? -26.724 0.707 49.977 1.00 71.50 331 LEU A N 1
ATOM 2613 C CA . LEU A 1 331 ? -25.421 1.326 49.754 1.00 71.50 331 LEU A CA 1
ATOM 2614 C C . LEU A 1 331 ? -24.747 1.529 51.108 1.00 71.50 331 LEU A C 1
ATOM 2616 O O . LEU A 1 331 ? -25.260 2.274 51.945 1.00 71.50 331 LEU A O 1
ATOM 2620 N N . ARG A 1 332 ? -23.590 0.903 51.313 1.00 72.50 332 ARG A N 1
ATOM 2621 C CA . ARG A 1 332 ? -22.800 1.075 52.533 1.00 72.50 332 ARG A CA 1
ATOM 2622 C C . ARG A 1 332 ? -21.721 2.133 52.335 1.00 72.50 332 ARG A C 1
ATOM 2624 O O . ARG A 1 332 ? -20.866 2.021 51.456 1.00 72.50 332 ARG A O 1
ATOM 2631 N N . HIS A 1 333 ? -21.759 3.171 53.163 1.00 73.44 333 HIS A N 1
ATOM 2632 C CA . HIS A 1 333 ? -20.817 4.285 53.139 1.00 73.44 333 HIS A CA 1
ATOM 2633 C C . HIS A 1 333 ? -19.812 4.173 54.289 1.00 73.44 333 HIS A C 1
ATOM 2635 O O . HIS A 1 333 ? -20.206 4.146 55.455 1.00 73.44 333 HIS A O 1
ATOM 2641 N N . TYR A 1 334 ? -18.516 4.167 53.976 1.00 69.00 334 TYR A N 1
ATOM 2642 C CA . TYR A 1 334 ? -17.426 3.970 54.936 1.00 69.00 334 TYR A CA 1
ATOM 2643 C C . TYR A 1 334 ? -16.537 5.223 55.048 1.00 69.00 334 TYR A C 1
ATOM 2645 O O . TYR A 1 334 ? -16.098 5.764 54.034 1.00 69.00 334 TYR A O 1
ATOM 2653 N N . ASN A 1 335 ? -16.230 5.664 56.277 1.00 61.75 335 ASN A N 1
ATOM 2654 C CA . ASN A 1 335 ? -15.279 6.755 56.567 1.00 61.75 335 ASN A CA 1
ATOM 2655 C C . ASN A 1 335 ? -14.113 6.272 57.470 1.00 61.75 335 ASN A C 1
ATOM 2657 O O . ASN A 1 335 ? -14.332 5.564 58.453 1.00 61.75 335 ASN A O 1
ATOM 2661 N N . GLY A 1 336 ? -12.868 6.703 57.223 1.00 60.94 336 GLY A N 1
ATOM 2662 C CA . GLY A 1 336 ? -11.717 6.460 58.125 1.00 60.94 336 GLY A CA 1
ATOM 2663 C C . GLY A 1 336 ? -10.736 5.352 57.690 1.00 60.94 336 GLY A C 1
ATOM 2664 O O . GLY A 1 336 ? -10.408 5.263 56.516 1.00 60.94 336 GLY A O 1
ATOM 2665 N N . ASN A 1 337 ? -10.201 4.554 58.625 1.00 60.22 337 ASN A N 1
ATOM 2666 C CA . ASN A 1 337 ? -9.132 3.558 58.371 1.00 60.22 337 ASN A CA 1
ATOM 2667 C C . ASN A 1 337 ? -9.573 2.382 57.469 1.00 60.22 337 ASN A C 1
ATOM 2669 O O . ASN A 1 337 ? -10.768 2.206 57.241 1.00 60.22 337 ASN A O 1
ATOM 2673 N N . THR A 1 338 ? -8.610 1.561 57.017 1.00 63.56 338 THR A N 1
ATOM 2674 C CA . THR A 1 338 ? -8.794 0.361 56.173 1.00 63.56 338 THR A CA 1
ATOM 2675 C C . THR A 1 338 ? -9.943 -0.531 56.641 1.00 63.56 338 THR A C 1
ATOM 2677 O O . THR A 1 338 ? -10.103 -0.777 57.839 1.00 63.56 338 THR A O 1
ATOM 2680 N N . LYS A 1 339 ? -10.741 -1.023 55.693 1.00 71.94 339 LYS A N 1
ATOM 2681 C CA . LYS A 1 339 ? -11.920 -1.853 55.958 1.00 71.94 339 LYS A CA 1
ATOM 2682 C C . LYS A 1 339 ? -11.880 -3.140 55.131 1.00 71.94 339 LYS A C 1
ATOM 2684 O O . LYS A 1 339 ? -11.544 -3.101 53.951 1.00 71.94 339 LYS A O 1
ATOM 2689 N N . GLU A 1 340 ? -12.239 -4.257 55.756 1.00 74.12 340 GLU A N 1
ATOM 2690 C CA . GLU A 1 340 ? -12.183 -5.603 55.170 1.00 74.12 340 GLU A CA 1
ATOM 2691 C C . GLU A 1 340 ? -13.574 -6.262 55.131 1.00 74.12 340 GLU A C 1
ATOM 2693 O O . GLU A 1 340 ? -14.435 -5.922 55.945 1.00 74.12 340 GLU A O 1
ATOM 2698 N N . ASN A 1 341 ? -13.761 -7.235 54.230 1.00 72.94 341 ASN A N 1
ATOM 2699 C CA . ASN A 1 341 ? -14.941 -8.109 54.123 1.00 72.94 341 ASN A CA 1
ATOM 2700 C C . ASN A 1 341 ? -16.255 -7.337 53.917 1.00 72.94 341 ASN A C 1
ATOM 2702 O O . ASN A 1 341 ? -17.202 -7.451 54.700 1.00 72.94 341 ASN A O 1
ATOM 2706 N N . MET A 1 342 ? -16.293 -6.521 52.864 1.00 72.00 342 MET A N 1
ATOM 2707 C CA . MET A 1 342 ? -17.496 -5.793 52.459 1.00 72.00 342 MET A CA 1
ATOM 2708 C C . MET A 1 342 ? -18.346 -6.628 51.498 1.00 72.00 342 MET A C 1
ATOM 2710 O O . MET A 1 342 ? -17.828 -7.454 50.753 1.00 72.00 342 MET A O 1
ATOM 2714 N N . ASP A 1 343 ? -19.650 -6.373 51.488 1.00 70.25 343 ASP A N 1
ATOM 2715 C CA . ASP A 1 343 ? -20.616 -7.030 50.605 1.00 70.25 343 ASP A CA 1
ATOM 2716 C C . ASP A 1 343 ? -21.607 -5.982 50.073 1.00 70.25 343 ASP A C 1
ATOM 2718 O O . ASP A 1 343 ? -21.948 -5.025 50.782 1.00 70.25 343 ASP A O 1
ATOM 2722 N N . GLY A 1 344 ? -22.051 -6.151 48.830 1.00 70.94 344 GLY A N 1
ATOM 2723 C CA . GLY A 1 344 ? -22.936 -5.234 48.118 1.00 70.94 344 GLY A CA 1
ATOM 2724 C C . GLY A 1 344 ? -22.244 -3.966 47.598 1.00 70.94 344 GLY A C 1
ATOM 2725 O O . GLY A 1 344 ? -21.050 -3.949 47.304 1.00 70.94 344 GLY A O 1
ATOM 2726 N N . MET A 1 345 ? -23.015 -2.884 47.444 1.00 78.56 345 MET A N 1
ATOM 2727 C CA . MET A 1 345 ? -22.503 -1.601 46.945 1.00 78.56 345 MET A CA 1
ATOM 2728 C C . MET A 1 345 ? -21.752 -0.847 48.049 1.00 78.56 345 MET A C 1
ATOM 2730 O O . MET A 1 345 ? -22.348 -0.480 49.065 1.00 78.56 345 MET A O 1
ATOM 2734 N N . SER A 1 346 ? -20.466 -0.571 47.827 1.00 79.75 346 SER A N 1
ATOM 2735 C CA . SER A 1 346 ? -19.567 0.029 48.823 1.00 79.75 346 SER A CA 1
ATOM 2736 C C . SER A 1 346 ? -18.957 1.349 48.340 1.00 79.75 346 SER A C 1
ATOM 2738 O O . SER A 1 346 ? -18.487 1.442 47.209 1.00 79.75 346 SER A O 1
ATOM 2740 N N . HIS A 1 347 ? -18.927 2.373 49.201 1.00 82.88 347 HIS A N 1
ATOM 2741 C CA . HIS A 1 347 ? -18.366 3.699 48.891 1.00 82.88 347 HIS A CA 1
ATOM 2742 C C . HIS A 1 347 ? -17.414 4.209 49.994 1.00 82.88 347 HIS A C 1
ATOM 2744 O O . HIS A 1 347 ? -17.786 4.162 51.170 1.00 82.88 347 HIS A O 1
ATOM 2750 N N . SER A 1 348 ? -16.225 4.740 49.649 1.00 79.50 348 SER A N 1
ATOM 2751 C CA . SER A 1 348 ? -15.303 5.389 50.613 1.00 79.50 348 SER A CA 1
ATOM 2752 C C . SER A 1 348 ? -14.648 6.687 50.130 1.00 79.50 348 SER A C 1
ATOM 2754 O O . SER A 1 348 ? -14.329 6.883 48.956 1.00 79.50 348 SER A O 1
ATOM 2756 N N . HIS A 1 349 ? -14.347 7.557 51.098 1.00 77.31 349 HIS A N 1
ATOM 2757 C CA . HIS A 1 349 ? -13.450 8.701 50.934 1.00 77.31 349 HIS A CA 1
ATOM 2758 C C . HIS A 1 349 ? -12.106 8.417 51.623 1.00 77.31 349 HIS A C 1
ATOM 2760 O O . HIS A 1 349 ? -11.969 8.588 52.832 1.00 77.31 349 HIS A O 1
ATOM 2766 N N . GLY A 1 350 ? -11.113 7.960 50.852 1.00 68.19 350 GLY A N 1
ATOM 2767 C CA . GLY A 1 350 ? -9.718 7.790 51.295 1.00 68.19 350 GLY A CA 1
ATOM 2768 C C . GLY A 1 350 ? -9.395 6.499 52.062 1.00 68.19 350 GLY A C 1
ATOM 2769 O O . GLY A 1 350 ? -8.225 6.183 52.252 1.00 68.19 350 GLY A O 1
ATOM 2770 N N . SER A 1 351 ? -10.397 5.721 52.473 1.00 71.81 351 SER A N 1
ATOM 2771 C CA . SER A 1 351 ? -10.192 4.424 53.133 1.00 71.81 351 SER A CA 1
ATOM 2772 C C . SER A 1 351 ? -9.818 3.343 52.125 1.00 71.81 351 SER A C 1
ATOM 2774 O O . SER A 1 351 ? -10.571 3.127 51.171 1.00 71.81 351 SER A O 1
ATOM 2776 N N . ALA A 1 352 ? -8.723 2.618 52.371 1.00 77.56 352 ALA A N 1
ATOM 2777 C CA . ALA A 1 352 ? -8.439 1.386 51.642 1.00 77.56 352 ALA A CA 1
ATOM 2778 C C . ALA A 1 352 ? -9.521 0.327 51.929 1.00 77.56 352 ALA A C 1
ATOM 2780 O O . ALA A 1 352 ? -9.985 0.194 53.068 1.00 77.56 352 ALA A O 1
ATOM 2781 N N . MET A 1 353 ? -9.927 -0.416 50.903 1.00 77.81 353 MET A N 1
ATOM 2782 C CA . MET A 1 353 ? -10.952 -1.454 50.999 1.00 77.81 353 MET A CA 1
ATOM 2783 C C . MET A 1 353 ? -10.401 -2.809 50.554 1.00 77.81 353 MET A C 1
ATOM 2785 O O . MET A 1 353 ? -9.698 -2.898 49.548 1.00 77.81 353 MET A O 1
ATOM 2789 N N . LYS A 1 354 ? -10.746 -3.874 51.278 1.00 81.12 354 LYS A N 1
ATOM 2790 C CA . LYS A 1 354 ? -10.273 -5.233 50.995 1.00 81.12 354 LYS A CA 1
ATOM 2791 C C . LYS A 1 354 ? -11.401 -6.261 51.063 1.00 81.12 354 LYS A C 1
ATOM 2793 O O . LYS A 1 354 ? -12.272 -6.132 51.920 1.00 81.12 354 LYS A O 1
ATOM 2798 N N . SER A 1 355 ? -11.346 -7.298 50.222 1.00 76.19 355 SER A N 1
ATOM 2799 C CA . SER A 1 355 ? -12.354 -8.374 50.148 1.00 76.19 355 SER A CA 1
ATOM 2800 C C . SER A 1 355 ? -13.765 -7.811 49.985 1.00 76.19 355 SER A C 1
ATOM 2802 O O . SER A 1 355 ? -14.563 -7.847 50.921 1.00 76.19 355 SER A O 1
ATOM 2804 N N . ILE A 1 356 ? -14.055 -7.241 48.816 1.00 73.19 356 ILE A N 1
ATOM 2805 C CA . ILE A 1 356 ? -15.389 -6.716 48.503 1.00 73.19 356 ILE A CA 1
ATOM 2806 C C . ILE A 1 356 ? -16.109 -7.710 47.607 1.00 73.19 356 ILE A C 1
ATOM 2808 O O . ILE A 1 356 ? -15.646 -8.000 46.510 1.00 73.19 356 ILE A O 1
ATOM 2812 N N . VAL A 1 357 ? -17.263 -8.194 48.044 1.00 71.44 357 VAL A N 1
ATOM 2813 C CA . VAL A 1 357 ? -18.170 -8.989 47.215 1.00 71.44 357 VAL A CA 1
ATOM 2814 C C . VAL A 1 357 ? -19.250 -8.046 46.682 1.00 71.44 357 VAL A C 1
ATOM 2816 O O . VAL A 1 357 ? -20.251 -7.800 47.342 1.00 71.44 357 VAL A O 1
ATOM 2819 N N . GLY A 1 358 ? -19.014 -7.428 45.522 1.00 70.88 358 GLY A N 1
ATOM 2820 C CA . GLY A 1 358 ? -19.936 -6.459 44.913 1.00 70.88 358 GLY A CA 1
ATOM 2821 C C . GLY A 1 358 ? -19.252 -5.204 44.367 1.00 70.88 358 GLY A C 1
ATOM 2822 O O . GLY A 1 358 ? -18.028 -5.112 44.323 1.00 70.88 358 GLY A O 1
ATOM 2823 N N . THR A 1 359 ? -20.053 -4.231 43.921 1.00 81.12 359 THR A N 1
ATOM 2824 C CA . THR A 1 359 ? -19.557 -3.000 43.283 1.00 81.12 359 THR A CA 1
ATOM 2825 C C . THR A 1 359 ? -18.948 -2.030 44.292 1.00 81.12 359 THR A C 1
ATOM 2827 O O . THR A 1 359 ? -19.546 -1.746 45.333 1.00 81.12 359 THR A O 1
ATOM 2830 N N . SER A 1 360 ? -17.803 -1.436 43.958 1.00 80.94 360 SER A N 1
ATOM 2831 C CA . SER A 1 360 ? -17.106 -0.493 44.835 1.00 80.94 360 SER A CA 1
ATOM 2832 C C . SER A 1 360 ? -16.754 0.835 44.161 1.00 80.94 360 SER A C 1
ATOM 2834 O O . SER A 1 360 ? -16.349 0.880 42.998 1.00 80.94 360 SER A O 1
ATOM 2836 N N . HIS A 1 361 ? -16.812 1.927 44.931 1.00 85.50 361 HIS A N 1
ATOM 2837 C CA . HIS A 1 361 ? -16.376 3.275 44.537 1.00 85.50 361 HIS A CA 1
ATOM 2838 C C . HIS A 1 361 ? -15.467 3.907 45.606 1.00 85.50 361 HIS A C 1
ATOM 2840 O O . HIS A 1 361 ? -15.776 3.835 46.797 1.00 85.50 361 HIS A O 1
ATOM 2846 N N . SER A 1 362 ? -14.365 4.557 45.209 1.00 82.69 362 SER A N 1
ATOM 2847 C CA . SER A 1 362 ? -13.471 5.252 46.154 1.00 82.69 362 SER A CA 1
ATOM 2848 C C . SER A 1 362 ? -12.842 6.521 45.576 1.00 82.69 362 SER A C 1
ATOM 2850 O O . SER A 1 362 ? -12.468 6.587 44.404 1.00 82.69 362 SER A O 1
ATOM 2852 N N . HIS A 1 363 ? -12.667 7.523 46.441 1.00 80.19 363 HIS A N 1
ATOM 2853 C CA . HIS A 1 363 ? -11.984 8.785 46.131 1.00 80.19 363 HIS A CA 1
ATOM 2854 C C . HIS A 1 363 ? -10.499 8.817 46.558 1.00 80.19 363 HIS A C 1
ATOM 2856 O O . HIS A 1 363 ? -9.978 9.887 46.858 1.00 80.19 363 HIS A O 1
ATOM 2862 N N . GLY A 1 364 ? -9.813 7.665 46.624 1.00 72.69 364 GLY A N 1
ATOM 2863 C CA . GLY A 1 364 ? -8.351 7.632 46.834 1.00 72.69 364 GLY A CA 1
ATOM 2864 C C . GLY A 1 364 ? -7.802 6.459 47.648 1.00 72.69 364 GLY A C 1
ATOM 2865 O O . GLY A 1 364 ? -6.594 6.271 47.703 1.00 72.69 364 GLY A O 1
ATOM 2866 N N . GLY A 1 365 ? -8.656 5.658 48.286 1.00 76.50 365 GLY A N 1
ATOM 2867 C CA . GLY A 1 365 ? -8.201 4.455 48.985 1.00 76.50 365 GLY A CA 1
ATOM 2868 C C . GLY A 1 365 ? -7.948 3.302 48.015 1.00 76.50 365 GLY A C 1
ATOM 2869 O O . GLY A 1 365 ? -8.779 3.072 47.130 1.00 76.50 365 GLY A O 1
ATOM 2870 N N . ALA A 1 366 ? -6.838 2.581 48.205 1.00 80.56 366 ALA A N 1
ATOM 2871 C CA . ALA A 1 366 ? -6.511 1.377 47.439 1.00 80.56 366 ALA A CA 1
ATOM 2872 C C . ALA A 1 366 ? -7.562 0.274 47.636 1.00 80.56 366 ALA A C 1
ATOM 2874 O O . ALA A 1 366 ? -8.172 0.164 48.707 1.00 80.56 366 ALA A O 1
ATOM 2875 N N . ARG A 1 367 ? -7.758 -0.554 46.613 1.00 79.31 367 ARG A N 1
ATOM 2876 C CA . ARG A 1 367 ? -8.705 -1.666 46.606 1.00 79.31 367 ARG A CA 1
ATOM 2877 C C . ARG A 1 367 ? -8.002 -2.971 46.323 1.00 79.31 367 ARG A C 1
ATOM 2879 O O . ARG A 1 367 ? -7.307 -3.064 45.330 1.00 79.31 367 ARG A O 1
ATOM 2886 N N . LYS A 1 368 ? -8.219 -3.968 47.181 1.00 81.38 368 LYS A N 1
ATOM 2887 C CA . LYS A 1 368 ? -7.657 -5.313 47.007 1.00 81.38 368 LYS A CA 1
ATOM 2888 C C . LYS A 1 368 ? -8.726 -6.399 47.099 1.00 81.38 368 LYS A C 1
ATOM 2890 O O . LYS A 1 368 ? -9.509 -6.386 48.050 1.00 81.38 368 LYS A O 1
ATOM 2895 N N . SER A 1 369 ? -8.704 -7.389 46.208 1.00 78.12 369 SER A N 1
ATOM 2896 C CA . SER A 1 369 ? -9.630 -8.538 46.220 1.00 78.12 369 SER A CA 1
ATOM 2897 C C . SER A 1 369 ? -11.085 -8.100 46.008 1.00 78.12 369 SER A C 1
ATOM 2899 O O . SER A 1 369 ? -11.905 -8.088 46.934 1.00 78.12 369 SER A O 1
ATOM 2901 N N . MET A 1 370 ? -11.376 -7.648 44.788 1.00 79.88 370 MET A N 1
ATOM 2902 C CA . MET A 1 370 ? -12.695 -7.189 44.351 1.00 79.88 370 MET A CA 1
ATOM 2903 C C . MET A 1 370 ? -13.404 -8.310 43.586 1.00 79.88 370 MET A C 1
ATOM 2905 O O . MET A 1 370 ? -12.972 -8.717 42.515 1.00 79.88 370 MET A O 1
ATOM 2909 N N . GLY A 1 371 ? -14.519 -8.799 44.122 1.00 72.19 371 GLY A N 1
ATOM 2910 C CA . GLY A 1 371 ? -15.379 -9.790 43.473 1.00 72.19 371 GLY A CA 1
ATOM 2911 C C . GLY A 1 371 ? -16.412 -9.199 42.510 1.00 72.19 371 GLY A C 1
ATOM 2912 O O . GLY A 1 371 ? -17.231 -9.953 42.002 1.00 72.19 371 GLY A O 1
ATOM 2913 N N . GLY A 1 372 ? -16.419 -7.879 42.308 1.00 75.50 372 GLY A N 1
ATOM 2914 C CA . GLY A 1 372 ? -17.296 -7.187 41.364 1.00 75.50 372 GLY A CA 1
ATOM 2915 C C . GLY A 1 372 ? -16.700 -5.856 40.895 1.00 75.50 372 GLY A C 1
ATOM 2916 O O . GLY A 1 372 ? -15.608 -5.488 41.327 1.00 75.50 372 GLY A O 1
ATOM 2917 N N . LEU A 1 373 ? -17.430 -5.131 40.040 1.00 84.31 373 LEU A N 1
ATOM 2918 C CA . LEU A 1 373 ? -17.018 -3.842 39.451 1.00 84.31 373 LEU A CA 1
ATOM 2919 C C . LEU A 1 373 ? -16.311 -2.880 40.424 1.00 84.31 373 LEU A C 1
ATOM 2921 O O . LEU A 1 373 ? -16.829 -2.571 41.506 1.00 84.31 373 LEU A O 1
ATOM 2925 N N . SER A 1 374 ? -15.179 -2.312 40.004 1.00 84.81 374 SER A N 1
ATOM 2926 C CA . SER A 1 374 ? -14.399 -1.385 40.825 1.00 84.81 374 SER A CA 1
ATOM 2927 C C . SER A 1 374 ? -14.085 -0.067 40.097 1.00 84.81 374 SER A C 1
ATOM 2929 O O . SER A 1 374 ? -13.693 -0.047 38.935 1.00 84.81 374 SER A O 1
ATOM 2931 N N . HIS A 1 375 ? -14.289 1.066 40.780 1.00 88.44 375 HIS A N 1
ATOM 2932 C CA . HIS A 1 375 ? -13.999 2.399 40.228 1.00 88.44 375 HIS A CA 1
ATOM 2933 C C . HIS A 1 375 ? -13.292 3.316 41.229 1.00 88.44 375 HIS A C 1
ATOM 2935 O O . HIS A 1 375 ? -13.870 3.625 42.280 1.00 88.44 375 HIS A O 1
ATOM 2941 N N . SER A 1 376 ? -12.086 3.795 40.902 1.00 85.81 376 SER A N 1
ATOM 2942 C CA . SER A 1 376 ? -11.186 4.582 41.760 1.00 85.81 376 SER A CA 1
ATOM 2943 C C . SER A 1 376 ? -10.763 5.915 41.159 1.00 85.81 376 SER A C 1
ATOM 2945 O O . SER A 1 376 ? -10.320 5.976 40.021 1.00 85.81 376 SER A O 1
ATOM 2947 N N . HIS A 1 377 ? -10.797 6.990 41.951 1.00 82.81 377 HIS A N 1
ATOM 2948 C CA . HIS A 1 377 ? -10.241 8.277 41.516 1.00 82.81 377 HIS A CA 1
ATOM 2949 C C . HIS A 1 377 ? -8.730 8.442 41.764 1.00 82.81 377 HIS A C 1
ATOM 2951 O O . HIS A 1 377 ? -8.150 9.407 41.275 1.00 82.81 377 HIS A O 1
ATOM 2957 N N . GLY A 1 378 ? -8.086 7.549 42.521 1.00 77.81 378 GLY A N 1
ATOM 2958 C CA . GLY A 1 378 ? -6.652 7.699 42.818 1.00 77.81 378 GLY A CA 1
ATOM 2959 C C . GLY A 1 378 ? -6.006 6.621 43.685 1.00 77.81 378 GLY A C 1
ATOM 2960 O O . GLY A 1 378 ? -4.818 6.707 43.953 1.00 77.81 378 GLY A O 1
ATOM 2961 N N . GLY A 1 379 ? -6.760 5.629 44.161 1.00 82.12 379 GLY A N 1
ATOM 2962 C CA . GLY A 1 379 ? -6.171 4.445 44.787 1.00 82.12 379 GLY A CA 1
ATOM 2963 C C . GLY A 1 379 ? -5.962 3.339 43.757 1.00 82.12 379 GLY A C 1
ATOM 2964 O O . GLY A 1 379 ? -6.821 3.180 42.889 1.00 82.12 379 GLY A O 1
ATOM 2965 N N . ALA A 1 380 ? -4.886 2.566 43.895 1.00 87.19 380 ALA A N 1
ATOM 2966 C CA . ALA A 1 380 ? -4.653 1.369 43.089 1.00 87.19 380 ALA A CA 1
ATOM 2967 C C . ALA A 1 380 ? -5.794 0.349 43.238 1.00 87.19 380 ALA A C 1
ATOM 2969 O O . ALA A 1 380 ? -6.474 0.308 44.276 1.00 87.19 380 ALA A O 1
ATOM 2970 N N . VAL A 1 381 ? -6.004 -0.456 42.204 1.00 88.00 381 VAL A N 1
ATOM 2971 C CA . VAL A 1 381 ? -6.957 -1.565 42.181 1.00 88.00 381 VAL A CA 1
ATOM 2972 C C . VAL A 1 381 ? -6.178 -2.848 41.934 1.00 88.00 381 VAL A C 1
ATOM 2974 O O . VAL A 1 381 ? -5.527 -2.974 40.914 1.00 88.00 381 VAL A O 1
ATOM 2977 N N . GLU A 1 382 ? -6.264 -3.795 42.859 1.00 88.25 382 GLU A N 1
ATOM 2978 C CA . GLU A 1 382 ? -5.542 -5.064 42.792 1.00 88.25 382 GLU A CA 1
ATOM 2979 C C . GLU A 1 382 ? -6.498 -6.251 42.976 1.00 88.25 382 GLU A C 1
ATOM 2981 O O . GLU A 1 382 ? -7.399 -6.205 43.833 1.00 88.25 382 GLU A O 1
ATOM 2986 N N . ASN A 1 383 ? -6.239 -7.356 42.275 1.00 84.25 383 ASN A N 1
ATOM 2987 C CA . ASN A 1 383 ? -6.966 -8.627 42.398 1.00 84.25 383 ASN A CA 1
ATOM 2988 C C . ASN A 1 383 ? -8.466 -8.436 42.145 1.00 84.25 383 ASN A C 1
ATOM 2990 O O . ASN A 1 383 ? -9.278 -8.527 43.078 1.00 84.25 383 ASN A O 1
ATOM 2994 N N . SER A 1 384 ? -8.834 -8.109 40.910 1.00 84.81 384 SER A N 1
ATOM 2995 C CA . SER A 1 384 ? -10.223 -7.852 40.530 1.00 84.81 384 SER A CA 1
ATOM 2996 C C . SER A 1 384 ? -10.772 -8.935 39.606 1.00 84.81 384 SER A C 1
ATOM 2998 O O . SER A 1 384 ? -10.099 -9.364 38.687 1.00 84.81 384 SER A O 1
ATOM 3000 N N . LYS A 1 385 ? -12.001 -9.395 39.863 1.00 83.31 385 LYS A N 1
ATOM 3001 C CA . LYS A 1 385 ? -12.653 -10.453 39.062 1.00 83.31 385 LYS A CA 1
ATOM 3002 C C . LYS A 1 385 ? -13.526 -9.940 37.920 1.00 83.31 385 LYS A C 1
ATOM 3004 O O . LYS A 1 385 ? -14.035 -10.711 37.118 1.00 83.31 385 LYS A O 1
ATOM 3009 N N . GLU A 1 386 ? -13.820 -8.649 37.937 1.00 86.44 386 GLU A N 1
ATOM 3010 C CA . GLU A 1 386 ? -14.667 -7.975 36.957 1.00 86.44 386 GLU A CA 1
ATOM 3011 C C . GLU A 1 386 ? -13.968 -6.676 36.535 1.00 86.44 386 GLU A C 1
ATOM 3013 O O . GLU A 1 386 ? -12.824 -6.431 36.902 1.00 86.44 386 GLU A O 1
ATOM 3018 N N . MET A 1 387 ? -14.660 -5.817 35.786 1.00 88.19 387 MET A N 1
ATOM 3019 C CA . MET A 1 387 ? -14.081 -4.578 35.272 1.00 88.19 387 MET A CA 1
ATOM 3020 C C . MET A 1 387 ? -13.562 -3.648 36.378 1.00 88.19 387 MET A C 1
ATOM 3022 O O . MET A 1 387 ? -14.258 -3.343 37.359 1.00 88.19 387 MET A O 1
ATOM 3026 N N . SER A 1 388 ? -12.365 -3.126 36.132 1.00 89.12 388 SER A N 1
ATOM 3027 C CA . SER A 1 388 ? -11.623 -2.250 37.024 1.00 89.12 388 SER A CA 1
ATOM 3028 C C . SER A 1 388 ? -11.223 -0.962 36.331 1.00 89.12 388 SER A C 1
ATOM 3030 O O . SER A 1 388 ? -10.634 -0.957 35.256 1.00 89.12 388 SER A O 1
ATOM 3032 N N . HIS A 1 389 ? -11.555 0.158 36.966 1.00 91.50 389 HIS A N 1
ATOM 3033 C CA . HIS A 1 389 ? -11.264 1.483 36.442 1.00 91.50 389 HIS A CA 1
ATOM 3034 C C . HIS A 1 389 ? -10.582 2.360 37.489 1.00 91.50 389 HIS A C 1
ATOM 3036 O O . HIS A 1 389 ? -11.083 2.520 38.607 1.00 91.50 389 HIS A O 1
ATOM 3042 N N . SER A 1 390 ? -9.483 3.003 37.103 1.00 90.06 390 SER A N 1
ATOM 3043 C CA . SER A 1 390 ? -8.727 3.916 37.953 1.00 90.06 390 SER A CA 1
ATOM 3044 C C . SER A 1 390 ? -8.331 5.199 37.220 1.00 90.06 390 SER A C 1
ATOM 3046 O O . SER A 1 390 ? -7.807 5.178 36.109 1.00 90.06 390 SER A O 1
ATOM 3048 N N . HIS A 1 391 ? -8.544 6.352 37.854 1.00 87.06 391 HIS A N 1
ATOM 3049 C CA . HIS A 1 391 ? -8.080 7.634 37.319 1.00 87.06 391 HIS A CA 1
ATOM 3050 C C . HIS A 1 391 ? -6.611 7.951 37.644 1.00 87.06 391 HIS A C 1
ATOM 3052 O O . HIS A 1 391 ? -6.031 8.823 37.000 1.00 87.06 391 HIS A O 1
ATOM 3058 N N . GLY A 1 392 ? -6.021 7.330 38.667 1.00 81.56 392 GLY A N 1
ATOM 3059 C CA . GLY A 1 392 ? -4.738 7.802 39.206 1.00 81.56 392 GLY A CA 1
ATOM 3060 C C . GLY A 1 392 ? -3.986 6.821 40.091 1.00 81.56 392 GLY A C 1
ATOM 3061 O O . GLY A 1 392 ? -3.211 7.272 40.922 1.00 81.56 392 GLY A O 1
ATOM 3062 N N . GLY A 1 393 ? -4.301 5.536 39.985 1.00 86.50 393 GLY A N 1
ATOM 3063 C CA . GLY A 1 393 ? -3.558 4.445 40.606 1.00 86.50 393 GLY A CA 1
ATOM 3064 C C . GLY A 1 393 ? -3.489 3.272 39.633 1.00 86.50 393 GLY A C 1
ATOM 3065 O O . GLY A 1 393 ? -4.377 3.164 38.784 1.00 86.50 393 GLY A O 1
ATOM 3066 N N . ALA A 1 394 ? -2.486 2.410 39.775 1.00 90.69 394 ALA A N 1
ATOM 3067 C CA . ALA A 1 394 ? -2.320 1.230 38.930 1.00 90.69 394 ALA A CA 1
ATOM 3068 C C . ALA A 1 394 ? -3.504 0.252 39.041 1.00 90.69 394 ALA A C 1
ATOM 3070 O O . ALA A 1 394 ? -4.237 0.252 40.043 1.00 90.69 394 ALA A O 1
ATOM 3071 N N . VAL A 1 395 ? -3.695 -0.556 37.999 1.00 91.69 395 VAL A N 1
ATOM 3072 C CA . VAL A 1 395 ? -4.618 -1.696 37.995 1.00 91.69 395 VAL A CA 1
ATOM 3073 C C . VAL A 1 395 ? -3.787 -2.963 37.826 1.00 91.69 395 VAL A C 1
ATOM 3075 O O . VAL A 1 395 ? -3.147 -3.124 36.800 1.00 91.69 395 VAL A O 1
ATOM 3078 N N . GLU A 1 396 ? -3.788 -3.837 38.827 1.00 91.56 396 GLU A N 1
ATOM 3079 C CA . GLU A 1 396 ? -2.937 -5.031 38.868 1.00 91.56 396 GLU A CA 1
ATOM 3080 C C . GLU A 1 396 ? -3.778 -6.296 39.089 1.00 91.56 396 GLU A C 1
ATOM 3082 O O . GLU A 1 396 ? -4.739 -6.273 39.869 1.00 91.56 396 GLU A O 1
ATOM 3087 N N . ASN A 1 397 ? -3.388 -7.417 38.476 1.00 88.69 397 ASN A N 1
ATOM 3088 C CA . ASN A 1 397 ? -3.985 -8.745 38.686 1.00 88.69 397 ASN A CA 1
ATOM 3089 C C . ASN A 1 397 ? -5.509 -8.717 38.487 1.00 88.69 397 ASN A C 1
ATOM 3091 O O . ASN A 1 397 ? -6.282 -8.771 39.453 1.00 88.69 397 ASN A O 1
ATOM 3095 N N . SER A 1 398 ? -5.954 -8.527 37.251 1.00 88.25 398 SER A N 1
ATOM 3096 C CA . SER A 1 398 ? -7.376 -8.358 36.948 1.00 88.25 398 SER A CA 1
ATOM 3097 C C . SER A 1 398 ? -7.868 -9.369 35.921 1.00 88.25 398 SER A C 1
ATOM 3099 O O . SER A 1 398 ? -7.482 -9.311 34.765 1.00 88.25 398 SER A O 1
ATOM 3101 N N . ASP A 1 399 ? -8.806 -10.222 36.337 1.00 86.38 399 ASP A N 1
ATOM 3102 C CA . ASP A 1 399 ? -9.452 -11.230 35.484 1.00 86.38 399 ASP A CA 1
ATOM 3103 C C . ASP A 1 399 ? -10.428 -10.585 34.467 1.00 86.38 399 ASP A C 1
ATOM 3105 O O . ASP A 1 399 ? -10.984 -11.246 33.593 1.00 86.38 399 ASP A O 1
ATOM 3109 N N . GLY A 1 400 ? -10.755 -9.301 34.652 1.00 83.44 400 GLY A N 1
ATOM 3110 C CA . GLY A 1 400 ? -11.710 -8.553 33.839 1.00 83.44 400 GLY A CA 1
ATOM 3111 C C . GLY A 1 400 ? -11.098 -7.295 33.233 1.00 83.44 400 GLY A C 1
ATOM 3112 O O . GLY A 1 400 ? -9.954 -6.953 33.490 1.00 83.44 400 GLY A O 1
ATOM 3113 N N . MET A 1 401 ? -11.896 -6.568 32.447 1.00 92.19 401 MET A N 1
ATOM 3114 C CA . MET A 1 401 ? -11.420 -5.395 31.707 1.00 92.19 401 MET A CA 1
ATOM 3115 C C . MET A 1 401 ? -10.793 -4.323 32.615 1.00 92.19 401 MET A C 1
ATOM 3117 O O . MET A 1 401 ? -11.458 -3.790 33.512 1.00 92.19 401 MET A O 1
ATOM 3121 N N . SER A 1 402 ? -9.552 -3.956 32.316 1.00 93.19 402 SER A N 1
ATOM 3122 C CA . SER A 1 402 ? -8.723 -3.037 33.090 1.00 93.19 402 SER A CA 1
ATOM 3123 C C . SER A 1 402 ? -8.571 -1.695 32.383 1.00 93.19 402 SER A C 1
ATOM 3125 O O . SER A 1 402 ? -8.245 -1.620 31.201 1.00 93.19 402 SER A O 1
ATOM 3127 N N . HIS A 1 403 ? -8.797 -0.601 33.109 1.00 94.75 403 HIS A N 1
ATOM 3128 C CA . HIS A 1 403 ? -8.657 0.749 32.572 1.00 94.75 403 HIS A CA 1
ATOM 3129 C C . HIS A 1 403 ? -7.960 1.691 33.559 1.00 94.75 403 HIS A C 1
ATOM 3131 O O . HIS A 1 403 ? -8.493 1.977 34.636 1.00 94.75 403 HIS A O 1
ATOM 3137 N N . SER A 1 404 ? -6.855 2.307 33.139 1.00 91.69 404 SER A N 1
ATOM 3138 C CA . SER A 1 404 ? -6.137 3.341 33.892 1.00 91.69 404 SER A CA 1
ATOM 3139 C C . SER A 1 404 ? -5.998 4.645 33.100 1.00 91.69 404 SER A C 1
ATOM 3141 O O . SER A 1 404 ? -5.717 4.655 31.905 1.00 91.69 404 SER A O 1
ATOM 3143 N N . HIS A 1 405 ? -6.183 5.795 33.752 1.00 89.56 405 HIS A N 1
ATOM 3144 C CA . HIS A 1 405 ? -5.899 7.085 33.112 1.00 89.56 405 HIS A CA 1
ATOM 3145 C C . HIS A 1 405 ? -4.441 7.544 33.228 1.00 89.56 405 HIS A C 1
ATOM 3147 O O . HIS A 1 405 ? -4.032 8.406 32.449 1.00 89.56 405 HIS A O 1
ATOM 3153 N N . ARG A 1 406 ? -3.690 7.075 34.229 1.00 87.81 406 ARG A N 1
ATOM 3154 C CA . ARG A 1 406 ? -2.404 7.694 34.589 1.00 87.81 406 ARG A CA 1
ATOM 3155 C C . ARG A 1 406 ? -1.278 6.708 34.841 1.00 87.81 406 ARG A C 1
ATOM 3157 O O . ARG A 1 406 ? -0.172 7.006 34.420 1.00 87.81 406 ARG A O 1
ATOM 3164 N N . ASP A 1 407 ? -1.557 5.617 35.539 1.00 92.62 407 ASP A N 1
ATOM 3165 C CA . ASP A 1 407 ? -0.545 4.631 35.928 1.00 92.62 407 ASP A CA 1
ATOM 3166 C C . ASP A 1 407 ? -0.711 3.338 35.119 1.00 92.62 407 ASP A C 1
ATOM 3168 O O . ASP A 1 407 ? -1.609 3.251 34.276 1.00 92.62 407 ASP A O 1
ATOM 3172 N N . ALA A 1 408 ? 0.155 2.357 35.358 1.00 93.25 408 ALA A N 1
ATOM 3173 C CA . ALA A 1 408 ? 0.198 1.118 34.595 1.00 93.25 408 ALA A CA 1
ATOM 3174 C C . ALA A 1 408 ? -1.031 0.214 34.803 1.00 93.25 408 ALA A C 1
ATOM 3176 O O . ALA A 1 408 ? -1.763 0.321 35.800 1.00 93.25 408 ALA A O 1
ATOM 3177 N N . VAL A 1 409 ? -1.250 -0.661 33.824 1.00 94.81 409 VAL A N 1
ATOM 3178 C CA . VAL A 1 409 ? -2.098 -1.847 33.938 1.00 94.81 409 VAL A CA 1
ATOM 3179 C C . VAL A 1 409 ? -1.181 -3.061 33.838 1.00 94.81 409 VAL A C 1
ATOM 3181 O O . VAL A 1 409 ? -0.489 -3.195 32.839 1.00 94.81 409 VAL A O 1
ATOM 3184 N N . GLU A 1 410 ? -1.167 -3.915 34.856 1.00 94.00 410 GLU A N 1
ATOM 3185 C CA . GLU A 1 410 ? -0.243 -5.053 34.943 1.00 94.00 410 GLU A CA 1
ATOM 3186 C C . GLU A 1 410 ? -1.005 -6.352 35.240 1.00 94.00 410 GLU A C 1
ATOM 3188 O O . GLU A 1 410 ? -1.945 -6.350 36.044 1.00 94.00 410 GLU A O 1
ATOM 3193 N N . ASN A 1 411 ? -0.577 -7.470 34.647 1.00 91.38 411 ASN A N 1
ATOM 3194 C CA . ASN A 1 411 ? -1.111 -8.817 34.899 1.00 91.38 411 ASN A CA 1
ATOM 3195 C C . ASN A 1 411 ? -2.641 -8.855 34.746 1.00 91.38 411 ASN A C 1
ATOM 3197 O O . ASN A 1 411 ? -3.380 -8.949 35.732 1.00 91.38 411 ASN A O 1
ATOM 3201 N N . SER A 1 412 ? -3.138 -8.672 33.529 1.00 91.12 412 SER A N 1
ATOM 3202 C CA . SER A 1 412 ? -4.579 -8.637 33.266 1.00 91.12 412 SER A CA 1
ATOM 3203 C C . SER A 1 412 ? -4.985 -9.694 32.248 1.00 91.12 412 SER A C 1
ATOM 3205 O O . SER A 1 412 ? -4.645 -9.582 31.076 1.00 91.12 412 SER A O 1
ATOM 3207 N N . ASP A 1 413 ? -5.799 -10.654 32.685 1.00 88.88 413 ASP A N 1
ATOM 3208 C CA . ASP A 1 413 ? -6.367 -11.698 31.826 1.00 88.88 413 ASP A CA 1
ATOM 3209 C C . ASP A 1 413 ? -7.429 -11.123 30.860 1.00 88.88 413 ASP A C 1
ATOM 3211 O O . ASP A 1 413 ? -7.838 -11.771 29.903 1.00 88.88 413 ASP A O 1
ATOM 3215 N N . GLY A 1 414 ? -7.941 -9.917 31.140 1.00 87.06 414 GLY A N 1
ATOM 3216 C CA . GLY A 1 414 ? -8.922 -9.217 30.309 1.00 87.06 414 GLY A CA 1
ATOM 3217 C C . GLY A 1 414 ? -8.348 -8.009 29.564 1.00 87.06 414 GLY A C 1
ATOM 3218 O O . GLY A 1 414 ? -7.264 -7.516 29.873 1.00 87.06 414 GLY A O 1
ATOM 3219 N N . MET A 1 415 ? -9.128 -7.468 28.618 1.00 93.50 415 MET A N 1
ATOM 3220 C CA . MET A 1 415 ? -8.755 -6.264 27.854 1.00 93.50 415 MET A CA 1
ATOM 3221 C C . MET A 1 415 ? -8.186 -5.136 28.723 1.00 93.50 415 MET A C 1
ATOM 3223 O O . MET A 1 415 ? -8.827 -4.690 29.683 1.00 93.50 415 MET A O 1
ATOM 3227 N N . SER A 1 416 ? -7.040 -4.604 28.310 1.00 94.69 416 SER A N 1
ATOM 3228 C CA . SER A 1 416 ? -6.265 -3.636 29.076 1.00 94.69 416 SER A CA 1
ATOM 3229 C C . SER A 1 416 ? -6.104 -2.316 28.335 1.00 94.69 416 SER A C 1
ATOM 3231 O O . SER A 1 416 ? -5.722 -2.259 27.168 1.00 94.69 416 SER A O 1
ATOM 3233 N N . HIS A 1 417 ? -6.413 -1.213 29.018 1.00 96.31 417 HIS A N 1
ATOM 3234 C CA . HIS A 1 417 ? -6.279 0.125 28.457 1.00 96.31 417 HIS A CA 1
ATOM 3235 C C . HIS A 1 417 ? -5.621 1.105 29.425 1.00 96.31 417 HIS A C 1
ATOM 3237 O O . HIS A 1 417 ? -6.089 1.291 30.552 1.00 96.31 417 HIS A O 1
ATOM 3243 N N . SER A 1 418 ? -4.595 1.812 28.950 1.00 94.44 418 SER A N 1
ATOM 3244 C CA . SER A 1 418 ? -3.964 2.902 29.687 1.00 94.44 418 SER A CA 1
ATOM 3245 C C . SER A 1 418 ? -3.826 4.173 28.852 1.00 94.44 418 SER A C 1
ATOM 3247 O O . SER A 1 418 ? -3.357 4.171 27.714 1.00 94.44 418 SER A O 1
ATOM 3249 N N . HIS A 1 419 ? -4.207 5.314 29.428 1.00 91.94 419 HIS A N 1
ATOM 3250 C CA . HIS A 1 419 ? -3.939 6.608 28.796 1.00 91.94 419 HIS A CA 1
ATOM 3251 C C . HIS A 1 419 ? -2.513 7.121 29.033 1.00 91.94 419 HIS A C 1
ATOM 3253 O O . HIS A 1 419 ? -2.030 7.947 28.255 1.00 91.94 419 HIS A O 1
ATOM 3259 N N . GLY A 1 420 ? -1.886 6.739 30.145 1.00 86.62 420 GLY A N 1
ATOM 3260 C CA . GLY A 1 420 ? -0.718 7.455 30.659 1.00 86.62 420 GLY A CA 1
ATOM 3261 C C . GLY A 1 420 ? 0.378 6.603 31.273 1.00 86.62 420 GLY A C 1
ATOM 3262 O O . GLY A 1 420 ? 1.399 7.197 31.595 1.00 86.62 420 GLY A O 1
ATOM 3263 N N . GLY A 1 421 ? 0.149 5.299 31.432 1.00 92.06 421 GLY A N 1
ATOM 3264 C CA . GLY A 1 421 ? 1.130 4.322 31.899 1.00 92.06 421 GLY A CA 1
ATOM 3265 C C . GLY A 1 421 ? 1.266 3.163 30.911 1.00 92.06 421 GLY A C 1
ATOM 3266 O O . GLY A 1 421 ? 0.511 3.092 29.936 1.00 92.06 421 GLY A O 1
ATOM 3267 N N . ALA A 1 422 ? 2.204 2.259 31.181 1.00 94.50 422 ALA A N 1
ATOM 3268 C CA . ALA A 1 422 ? 2.400 1.046 30.395 1.00 94.50 422 ALA A CA 1
ATOM 3269 C C . ALA A 1 422 ? 1.243 0.045 30.571 1.00 94.50 422 ALA A C 1
ATOM 3271 O O . ALA A 1 422 ? 0.433 0.159 31.504 1.00 94.50 422 ALA A O 1
ATOM 3272 N N . VAL A 1 423 ? 1.155 -0.908 29.648 1.00 96.56 423 VAL A N 1
ATOM 3273 C CA . VAL A 1 423 ? 0.335 -2.114 29.793 1.00 96.56 423 VAL A CA 1
ATOM 3274 C C . VAL A 1 423 ? 1.274 -3.312 29.712 1.00 96.56 423 VAL A C 1
ATOM 3276 O O . VAL A 1 423 ? 1.957 -3.458 28.706 1.00 96.56 423 VAL A O 1
ATOM 3279 N N . GLU A 1 424 ? 1.332 -4.120 30.767 1.00 95.50 424 GLU A N 1
ATOM 3280 C CA . GLU A 1 424 ? 2.303 -5.212 30.905 1.00 95.50 424 GLU A CA 1
ATOM 3281 C C . GLU A 1 424 ? 1.610 -6.526 31.287 1.00 95.50 424 GLU A C 1
ATOM 3283 O O . GLU A 1 424 ? 0.733 -6.530 32.158 1.00 95.50 424 GLU A O 1
ATOM 3288 N N . ASN A 1 425 ? 2.054 -7.645 30.706 1.00 92.88 425 ASN A N 1
ATOM 3289 C CA . ASN A 1 425 ? 1.581 -9.005 31.008 1.00 92.88 425 ASN A CA 1
ATOM 3290 C C . ASN A 1 425 ? 0.055 -9.121 30.871 1.00 92.88 425 ASN A C 1
ATOM 3292 O O . ASN A 1 425 ? -0.687 -9.130 31.861 1.00 92.88 425 ASN A O 1
ATOM 3296 N N . SER A 1 426 ? -0.423 -9.150 29.635 1.00 91.75 426 SER A N 1
ATOM 3297 C CA . SER A 1 426 ? -1.857 -9.146 29.341 1.00 91.75 426 SER A CA 1
ATOM 3298 C C . SER A 1 426 ? -2.246 -10.224 28.346 1.00 91.75 426 SER A C 1
ATOM 3300 O O . SER A 1 426 ? -1.668 -10.285 27.264 1.00 91.75 426 SER A O 1
ATOM 3302 N N . ASP A 1 427 ? -3.281 -10.988 28.680 1.00 88.50 427 ASP A N 1
ATOM 3303 C CA . ASP A 1 427 ? -3.690 -12.155 27.889 1.00 88.50 427 ASP A CA 1
ATOM 3304 C C . ASP A 1 427 ? -4.626 -11.776 26.721 1.00 88.50 427 ASP A C 1
ATOM 3306 O O . ASP A 1 427 ? -4.772 -12.503 25.742 1.00 88.50 427 ASP A O 1
ATOM 3310 N N . GLU A 1 428 ? -5.317 -10.637 26.837 1.00 93.06 428 GLU A N 1
ATOM 3311 C CA . GLU A 1 428 ? -6.242 -10.112 25.827 1.00 93.06 428 GLU A CA 1
ATOM 3312 C C . GLU A 1 428 ? -5.694 -8.816 25.188 1.00 93.06 428 GLU A C 1
ATOM 3314 O O . GLU A 1 428 ? -4.535 -8.449 25.337 1.00 93.06 428 GLU A O 1
ATOM 3319 N N . MET A 1 429 ? -6.539 -8.089 24.449 1.00 94.38 429 MET A N 1
ATOM 3320 C CA . MET A 1 429 ? -6.161 -6.857 23.755 1.00 94.38 429 MET A CA 1
ATOM 3321 C C . MET A 1 429 ? -5.615 -5.778 24.700 1.00 94.38 429 MET A C 1
ATOM 3323 O O . MET A 1 429 ? -6.296 -5.372 25.652 1.00 94.38 429 MET A O 1
ATOM 3327 N N . SER A 1 430 ? -4.469 -5.215 24.324 1.00 95.00 430 SER A N 1
ATOM 3328 C CA . SER A 1 430 ? -3.744 -4.208 25.089 1.00 95.00 430 SER A CA 1
ATOM 3329 C C . SER A 1 430 ? -3.553 -2.911 24.329 1.00 95.00 430 SER A C 1
ATOM 3331 O O . SER A 1 430 ? -3.109 -2.875 23.183 1.00 95.00 430 SER A O 1
ATOM 3333 N N . HIS A 1 431 ? -3.913 -1.801 24.977 1.00 97.06 431 HIS A N 1
ATOM 3334 C CA . HIS A 1 431 ? -3.837 -0.484 24.364 1.00 97.06 431 HIS A CA 1
ATOM 3335 C C . HIS A 1 431 ? -3.263 0.592 25.289 1.00 97.06 431 HIS A C 1
ATOM 3337 O O . HIS A 1 431 ? -3.887 0.947 26.293 1.00 97.06 431 HIS A O 1
ATOM 3343 N N . SER A 1 432 ? -2.150 1.209 24.878 1.00 94.56 432 SER A N 1
ATOM 3344 C CA . SER A 1 432 ? -1.565 2.382 25.537 1.00 94.56 432 SER A CA 1
ATOM 3345 C C . SER A 1 432 ? -1.577 3.629 24.647 1.00 94.56 432 SER A C 1
ATOM 3347 O O . SER A 1 432 ? -1.265 3.597 23.456 1.00 94.56 432 SER A O 1
ATOM 3349 N N . HIS A 1 433 ? -1.922 4.785 25.216 1.00 93.12 433 HIS A N 1
ATOM 3350 C CA . HIS A 1 433 ? -1.819 6.058 24.495 1.00 93.12 433 HIS A CA 1
ATOM 3351 C C . HIS A 1 433 ? -0.421 6.681 24.524 1.00 93.12 433 HIS A C 1
ATOM 3353 O O . HIS A 1 433 ? -0.120 7.504 23.654 1.00 93.12 433 HIS A O 1
ATOM 3359 N N . ARG A 1 434 ? 0.383 6.396 25.552 1.00 90.88 434 ARG A N 1
ATOM 3360 C CA . ARG A 1 434 ? 1.593 7.177 25.838 1.00 90.88 434 ARG A CA 1
ATOM 3361 C C . ARG A 1 434 ? 2.843 6.331 26.006 1.00 90.88 434 ARG A C 1
ATOM 3363 O O . ARG A 1 434 ? 3.863 6.733 25.460 1.00 90.88 434 ARG A O 1
ATOM 3370 N N . ASP A 1 435 ? 2.745 5.247 26.758 1.00 95.31 435 ASP A N 1
ATOM 3371 C CA . ASP A 1 435 ? 3.884 4.404 27.115 1.00 95.31 435 ASP A CA 1
ATOM 3372 C C . ASP A 1 435 ? 3.803 3.060 26.368 1.00 95.31 435 ASP A C 1
ATOM 3374 O O . ASP A 1 435 ? 2.992 2.905 25.445 1.00 95.31 435 ASP A O 1
ATOM 3378 N N . ALA A 1 436 ? 4.679 2.122 26.719 1.00 95.00 436 ALA A N 1
ATOM 3379 C CA . ALA A 1 436 ? 4.814 0.845 26.031 1.00 95.00 436 ALA A CA 1
ATOM 3380 C C . ALA A 1 436 ? 3.655 -0.127 26.317 1.00 95.00 436 ALA A C 1
ATOM 3382 O O . ALA A 1 436 ? 2.891 0.036 27.279 1.00 95.00 436 ALA A O 1
ATOM 3383 N N . VAL A 1 437 ? 3.528 -1.116 25.435 1.00 97.38 437 VAL A N 1
ATOM 3384 C CA . VAL A 1 437 ? 2.782 -2.358 25.664 1.00 97.38 437 VAL A CA 1
ATOM 3385 C C . VAL A 1 437 ? 3.802 -3.493 25.620 1.00 97.38 437 VAL A C 1
ATOM 3387 O O . VAL A 1 437 ? 4.497 -3.621 24.616 1.00 97.38 437 VAL A O 1
ATOM 3390 N N . GLU A 1 438 ? 3.916 -4.267 26.695 1.00 96.06 438 GLU A N 1
ATOM 3391 C CA . GLU A 1 438 ? 4.956 -5.292 26.856 1.00 96.06 438 GLU A CA 1
ATOM 3392 C C . GLU A 1 438 ? 4.343 -6.634 27.280 1.00 96.06 438 GLU A C 1
ATOM 3394 O O . GLU A 1 438 ? 3.433 -6.663 28.114 1.00 96.06 438 GLU A O 1
ATOM 3399 N N . ASN A 1 439 ? 4.871 -7.744 26.753 1.00 94.06 439 ASN A N 1
ATOM 3400 C CA . ASN A 1 439 ? 4.476 -9.118 27.104 1.00 94.06 439 ASN A CA 1
ATOM 3401 C C . ASN A 1 439 ? 2.957 -9.320 26.983 1.00 94.06 439 ASN A C 1
ATOM 3403 O O . ASN A 1 439 ? 2.238 -9.414 27.982 1.00 94.06 439 ASN A O 1
ATOM 3407 N N . SER A 1 440 ? 2.454 -9.283 25.756 1.00 93.75 440 SER A N 1
ATOM 3408 C CA . SER A 1 440 ? 1.020 -9.379 25.485 1.00 93.75 440 SER A CA 1
ATOM 3409 C C . SER A 1 440 ? 0.712 -10.578 24.601 1.00 93.75 440 SER A C 1
ATOM 3411 O O . SER A 1 440 ? 1.141 -10.622 23.452 1.00 93.75 440 SER A O 1
ATOM 3413 N N . ASP A 1 441 ? -0.091 -11.506 25.114 1.00 90.31 441 ASP A N 1
ATOM 3414 C CA . ASP A 1 441 ? -0.526 -12.679 24.350 1.00 90.31 441 ASP A CA 1
ATOM 3415 C C . ASP A 1 441 ? -1.605 -12.288 23.314 1.00 90.31 441 ASP A C 1
ATOM 3417 O O . ASP A 1 441 ? -1.839 -12.998 22.341 1.00 90.31 441 ASP A O 1
ATOM 3421 N N . GLY A 1 442 ? -2.289 -11.152 23.519 1.00 90.12 442 GLY A N 1
ATOM 3422 C CA . GLY A 1 442 ? -3.309 -10.610 22.616 1.00 90.12 442 GLY A CA 1
ATOM 3423 C C . GLY A 1 442 ? -2.837 -9.408 21.789 1.00 90.12 442 GLY A C 1
ATOM 3424 O O . GLY A 1 442 ? -1.734 -8.900 21.952 1.00 90.12 442 GLY A O 1
ATOM 3425 N N . MET A 1 443 ? -3.707 -8.904 20.903 1.00 95.00 443 MET A N 1
ATOM 3426 C CA . MET A 1 443 ? -3.394 -7.734 20.060 1.00 95.00 443 MET A CA 1
ATOM 3427 C C . MET A 1 443 ? -2.889 -6.515 20.848 1.00 95.00 443 MET A C 1
ATOM 3429 O O . MET A 1 443 ? -3.589 -5.986 21.721 1.00 95.00 443 MET A O 1
ATOM 3433 N N . SER A 1 444 ? -1.755 -5.976 20.409 1.00 95.94 444 SER A N 1
ATOM 3434 C CA . SER A 1 444 ? -1.044 -4.879 21.060 1.00 95.94 444 SER A CA 1
ATOM 3435 C C . SER A 1 444 ? -1.094 -3.592 20.247 1.00 95.94 444 SER A C 1
ATOM 3437 O O . SER A 1 444 ? -0.762 -3.549 19.060 1.00 95.94 444 SER A O 1
ATOM 3439 N N . HIS A 1 445 ? -1.478 -2.488 20.890 1.00 97.44 445 HIS A N 1
ATOM 3440 C CA . HIS A 1 445 ? -1.523 -1.180 20.246 1.00 97.44 445 HIS A CA 1
ATOM 3441 C C . HIS A 1 445 ? -0.976 -0.046 21.116 1.00 97.44 445 HIS A C 1
ATOM 3443 O O . HIS A 1 445 ? -1.572 0.303 22.139 1.00 97.44 445 HIS A O 1
ATOM 3449 N N . SER A 1 446 ? 0.066 0.644 20.643 1.00 95.88 446 SER A N 1
ATOM 3450 C CA . SER A 1 446 ? 0.553 1.879 21.267 1.00 95.88 446 SER A CA 1
ATOM 3451 C C . SER A 1 446 ? 0.492 3.091 20.335 1.00 95.88 446 SER A C 1
ATOM 3453 O O . SER A 1 446 ? 0.846 3.048 19.155 1.00 95.88 446 SER A O 1
ATOM 3455 N N . HIS A 1 447 ? 0.039 4.231 20.864 1.00 93.38 447 HIS A N 1
ATOM 3456 C CA . HIS A 1 447 ? 0.159 5.510 20.155 1.00 93.38 447 HIS A CA 1
ATOM 3457 C C . HIS A 1 447 ? 1.505 6.207 20.377 1.00 93.38 447 HIS A C 1
ATOM 3459 O O . HIS A 1 447 ? 1.905 7.031 19.551 1.00 93.38 447 HIS A O 1
ATOM 3465 N N . GLY A 1 448 ? 2.136 5.978 21.526 1.00 88.31 448 GLY A N 1
ATOM 3466 C CA . GLY A 1 448 ? 3.203 6.839 22.026 1.00 88.31 448 GLY A CA 1
ATOM 3467 C C . GLY A 1 448 ? 4.486 6.125 22.411 1.00 88.31 448 GLY A C 1
ATOM 3468 O O . GLY A 1 448 ? 5.497 6.818 22.440 1.00 88.31 448 GLY A O 1
ATOM 3469 N N . GLY A 1 449 ? 4.411 4.821 22.683 1.00 93.69 449 GLY A N 1
ATOM 3470 C CA . GLY A 1 449 ? 5.525 3.971 23.088 1.00 93.69 449 GLY A CA 1
ATOM 3471 C C . GLY A 1 449 ? 5.709 2.771 22.159 1.00 93.69 449 GLY A C 1
ATOM 3472 O O . GLY A 1 449 ? 4.995 2.626 21.157 1.00 93.69 449 GLY A O 1
ATOM 3473 N N . ALA A 1 450 ? 6.681 1.931 22.502 1.00 95.94 450 ALA A N 1
ATOM 3474 C CA . ALA A 1 450 ? 6.973 0.694 21.790 1.00 95.94 450 ALA A CA 1
ATOM 3475 C C . ALA A 1 450 ? 5.915 -0.389 22.061 1.00 95.94 450 ALA A C 1
ATOM 3477 O O . ALA A 1 450 ? 5.100 -0.276 22.986 1.00 95.94 450 ALA A O 1
ATOM 3478 N N . VAL A 1 451 ? 5.916 -1.414 21.217 1.00 97.69 451 VAL A N 1
ATOM 3479 C CA . VAL A 1 451 ? 5.221 -2.680 21.460 1.00 97.69 451 VAL A CA 1
ATOM 3480 C C . VAL A 1 451 ? 6.280 -3.775 21.454 1.00 97.69 451 VAL A C 1
ATOM 3482 O O . VAL A 1 451 ? 6.967 -3.922 20.448 1.00 97.69 451 VAL A O 1
ATOM 3485 N N . GLU A 1 452 ? 6.424 -4.499 22.561 1.00 96.38 452 GLU A N 1
ATOM 3486 C CA . GLU A 1 452 ? 7.497 -5.482 22.758 1.00 96.38 452 GLU A CA 1
ATOM 3487 C C . GLU A 1 452 ? 6.928 -6.829 23.222 1.00 96.38 452 GLU A C 1
ATOM 3489 O O . GLU A 1 452 ? 6.032 -6.859 24.071 1.00 96.38 452 GLU A O 1
ATOM 3494 N N . ASN A 1 453 ? 7.477 -7.937 22.711 1.00 94.19 453 ASN A N 1
ATOM 3495 C CA . ASN A 1 453 ? 7.124 -9.314 23.095 1.00 94.19 453 ASN A CA 1
ATOM 3496 C C . ASN A 1 453 ? 5.609 -9.557 22.995 1.00 94.19 453 ASN A C 1
ATOM 3498 O O . ASN A 1 453 ? 4.900 -9.597 24.005 1.00 94.19 453 ASN A O 1
ATOM 3502 N N . SER A 1 454 ? 5.096 -9.613 21.769 1.00 93.56 454 SER A N 1
ATOM 3503 C CA . SER A 1 454 ? 3.663 -9.782 21.510 1.00 93.56 454 SER A CA 1
ATOM 3504 C C . SER A 1 454 ? 3.396 -10.988 20.618 1.00 93.56 454 SER A C 1
ATOM 3506 O O . SER A 1 454 ? 3.997 -11.108 19.555 1.00 93.56 454 SER A O 1
ATOM 3508 N N . ASP A 1 455 ? 2.459 -11.839 21.026 1.00 90.75 455 ASP A N 1
ATOM 3509 C CA . ASP A 1 455 ? 2.182 -13.101 20.324 1.00 90.75 455 ASP A CA 1
ATOM 3510 C C . ASP A 1 455 ? 1.221 -12.900 19.135 1.00 90.75 455 ASP A C 1
ATOM 3512 O O . ASP A 1 455 ? 1.235 -13.642 18.154 1.00 90.75 455 ASP A O 1
ATOM 3516 N N . GLU A 1 456 ? 0.353 -11.888 19.219 1.00 94.62 456 GLU A N 1
ATOM 3517 C CA . GLU A 1 456 ? -0.599 -11.523 18.169 1.00 94.62 456 GLU A CA 1
ATOM 3518 C C . GLU A 1 456 ? -0.159 -10.240 17.431 1.00 94.62 456 GLU A C 1
ATOM 3520 O O . GLU A 1 456 ? 1.003 -9.848 17.408 1.00 94.62 456 GLU A O 1
ATOM 3525 N N . MET A 1 457 ? -1.095 -9.566 16.760 1.00 94.62 457 MET A N 1
ATOM 3526 C CA . MET A 1 457 ? -0.792 -8.382 15.970 1.00 94.62 457 MET A CA 1
ATOM 3527 C C . MET A 1 457 ? -0.321 -7.195 16.819 1.00 94.62 457 MET A C 1
ATOM 3529 O O . MET A 1 457 ? -1.030 -6.741 17.724 1.00 94.62 457 MET A O 1
ATOM 3533 N N . SER A 1 458 ? 0.776 -6.586 16.376 1.00 95.75 458 SER A N 1
ATOM 3534 C CA . SER A 1 458 ? 1.428 -5.449 17.016 1.00 95.75 458 SER A CA 1
ATOM 3535 C C . SER A 1 458 ? 1.343 -4.181 16.173 1.00 95.75 458 SER A C 1
ATOM 3537 O O . SER A 1 458 ? 1.694 -4.155 14.991 1.00 95.75 458 SER A O 1
ATOM 3539 N N . HIS A 1 459 ? 0.896 -3.076 16.779 1.00 97.50 459 HIS A N 1
ATOM 3540 C CA . HIS A 1 459 ? 0.826 -1.785 16.098 1.00 97.50 459 HIS A CA 1
ATOM 3541 C C . HIS A 1 459 ? 1.309 -0.597 16.939 1.00 97.50 459 HIS A C 1
ATOM 3543 O O . HIS A 1 459 ? 0.648 -0.214 17.910 1.00 97.50 459 HIS A O 1
ATOM 3549 N N . SER A 1 460 ? 2.363 0.088 16.477 1.00 95.44 460 SER A N 1
ATOM 3550 C CA . SER A 1 460 ? 2.826 1.368 17.035 1.00 95.44 460 SER A CA 1
ATOM 3551 C C . SER A 1 460 ? 2.651 2.549 16.070 1.00 95.44 460 SER A C 1
ATOM 3553 O O . SER A 1 460 ? 2.850 2.460 14.857 1.00 95.44 460 SER A O 1
ATOM 3555 N N . HIS A 1 461 ? 2.271 3.714 16.602 1.00 93.31 461 HIS A N 1
ATOM 3556 C CA . HIS A 1 461 ? 2.233 4.963 15.824 1.00 93.31 461 HIS A CA 1
ATOM 3557 C C . HIS A 1 461 ? 3.572 5.676 15.727 1.00 93.31 461 HIS A C 1
ATOM 3559 O O . HIS A 1 461 ? 3.792 6.431 14.777 1.00 93.31 461 HIS A O 1
ATOM 3565 N N . ARG A 1 462 ? 4.403 5.555 16.760 1.00 91.56 462 ARG A N 1
ATOM 3566 C CA . ARG A 1 462 ? 5.519 6.476 16.968 1.00 91.56 462 ARG A CA 1
ATOM 3567 C C . ARG A 1 462 ? 6.850 5.772 17.143 1.00 91.56 462 ARG A C 1
ATOM 3569 O O . ARG A 1 462 ? 7.812 6.257 16.559 1.00 91.56 462 ARG A O 1
ATOM 3576 N N . ASP A 1 463 ? 6.870 4.705 17.925 1.00 95.94 463 ASP A N 1
ATOM 3577 C CA . ASP A 1 463 ? 8.088 3.990 18.291 1.00 95.94 463 ASP A CA 1
ATOM 3578 C C . ASP A 1 463 ? 8.099 2.597 17.636 1.00 95.94 463 ASP A C 1
ATOM 3580 O O . ASP A 1 463 ? 7.314 2.328 16.716 1.00 95.94 463 ASP A O 1
ATOM 3584 N N . ALA A 1 464 ? 9.044 1.754 18.044 1.00 95.75 464 ALA A N 1
ATOM 3585 C CA . ALA A 1 464 ? 9.297 0.461 17.427 1.00 95.75 464 ALA A CA 1
ATOM 3586 C C . ALA A 1 464 ? 8.245 -0.601 17.790 1.00 95.75 464 ALA A C 1
ATOM 3588 O O . ALA A 1 464 ? 7.478 -0.457 18.750 1.00 95.75 464 ALA A O 1
ATOM 3589 N N . VAL A 1 465 ? 8.210 -1.650 16.974 1.00 97.94 465 VAL A N 1
ATOM 3590 C CA . VAL A 1 465 ? 7.596 -2.941 17.291 1.00 97.94 465 VAL A CA 1
ATOM 3591 C C . VAL A 1 465 ? 8.723 -3.969 17.300 1.00 97.94 465 VAL A C 1
ATOM 3593 O O . VAL A 1 465 ? 9.407 -4.099 16.288 1.00 97.94 465 VAL A O 1
ATOM 3596 N N . GLU A 1 466 ? 8.927 -4.655 18.421 1.00 96.56 466 GLU A N 1
ATOM 3597 C CA . GLU A 1 466 ? 10.052 -5.576 18.624 1.00 96.56 466 GLU A CA 1
ATOM 3598 C C . GLU A 1 466 ? 9.558 -6.935 19.137 1.00 96.56 466 GLU A C 1
ATOM 3600 O O . GLU A 1 466 ? 8.665 -6.988 19.987 1.00 96.56 466 GLU A O 1
ATOM 3605 N N . ASN A 1 467 ? 10.165 -8.027 18.658 1.00 94.94 467 ASN A N 1
ATOM 3606 C CA . ASN A 1 467 ? 9.887 -9.407 19.086 1.00 94.94 467 ASN A CA 1
ATOM 3607 C C . ASN A 1 467 ? 8.385 -9.726 19.024 1.00 94.94 467 ASN A C 1
ATOM 3609 O O . ASN A 1 467 ? 7.709 -9.818 20.052 1.00 94.94 467 ASN A O 1
ATOM 3613 N N . SER A 1 468 ? 7.840 -9.792 17.813 1.00 94.50 468 SER A N 1
ATOM 3614 C CA . SER A 1 468 ? 6.420 -10.082 17.607 1.00 94.50 468 SER A CA 1
ATOM 3615 C C . SER A 1 468 ? 6.238 -11.346 16.781 1.00 94.50 468 SER A C 1
ATOM 3617 O O . SER A 1 468 ? 6.672 -11.401 15.634 1.00 94.50 468 SER A O 1
ATOM 3619 N N . ASP A 1 469 ? 5.539 -12.328 17.343 1.00 92.00 469 ASP A N 1
ATOM 3620 C CA . ASP A 1 469 ? 5.230 -13.578 16.642 1.00 92.00 469 ASP A CA 1
ATOM 3621 C C . ASP A 1 469 ? 4.110 -13.355 15.601 1.00 92.00 469 ASP A C 1
ATOM 3623 O O . ASP A 1 469 ? 3.967 -14.113 14.644 1.00 92.00 469 ASP A O 1
ATOM 3627 N N . GLY A 1 470 ? 3.303 -12.298 15.767 1.00 92.12 470 GLY A N 1
ATOM 3628 C CA . GLY A 1 470 ? 2.246 -11.900 14.837 1.00 92.12 470 GLY A CA 1
ATOM 3629 C C . GLY A 1 470 ? 2.629 -10.750 13.900 1.00 92.12 470 GLY A C 1
ATOM 3630 O O . GLY A 1 470 ? 3.723 -10.194 13.938 1.00 92.12 470 GLY A O 1
ATOM 3631 N N . MET A 1 471 ? 1.686 -10.346 13.040 1.00 95.56 471 MET A N 1
ATOM 3632 C CA . MET A 1 471 ? 1.890 -9.217 12.119 1.00 95.56 471 MET A CA 1
ATOM 3633 C C . MET A 1 471 ? 2.288 -7.916 12.832 1.00 95.56 471 MET A C 1
ATOM 3635 O O . MET A 1 471 ? 1.589 -7.438 13.732 1.00 95.56 471 MET A O 1
ATOM 3639 N N . SER A 1 472 ? 3.313 -7.253 12.304 1.00 96.69 472 SER A N 1
ATOM 3640 C CA . SER A 1 472 ? 3.917 -6.063 12.897 1.00 96.69 472 SER A CA 1
ATOM 3641 C C . SER A 1 472 ? 3.728 -4.822 12.033 1.00 96.69 472 SER A C 1
ATOM 3643 O O . SER A 1 472 ? 4.002 -4.811 10.831 1.00 96.69 472 SER A O 1
ATOM 3645 N N . HIS A 1 473 ? 3.282 -3.719 12.643 1.00 97.75 473 HIS A N 1
ATOM 3646 C CA . HIS A 1 473 ? 3.154 -2.443 11.946 1.00 97.75 473 HIS A CA 1
ATOM 3647 C C . HIS A 1 473 ? 3.591 -1.224 12.754 1.00 97.75 473 HIS A C 1
ATOM 3649 O O . HIS A 1 473 ? 2.967 -0.885 13.764 1.00 97.75 473 HIS A O 1
ATOM 3655 N N . SER A 1 474 ? 4.536 -0.452 12.211 1.00 96.44 474 SER A N 1
ATOM 3656 C CA . SER A 1 474 ? 4.888 0.865 12.741 1.00 96.44 474 SER A CA 1
ATOM 3657 C C . SER A 1 474 ? 4.702 2.000 11.730 1.00 96.44 474 SER A C 1
ATOM 3659 O O . SER A 1 474 ? 5.082 1.927 10.559 1.00 96.44 474 SER A O 1
ATOM 3661 N N . HIS A 1 475 ? 4.114 3.110 12.186 1.00 93.69 475 HIS A N 1
ATOM 3662 C CA . HIS A 1 475 ? 4.095 4.352 11.407 1.00 93.69 475 HIS A CA 1
ATOM 3663 C C . HIS A 1 475 ? 5.401 5.149 11.521 1.00 93.69 475 HIS A C 1
ATOM 3665 O O . HIS A 1 475 ? 5.743 5.899 10.601 1.00 93.69 475 HIS A O 1
ATOM 3671 N N . GLY A 1 476 ? 6.055 5.081 12.680 1.00 89.00 476 GLY A N 1
ATOM 3672 C CA . GLY A 1 476 ? 7.043 6.071 13.100 1.00 89.00 476 GLY A CA 1
ATOM 3673 C C . GLY A 1 476 ? 8.393 5.511 13.515 1.00 89.00 476 GLY A C 1
ATOM 3674 O O . GLY A 1 476 ? 9.339 6.291 13.452 1.00 89.00 476 GLY A O 1
ATOM 3675 N N . GLY A 1 477 ? 8.444 4.236 13.904 1.00 94.50 477 GLY A N 1
ATOM 3676 C CA . GLY A 1 477 ? 9.639 3.514 14.329 1.00 94.50 477 GLY A CA 1
ATOM 3677 C C . GLY A 1 477 ? 9.901 2.277 13.471 1.00 94.50 477 GLY A C 1
ATOM 3678 O O . GLY A 1 477 ? 9.191 2.037 12.487 1.00 94.50 477 GLY A O 1
ATOM 3679 N N . ALA A 1 478 ? 10.934 1.523 13.842 1.00 96.25 478 ALA A N 1
ATOM 3680 C CA . ALA A 1 478 ? 11.328 0.290 13.170 1.00 96.25 478 ALA A CA 1
ATOM 3681 C C . ALA A 1 478 ? 10.396 -0.884 13.518 1.00 96.25 478 ALA A C 1
ATOM 3683 O O . ALA A 1 478 ? 9.595 -0.809 14.456 1.00 96.25 478 ALA A O 1
ATOM 3684 N N . VAL A 1 479 ? 10.492 -1.951 12.732 1.00 98.00 479 VAL A N 1
ATOM 3685 C CA . VAL A 1 479 ? 9.920 -3.263 13.047 1.00 98.00 479 VAL A CA 1
ATOM 3686 C C . VAL A 1 479 ? 11.073 -4.258 13.078 1.00 98.00 479 VAL A C 1
ATOM 3688 O O . VAL A 1 479 ? 11.751 -4.399 12.065 1.00 98.00 479 VAL A O 1
ATOM 3691 N N . GLU A 1 480 ? 11.302 -4.904 14.218 1.00 96.75 480 GLU A N 1
ATOM 3692 C CA . GLU A 1 480 ? 12.458 -5.780 14.444 1.00 96.75 480 GLU A CA 1
ATOM 3693 C C . GLU A 1 480 ? 12.018 -7.142 15.000 1.00 96.75 480 GLU A C 1
ATOM 3695 O O . GLU A 1 480 ? 11.147 -7.198 15.871 1.00 96.75 480 GLU A O 1
ATOM 3700 N N . ASN A 1 481 ? 12.648 -8.229 14.539 1.00 95.12 481 ASN A N 1
ATOM 3701 C CA . ASN A 1 481 ? 12.420 -9.607 15.009 1.00 95.12 481 ASN A CA 1
ATOM 3702 C C . ASN A 1 481 ? 10.930 -9.986 14.951 1.00 95.12 481 ASN A C 1
ATOM 3704 O O . ASN A 1 481 ? 10.242 -10.025 15.974 1.00 95.12 481 ASN A O 1
ATOM 3708 N N . SER A 1 482 ? 10.410 -10.161 13.739 1.00 94.38 482 SER A N 1
ATOM 3709 C CA . SER A 1 482 ? 8.993 -10.466 13.516 1.00 94.38 482 SER A CA 1
ATOM 3710 C C . SER A 1 482 ? 8.813 -11.725 12.676 1.00 94.38 482 SER A C 1
ATOM 3712 O O . SER A 1 482 ? 9.395 -11.833 11.600 1.00 94.38 482 SER A O 1
ATOM 3714 N N . ASP A 1 483 ? 7.964 -12.639 13.134 1.00 92.06 483 ASP A N 1
ATOM 3715 C CA . ASP A 1 483 ? 7.802 -13.949 12.487 1.00 92.06 483 ASP A CA 1
ATOM 3716 C C . ASP A 1 483 ? 6.824 -13.895 11.294 1.00 92.06 483 ASP A C 1
ATOM 3718 O O . ASP A 1 483 ? 6.908 -14.681 10.351 1.00 92.06 483 ASP A O 1
ATOM 3722 N N . GLU A 1 484 ? 5.874 -12.952 11.317 1.00 95.25 484 GLU A N 1
ATOM 3723 C CA . GLU A 1 484 ? 4.883 -12.754 10.254 1.00 95.25 484 GLU A CA 1
ATOM 3724 C C . GLU A 1 484 ? 5.159 -11.476 9.426 1.00 95.25 484 GLU A C 1
ATOM 3726 O O . GLU A 1 484 ? 6.284 -11.012 9.273 1.00 95.25 484 GLU A O 1
ATOM 3731 N N . MET A 1 485 ? 4.121 -10.905 8.804 1.00 95.44 485 MET A N 1
ATOM 3732 C CA . MET A 1 485 ? 4.244 -9.742 7.930 1.00 95.44 485 MET A CA 1
ATOM 3733 C C . MET A 1 485 ? 4.652 -8.482 8.702 1.00 95.44 485 MET A C 1
ATOM 3735 O O . MET A 1 485 ? 3.947 -8.048 9.617 1.00 95.44 485 MET A O 1
ATOM 3739 N N . SER A 1 486 ? 5.699 -7.822 8.214 1.00 96.62 486 SER A N 1
ATOM 3740 C CA . SER A 1 486 ? 6.286 -6.623 8.806 1.00 96.62 486 SER A CA 1
ATOM 3741 C C . SER A 1 486 ? 6.097 -5.398 7.917 1.00 96.62 486 SER A C 1
ATOM 3743 O O . SER A 1 486 ? 6.469 -5.389 6.740 1.00 96.62 486 SER A O 1
ATOM 3745 N N . HIS A 1 487 ? 5.538 -4.318 8.473 1.00 97.69 487 HIS A N 1
ATOM 3746 C CA . HIS A 1 487 ? 5.337 -3.072 7.733 1.00 97.69 487 HIS A CA 1
ATOM 3747 C C . HIS A 1 487 ? 5.746 -1.804 8.493 1.00 97.69 487 HIS A C 1
ATOM 3749 O O . HIS A 1 487 ? 5.132 -1.444 9.499 1.00 97.69 487 HIS A O 1
ATOM 3755 N N . SER A 1 488 ? 6.675 -1.034 7.919 1.00 96.06 488 SER A N 1
ATOM 3756 C CA . SER A 1 488 ? 7.075 0.293 8.402 1.00 96.06 488 SER A CA 1
ATOM 3757 C C . SER A 1 488 ? 6.763 1.409 7.395 1.00 96.06 488 SER A C 1
ATOM 3759 O O . SER A 1 488 ? 7.012 1.305 6.191 1.00 96.06 488 SER A O 1
ATOM 3761 N N . HIS A 1 489 ? 6.251 2.546 7.876 1.00 94.12 489 HIS A N 1
ATOM 3762 C CA . HIS A 1 489 ? 6.109 3.738 7.033 1.00 94.12 489 HIS A CA 1
ATOM 3763 C C . HIS A 1 489 ? 7.372 4.598 6.932 1.00 94.12 489 HIS A C 1
ATOM 3765 O O . HIS A 1 489 ? 7.512 5.344 5.955 1.00 94.12 489 HIS A O 1
ATOM 3771 N N . ARG A 1 490 ? 8.233 4.589 7.952 1.00 92.25 490 ARG A N 1
ATOM 3772 C CA . ARG A 1 490 ? 9.285 5.601 8.102 1.00 92.25 490 ARG A CA 1
ATOM 3773 C C . ARG A 1 490 ? 10.675 5.014 8.275 1.00 92.25 490 ARG A C 1
ATOM 3775 O O . ARG A 1 490 ? 11.566 5.493 7.582 1.00 92.25 490 ARG A O 1
ATOM 3782 N N . ASP A 1 491 ? 10.826 4.049 9.171 1.00 96.12 491 ASP A N 1
ATOM 3783 C CA . ASP A 1 491 ? 12.121 3.474 9.537 1.00 96.12 491 ASP A CA 1
ATOM 3784 C C . ASP A 1 491 ? 12.265 2.049 8.967 1.00 96.12 491 ASP A C 1
ATOM 3786 O O . ASP A 1 491 ? 11.489 1.651 8.085 1.00 96.12 491 ASP A O 1
ATOM 3790 N N . ALA A 1 492 ? 13.290 1.315 9.392 1.00 95.69 492 ALA A N 1
ATOM 3791 C CA . ALA A 1 492 ? 13.642 0.016 8.832 1.00 95.69 492 ALA A CA 1
ATOM 3792 C C . ALA A 1 492 ? 12.680 -1.113 9.248 1.00 95.69 492 ALA A C 1
ATOM 3794 O O . ALA A 1 492 ? 11.907 -0.982 10.201 1.00 95.69 492 ALA A O 1
ATOM 3795 N N . VAL A 1 493 ? 12.721 -2.200 8.481 1.00 98.00 493 VAL A N 1
ATOM 3796 C CA . VAL A 1 493 ? 12.214 -3.521 8.869 1.00 98.00 493 VAL A CA 1
ATOM 3797 C C . VAL A 1 493 ? 13.420 -4.453 8.913 1.00 98.00 493 VAL A C 1
ATOM 3799 O O . VAL A 1 493 ? 14.104 -4.568 7.899 1.00 98.00 493 VAL A O 1
ATOM 3802 N N . GLU A 1 494 ? 13.691 -5.073 10.057 1.00 96.69 494 GLU A N 1
ATOM 3803 C CA . GLU A 1 494 ? 14.890 -5.888 10.281 1.00 96.69 494 GLU A CA 1
ATOM 3804 C C . GLU A 1 494 ? 14.524 -7.254 10.878 1.00 96.69 494 GLU A C 1
ATOM 3806 O O . GLU A 1 494 ? 13.644 -7.339 11.737 1.00 96.69 494 GLU A O 1
ATOM 3811 N N . ASN A 1 495 ? 15.222 -8.314 10.458 1.00 95.75 495 ASN A N 1
ATOM 3812 C CA . ASN A 1 495 ? 15.073 -9.685 10.972 1.00 95.75 495 ASN A CA 1
ATOM 3813 C C . ASN A 1 495 ? 13.607 -10.142 10.943 1.00 95.75 495 ASN A C 1
ATOM 3815 O O . ASN A 1 495 ? 12.946 -10.230 11.980 1.00 95.75 495 ASN A O 1
ATOM 3819 N N . SER A 1 496 ? 13.066 -10.335 9.744 1.00 94.88 496 SER A N 1
ATOM 3820 C CA . SER A 1 496 ? 11.668 -10.727 9.569 1.00 94.88 496 SER A CA 1
ATOM 3821 C C . SER A 1 496 ? 11.548 -12.021 8.775 1.00 94.88 496 SER A C 1
ATOM 3823 O O . SER A 1 496 ? 11.927 -12.066 7.606 1.00 94.88 496 SER A O 1
ATOM 3825 N N . ASP A 1 497 ? 10.951 -13.043 9.381 1.00 93.06 497 ASP A N 1
ATOM 3826 C CA . ASP A 1 497 ? 10.734 -14.337 8.726 1.00 93.06 497 ASP A CA 1
ATOM 3827 C C . ASP A 1 497 ? 9.597 -14.236 7.684 1.00 93.06 497 ASP A C 1
ATOM 3829 O O . ASP A 1 497 ? 9.528 -15.014 6.734 1.00 93.06 497 ASP A O 1
ATOM 3833 N N . GLY A 1 498 ? 8.700 -13.252 7.826 1.00 93.06 498 GLY A N 1
ATOM 3834 C CA . GLY A 1 498 ? 7.597 -12.997 6.900 1.00 93.06 498 GLY A CA 1
ATOM 3835 C C . GLY A 1 498 ? 7.835 -11.861 5.897 1.00 93.06 498 GLY A C 1
ATOM 3836 O O . GLY A 1 498 ? 8.872 -11.192 5.854 1.00 93.06 498 GLY A O 1
ATOM 3837 N N . MET A 1 499 ? 6.819 -11.606 5.062 1.00 96.06 499 MET A N 1
ATOM 3838 C CA . MET A 1 499 ? 6.865 -10.530 4.062 1.00 96.06 499 MET A CA 1
ATOM 3839 C C . MET A 1 499 ? 7.155 -9.164 4.683 1.00 96.06 499 MET A C 1
ATOM 3841 O O . MET A 1 499 ? 6.434 -8.698 5.570 1.00 96.06 499 MET A O 1
ATOM 3845 N N . SER A 1 500 ? 8.130 -8.465 4.114 1.00 97.12 500 SER A N 1
ATOM 3846 C CA . SER A 1 500 ? 8.661 -7.227 4.669 1.00 97.12 500 SER A CA 1
ATOM 3847 C C . SER A 1 500 ? 8.444 -6.032 3.746 1.00 97.12 500 SER A C 1
ATOM 3849 O O . SER A 1 500 ? 8.780 -6.046 2.560 1.00 97.12 500 SER A O 1
ATOM 3851 N N . HIS A 1 501 ? 7.873 -4.952 4.283 1.00 97.75 501 HIS A N 1
ATOM 3852 C CA . HIS A 1 501 ? 7.597 -3.743 3.513 1.00 97.75 501 HIS A CA 1
ATOM 3853 C C . HIS A 1 501 ? 7.941 -2.446 4.249 1.00 97.75 501 HIS A C 1
ATOM 3855 O O . HIS A 1 501 ? 7.332 -2.121 5.271 1.00 97.75 501 HIS A O 1
ATOM 3861 N N . SER A 1 502 ? 8.807 -1.620 3.654 1.00 96.69 502 SER A N 1
ATOM 3862 C CA . SER A 1 502 ? 9.089 -0.265 4.137 1.00 96.69 502 SER A CA 1
ATOM 3863 C C . SER A 1 502 ? 8.806 0.820 3.094 1.00 96.69 502 SER A C 1
ATOM 3865 O O . SER A 1 502 ? 9.193 0.744 1.925 1.00 96.69 502 SER A O 1
ATOM 3867 N N . HIS A 1 503 ? 8.132 1.893 3.512 1.00 93.81 503 HIS A N 1
ATOM 3868 C CA . HIS A 1 503 ? 7.995 3.090 2.678 1.00 93.81 503 HIS A CA 1
ATOM 3869 C C . HIS A 1 503 ? 9.227 4.001 2.732 1.00 93.81 503 HIS A C 1
ATOM 3871 O O . HIS A 1 503 ? 9.518 4.704 1.758 1.00 93.81 503 HIS A O 1
ATOM 3877 N N . GLY A 1 504 ? 9.863 4.079 3.900 1.00 89.31 504 GLY A N 1
ATOM 3878 C CA . GLY A 1 504 ? 10.786 5.156 4.244 1.00 89.31 504 GLY A CA 1
ATOM 3879 C C . GLY A 1 504 ? 12.188 4.709 4.619 1.00 89.31 504 GLY A C 1
ATOM 3880 O O . GLY A 1 504 ? 13.075 5.546 4.473 1.00 89.31 504 GLY A O 1
ATOM 3881 N N . GLY A 1 505 ? 12.344 3.457 5.055 1.00 94.25 505 GLY A N 1
ATOM 3882 C CA . GLY A 1 505 ? 13.596 2.861 5.510 1.00 94.25 505 GLY A CA 1
ATOM 3883 C C . GLY A 1 505 ? 13.985 1.615 4.713 1.00 94.25 505 GLY A C 1
ATOM 3884 O O . GLY A 1 505 ? 13.325 1.250 3.728 1.00 94.25 505 GLY A O 1
ATOM 3885 N N . ALA A 1 506 ? 15.087 0.999 5.133 1.00 95.94 506 ALA A N 1
ATOM 3886 C CA . ALA A 1 506 ? 15.600 -0.233 4.551 1.00 95.94 506 ALA A CA 1
ATOM 3887 C C . ALA A 1 506 ? 14.759 -1.452 4.968 1.00 95.94 506 ALA A C 1
ATOM 3889 O O . ALA A 1 506 ? 13.947 -1.377 5.895 1.00 95.94 506 ALA A O 1
ATOM 3890 N N . VAL A 1 507 ? 14.931 -2.551 4.242 1.00 97.94 507 VAL A N 1
ATOM 3891 C CA . VAL A 1 507 ? 14.459 -3.879 4.641 1.00 97.94 507 VAL A CA 1
ATOM 3892 C C . VAL A 1 507 ? 15.683 -4.785 4.700 1.00 97.94 507 VAL A C 1
ATOM 3894 O O . VAL A 1 507 ? 16.360 -4.915 3.684 1.00 97.94 507 VAL A O 1
ATOM 3897 N N . GLU A 1 508 ? 15.980 -5.355 5.865 1.00 96.62 508 GLU A N 1
ATOM 3898 C CA . GLU A 1 508 ? 17.210 -6.115 6.117 1.00 96.62 508 GLU A CA 1
ATOM 3899 C C . GLU A 1 508 ? 16.911 -7.477 6.762 1.00 96.62 508 GLU A C 1
ATOM 3901 O O . GLU A 1 508 ? 16.088 -7.556 7.674 1.00 96.62 508 GLU A O 1
ATOM 3906 N N . ASN A 1 509 ? 17.624 -8.528 6.343 1.00 95.38 509 ASN A N 1
ATOM 3907 C CA . ASN A 1 509 ? 17.540 -9.890 6.901 1.00 95.38 509 ASN A CA 1
ATOM 3908 C C . ASN A 1 509 ? 16.101 -10.429 6.890 1.00 95.38 509 ASN 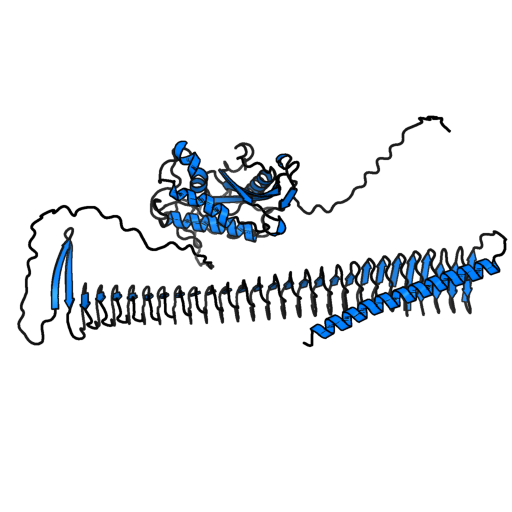A C 1
ATOM 3910 O O . ASN A 1 509 ? 15.428 -10.477 7.922 1.00 95.38 509 ASN A O 1
ATOM 3914 N N . SER A 1 510 ? 15.618 -10.780 5.702 1.00 94.44 510 SER A N 1
ATOM 3915 C CA . SER A 1 510 ? 14.225 -11.181 5.496 1.00 94.44 510 SER A CA 1
ATOM 3916 C C . SER A 1 510 ? 14.101 -12.490 4.726 1.00 94.44 510 SER A C 1
ATOM 3918 O O . SER A 1 510 ? 14.658 -12.593 3.632 1.00 94.44 510 SER A O 1
ATOM 3920 N N . ASP A 1 511 ? 13.290 -13.421 5.211 1.00 92.56 511 ASP A N 1
ATOM 3921 C CA . ASP A 1 511 ? 13.214 -14.759 4.607 1.00 92.56 511 ASP A CA 1
ATOM 3922 C C . ASP A 1 511 ? 12.230 -14.822 3.420 1.00 92.56 511 ASP A C 1
ATOM 3924 O O . ASP A 1 511 ? 12.402 -15.596 2.478 1.00 92.56 511 ASP A O 1
ATOM 3928 N N . GLU A 1 512 ? 11.184 -13.988 3.435 1.00 95.25 512 GLU A N 1
ATOM 3929 C CA . GLU A 1 512 ? 10.172 -13.920 2.374 1.00 95.25 512 GLU A CA 1
ATOM 3930 C C . GLU A 1 512 ? 10.338 -12.673 1.471 1.00 95.25 512 GLU A C 1
ATOM 3932 O O . GLU A 1 512 ? 11.416 -12.109 1.303 1.00 95.25 512 GLU A O 1
ATOM 3937 N N . MET A 1 513 ? 9.260 -12.251 0.800 1.00 95.62 513 MET A N 1
ATOM 3938 C CA . MET A 1 513 ? 9.271 -11.125 -0.132 1.00 95.62 513 MET A CA 1
ATOM 3939 C C . MET A 1 513 ? 9.554 -9.797 0.575 1.00 95.62 513 MET A C 1
ATOM 3941 O O . MET A 1 513 ? 8.832 -9.414 1.500 1.00 95.62 513 MET A O 1
ATOM 3945 N N . SER A 1 514 ? 10.496 -9.036 0.021 1.00 97.19 514 SER A N 1
ATOM 3946 C CA . SER A 1 514 ? 10.962 -7.767 0.571 1.00 97.19 514 SER A CA 1
ATOM 3947 C C . SER A 1 514 ? 10.773 -6.596 -0.376 1.00 97.19 514 SER A C 1
ATOM 3949 O O . SER A 1 514 ? 11.156 -6.623 -1.547 1.00 97.19 514 SER A O 1
ATOM 3951 N N . HIS A 1 515 ? 10.162 -5.522 0.133 1.00 97.62 515 HIS A N 1
ATOM 3952 C CA . HIS A 1 515 ? 9.860 -4.337 -0.659 1.00 97.62 515 HIS A CA 1
ATOM 3953 C C . HIS A 1 515 ? 10.170 -3.014 0.050 1.00 97.62 515 HIS A C 1
ATOM 3955 O O . HIS A 1 515 ? 9.502 -2.656 1.023 1.00 97.62 515 HIS A O 1
ATOM 3961 N N . SER A 1 516 ? 11.071 -2.207 -0.526 1.00 95.88 516 SER A N 1
ATOM 3962 C CA . SER A 1 516 ? 11.311 -0.819 -0.101 1.00 95.88 516 SER A CA 1
ATOM 3963 C C . SER A 1 516 ? 10.932 0.211 -1.172 1.00 95.88 516 SER A C 1
ATOM 3965 O O . SER A 1 516 ? 11.229 0.081 -2.362 1.00 95.88 516 SER A O 1
ATOM 3967 N N . HIS A 1 517 ? 10.279 1.302 -0.766 1.00 93.75 517 HIS A N 1
ATOM 3968 C CA . HIS A 1 517 ? 10.005 2.416 -1.679 1.00 93.75 517 HIS A CA 1
ATOM 3969 C C . HIS A 1 517 ? 11.182 3.378 -1.857 1.00 93.75 517 HIS A C 1
ATOM 3971 O O . HIS A 1 517 ? 11.263 4.044 -2.897 1.00 93.75 517 HIS A O 1
ATOM 3977 N N . ARG A 1 518 ? 12.029 3.534 -0.838 1.00 92.00 518 ARG A N 1
ATOM 3978 C CA . ARG A 1 518 ? 12.999 4.633 -0.777 1.00 92.00 518 ARG A CA 1
ATOM 3979 C C . ARG A 1 518 ? 14.432 4.163 -0.603 1.00 92.00 518 ARG A C 1
ATOM 3981 O O . ARG A 1 518 ? 15.279 4.694 -1.317 1.00 92.00 518 ARG A O 1
ATOM 3988 N N . ASP A 1 519 ? 14.663 3.232 0.310 1.00 95.56 519 ASP A N 1
ATOM 3989 C CA . ASP A 1 519 ? 15.999 2.793 0.701 1.00 95.56 519 ASP A CA 1
ATOM 3990 C C . ASP A 1 519 ? 16.257 1.359 0.201 1.00 95.56 519 ASP A C 1
ATOM 3992 O O . ASP A 1 519 ? 15.569 0.878 -0.713 1.00 95.56 519 ASP A O 1
ATOM 3996 N N . ALA A 1 520 ? 17.319 0.730 0.701 1.00 94.81 520 ALA A N 1
ATOM 3997 C CA . ALA A 1 520 ? 17.803 -0.554 0.215 1.00 94.81 520 ALA A CA 1
ATOM 3998 C C . ALA A 1 520 ? 16.957 -1.741 0.705 1.00 94.81 520 ALA A C 1
ATOM 4000 O O . ALA A 1 520 ? 16.194 -1.631 1.668 1.00 94.81 520 ALA A O 1
ATOM 4001 N N . VAL A 1 521 ? 17.087 -2.859 -0.005 1.00 97.75 521 VAL A N 1
ATOM 4002 C CA . VAL A 1 521 ? 16.691 -4.196 0.449 1.00 97.75 521 VAL A CA 1
ATOM 4003 C C . VAL A 1 521 ? 17.972 -5.024 0.520 1.00 97.75 521 VAL A C 1
ATOM 4005 O O . VAL A 1 521 ? 18.663 -5.119 -0.494 1.00 97.75 521 VAL A O 1
ATOM 4008 N N . GLU A 1 522 ? 18.311 -5.555 1.692 1.00 96.06 522 GLU A N 1
ATOM 4009 C CA . GLU A 1 522 ? 19.581 -6.244 1.947 1.00 96.06 522 GLU A CA 1
ATOM 4010 C C . GLU A 1 522 ? 19.356 -7.596 2.640 1.00 96.06 522 GLU A C 1
ATOM 4012 O O . GLU A 1 522 ? 18.540 -7.696 3.554 1.00 96.06 522 GLU A O 1
ATOM 4017 N N . ASN A 1 523 ? 20.123 -8.620 2.250 1.00 95.50 523 ASN A N 1
ATOM 4018 C CA . ASN A 1 523 ? 20.090 -9.967 2.843 1.00 95.50 523 ASN A CA 1
ATOM 4019 C C . ASN A 1 523 ? 18.669 -10.552 2.850 1.00 95.50 523 ASN A C 1
ATOM 4021 O O . ASN A 1 523 ? 18.030 -10.666 3.898 1.00 95.50 523 ASN A O 1
ATOM 4025 N N . SER A 1 524 ? 18.151 -10.861 1.665 1.00 94.75 524 SER A N 1
ATOM 4026 C CA . SER A 1 524 ? 16.788 -11.364 1.509 1.00 94.75 524 SER A CA 1
ATOM 4027 C C . SER A 1 524 ? 16.769 -12.717 0.811 1.00 94.75 524 SER A C 1
ATOM 4029 O O . SER A 1 524 ? 17.169 -12.814 -0.347 1.00 94.75 524 SER A O 1
ATOM 4031 N N . ASP A 1 525 ? 16.232 -13.738 1.470 1.00 93.44 525 ASP A N 1
ATOM 4032 C CA . ASP A 1 525 ? 16.120 -15.074 0.877 1.00 93.44 525 ASP A CA 1
ATOM 4033 C C . ASP A 1 525 ? 14.971 -15.125 -0.156 1.00 93.44 525 ASP A C 1
ATOM 4035 O O . ASP A 1 525 ? 14.979 -15.940 -1.076 1.00 93.44 525 ASP A O 1
ATOM 4039 N N . GLY A 1 526 ? 13.979 -14.233 -0.044 1.00 93.38 526 GLY A N 1
ATOM 4040 C CA . GLY A 1 526 ? 12.852 -14.130 -0.973 1.00 93.38 526 GLY A CA 1
ATOM 4041 C C . GLY A 1 526 ? 13.016 -13.081 -2.080 1.00 93.38 526 GLY A C 1
ATOM 4042 O O . GLY A 1 526 ? 14.066 -12.476 -2.285 1.00 93.38 526 GLY A O 1
ATOM 4043 N N . MET A 1 527 ? 11.935 -12.847 -2.836 1.00 96.12 527 MET A N 1
ATOM 4044 C CA . MET A 1 527 ? 11.924 -11.835 -3.902 1.00 96.12 527 MET A CA 1
ATOM 4045 C C . MET A 1 527 ? 12.125 -10.417 -3.357 1.00 96.12 527 MET A C 1
ATOM 4047 O O . MET A 1 527 ? 11.346 -9.946 -2.526 1.00 96.12 527 MET A O 1
ATOM 4051 N N . SER A 1 528 ? 13.063 -9.687 -3.950 1.00 97.38 528 SER A N 1
ATOM 4052 C CA . SER A 1 528 ? 13.475 -8.359 -3.504 1.00 97.38 528 SER A CA 1
ATOM 4053 C C . SER A 1 528 ? 13.096 -7.269 -4.498 1.00 97.38 528 SER A C 1
ATOM 4055 O O . SER A 1 528 ? 13.417 -7.328 -5.688 1.00 97.38 528 SER A O 1
ATOM 4057 N N . HIS A 1 529 ? 12.442 -6.208 -4.021 1.00 97.62 529 HIS A N 1
ATOM 4058 C CA . HIS A 1 529 ? 12.077 -5.066 -4.852 1.00 97.62 529 HIS A CA 1
ATOM 4059 C C . HIS A 1 529 ? 12.344 -3.714 -4.185 1.00 97.62 529 HIS A C 1
ATOM 4061 O O . HIS A 1 529 ? 11.728 -3.380 -3.174 1.00 97.62 529 HIS A O 1
ATOM 4067 N N . SER A 1 530 ? 13.146 -2.857 -4.826 1.00 96.19 530 SER A N 1
ATOM 4068 C CA . SER A 1 530 ? 13.309 -1.459 -4.411 1.00 96.19 530 SER A CA 1
ATOM 4069 C C . SER A 1 530 ? 12.936 -0.452 -5.503 1.00 96.19 530 SER A C 1
ATOM 4071 O O . SER A 1 530 ? 13.330 -0.548 -6.668 1.00 96.19 530 SER A O 1
ATOM 4073 N N . HIS A 1 531 ? 12.171 0.576 -5.133 1.00 93.31 531 HIS A N 1
ATOM 4074 C CA . HIS A 1 531 ? 11.921 1.712 -6.025 1.00 93.31 531 HIS A CA 1
ATOM 4075 C C . HIS A 1 531 ? 13.070 2.727 -6.030 1.00 93.31 531 HIS A C 1
ATOM 4077 O O . HIS A 1 531 ? 13.328 3.365 -7.057 1.00 93.31 531 HIS A O 1
ATOM 4083 N N . GLY A 1 532 ? 13.670 2.953 -4.862 1.00 88.44 532 GLY A N 1
ATOM 4084 C CA . GLY A 1 532 ? 14.521 4.107 -4.592 1.00 88.44 532 GLY A CA 1
ATOM 4085 C C . GLY A 1 532 ? 15.968 3.767 -4.276 1.00 88.44 532 GLY A C 1
ATOM 4086 O O . GLY A 1 532 ? 16.809 4.599 -4.608 1.00 88.44 532 GLY A O 1
ATOM 4087 N N . GLY A 1 533 ? 16.213 2.593 -3.691 1.00 93.00 533 GLY A N 1
ATOM 4088 C CA . GLY A 1 533 ? 17.517 2.122 -3.242 1.00 93.00 533 GLY A CA 1
ATOM 4089 C C . GLY A 1 533 ? 17.990 0.863 -3.966 1.00 93.00 533 GLY A C 1
ATOM 4090 O O . GLY A 1 533 ? 17.375 0.400 -4.939 1.00 93.00 533 GLY A O 1
ATOM 4091 N N . ALA A 1 534 ? 19.137 0.360 -3.515 1.00 94.56 534 ALA A N 1
ATOM 4092 C CA . ALA A 1 534 ? 19.758 -0.845 -4.045 1.00 94.56 534 ALA A CA 1
ATOM 4093 C C . ALA A 1 534 ? 19.038 -2.113 -3.558 1.00 94.56 534 ALA A C 1
ATOM 4095 O O . ALA A 1 534 ? 18.256 -2.069 -2.607 1.00 94.56 534 ALA A O 1
ATOM 4096 N N . VAL A 1 535 ? 19.284 -3.224 -4.243 1.00 97.12 535 VAL A N 1
ATOM 4097 C CA . VAL A 1 535 ? 18.950 -4.571 -3.771 1.00 97.12 535 VAL A CA 1
ATOM 4098 C C . VAL A 1 535 ? 20.264 -5.336 -3.672 1.00 97.12 535 VAL A C 1
ATOM 4100 O O . VAL A 1 535 ? 20.951 -5.444 -4.686 1.00 97.12 535 VAL A O 1
ATOM 4103 N N . GLU A 1 536 ? 20.633 -5.805 -2.482 1.00 95.31 536 GLU A N 1
ATOM 4104 C CA . GLU A 1 536 ? 21.922 -6.457 -2.219 1.00 95.31 536 GLU A CA 1
ATOM 4105 C C . GLU A 1 536 ? 21.728 -7.805 -1.507 1.00 95.31 536 GLU A C 1
ATOM 4107 O O . GLU A 1 536 ? 20.900 -7.909 -0.605 1.00 95.31 536 GLU A O 1
ATOM 4112 N N . ASN A 1 537 ? 22.519 -8.822 -1.873 1.00 94.25 537 ASN A N 1
ATOM 4113 C CA . ASN A 1 537 ? 22.523 -10.156 -1.247 1.00 94.25 537 ASN A CA 1
ATOM 4114 C C . ASN A 1 537 ? 21.115 -10.777 -1.227 1.00 94.25 537 ASN A C 1
ATOM 4116 O O . ASN A 1 537 ? 20.454 -10.804 -0.190 1.00 94.25 537 ASN A O 1
ATOM 4120 N N . SER A 1 538 ? 20.617 -11.190 -2.392 1.00 93.62 538 SER A N 1
ATOM 4121 C CA . SER A 1 538 ? 19.266 -11.752 -2.515 1.00 93.62 538 SER A CA 1
ATOM 4122 C C . SER A 1 538 ? 19.254 -13.084 -3.256 1.00 93.62 538 SER A C 1
ATOM 4124 O O . SER A 1 538 ? 19.855 -13.196 -4.322 1.00 93.62 538 SER A O 1
ATOM 4126 N N . ASP A 1 539 ? 18.521 -14.065 -2.740 1.00 92.62 539 ASP A N 1
ATOM 4127 C CA . ASP A 1 539 ? 18.578 -15.432 -3.273 1.00 92.62 539 ASP A CA 1
ATOM 4128 C C . ASP A 1 539 ? 17.605 -15.649 -4.449 1.00 92.62 539 ASP A C 1
ATOM 4130 O O . ASP A 1 539 ? 17.888 -16.405 -5.381 1.00 92.62 539 ASP A O 1
ATOM 4134 N N . GLU A 1 540 ? 16.453 -14.967 -4.447 1.00 94.81 540 GLU A N 1
ATOM 4135 C CA . GLU A 1 540 ? 15.447 -15.060 -5.512 1.00 94.81 540 GLU A CA 1
ATOM 4136 C C . GLU A 1 540 ? 15.500 -13.863 -6.496 1.00 94.81 540 GLU A C 1
ATOM 4138 O O . GLU A 1 540 ? 16.553 -13.336 -6.848 1.00 94.81 540 GLU A O 1
ATOM 4143 N N . MET A 1 541 ? 14.349 -13.461 -7.049 1.00 95.50 541 MET A N 1
ATOM 4144 C CA . MET A 1 541 ? 14.264 -12.409 -8.058 1.00 95.50 541 MET A CA 1
ATOM 4145 C C . MET A 1 541 ? 14.481 -11.026 -7.442 1.00 95.50 541 MET A C 1
ATOM 4147 O O . MET A 1 541 ? 13.723 -10.607 -6.567 1.00 95.50 541 MET A O 1
ATOM 4151 N N . SER A 1 542 ? 15.415 -10.273 -8.015 1.00 97.00 542 SER A N 1
ATOM 4152 C CA . SER A 1 542 ? 15.812 -8.944 -7.558 1.00 97.00 542 SER A CA 1
ATOM 4153 C C . SER A 1 542 ? 15.448 -7.861 -8.568 1.00 97.00 542 SER A C 1
ATOM 4155 O O . SER A 1 542 ? 15.835 -7.911 -9.739 1.00 97.00 542 SER A O 1
ATOM 4157 N N . HIS A 1 543 ? 14.732 -6.825 -8.124 1.00 97.00 543 HIS A N 1
ATOM 4158 C CA . HIS A 1 543 ? 14.348 -5.705 -8.978 1.00 97.00 543 HIS A CA 1
ATOM 4159 C C . HIS A 1 543 ? 14.570 -4.325 -8.346 1.00 97.00 543 HIS A C 1
ATOM 4161 O O . HIS A 1 543 ? 13.894 -3.967 -7.382 1.00 97.00 543 HIS A O 1
ATOM 4167 N N . SER A 1 544 ? 15.399 -3.480 -8.976 1.00 95.25 544 SER A N 1
ATOM 4168 C CA . SER A 1 544 ? 15.526 -2.056 -8.625 1.00 95.25 544 SER A CA 1
ATOM 4169 C C . SER A 1 544 ? 15.070 -1.117 -9.748 1.00 95.25 544 SER A C 1
ATOM 4171 O O . SER A 1 544 ? 15.402 -1.274 -10.926 1.00 95.25 544 SER A O 1
ATOM 4173 N N . HIS A 1 545 ? 14.314 -0.073 -9.403 1.00 92.12 545 HIS A N 1
ATOM 4174 C CA . HIS A 1 545 ? 13.948 0.961 -10.376 1.00 92.12 545 HIS A CA 1
ATOM 4175 C C . HIS A 1 545 ? 15.047 2.000 -10.615 1.00 92.12 545 HIS A C 1
ATOM 4177 O O . HIS A 1 545 ? 15.116 2.567 -11.711 1.00 92.12 545 HIS A O 1
ATOM 4183 N N . ARG A 1 546 ? 15.846 2.317 -9.593 1.00 90.12 546 ARG A N 1
ATOM 4184 C CA . ARG A 1 546 ? 16.735 3.486 -9.612 1.00 90.12 546 ARG A CA 1
ATOM 4185 C C . ARG A 1 546 ? 18.200 3.133 -9.418 1.00 90.12 546 ARG A C 1
ATOM 4187 O O . ARG A 1 546 ? 19.012 3.671 -10.168 1.00 90.12 546 ARG A O 1
ATOM 4194 N N . ASP A 1 547 ? 18.501 2.286 -8.446 1.00 93.25 547 ASP A N 1
ATOM 4195 C CA . ASP A 1 547 ? 19.866 1.972 -8.036 1.00 93.25 547 ASP A CA 1
ATOM 4196 C C . ASP A 1 547 ? 20.245 0.543 -8.467 1.00 93.25 547 ASP A C 1
ATOM 4198 O O . ASP A 1 547 ? 19.615 -0.038 -9.360 1.00 93.25 547 ASP A O 1
ATOM 4202 N N . ALA A 1 548 ? 21.364 0.040 -7.949 1.00 93.00 548 ALA A N 1
ATOM 4203 C CA . ALA A 1 548 ? 21.954 -1.218 -8.385 1.00 93.00 548 ALA A CA 1
ATOM 4204 C C . ALA A 1 548 ? 21.223 -2.445 -7.816 1.00 93.00 548 ALA A C 1
ATOM 4206 O O . ALA A 1 548 ? 20.528 -2.353 -6.804 1.00 93.00 548 ALA A O 1
ATOM 4207 N N . VAL A 1 549 ? 21.387 -3.574 -8.500 1.00 96.12 549 VAL A N 1
ATOM 4208 C CA . VAL A 1 549 ? 21.123 -4.915 -7.969 1.00 96.12 549 VAL A CA 1
ATOM 4209 C C . VAL A 1 549 ? 22.474 -5.614 -7.868 1.00 96.12 549 VAL A C 1
ATOM 4211 O O . VAL A 1 549 ? 23.192 -5.658 -8.867 1.00 96.12 549 VAL A O 1
ATOM 4214 N N . GLU A 1 550 ? 22.837 -6.105 -6.690 1.00 94.12 550 GLU A N 1
ATOM 4215 C CA . GLU A 1 550 ? 24.152 -6.689 -6.435 1.00 94.12 550 GLU A CA 1
ATOM 4216 C C . GLU A 1 550 ? 24.064 -8.011 -5.666 1.00 94.12 550 GLU A C 1
ATOM 4218 O O . GLU A 1 550 ? 23.228 -8.148 -4.774 1.00 94.12 550 GLU A O 1
ATOM 4223 N N . ASN A 1 551 ? 24.964 -8.953 -5.971 1.00 93.44 551 ASN A N 1
ATOM 4224 C CA . ASN A 1 551 ? 25.077 -10.253 -5.293 1.00 93.44 551 ASN A CA 1
ATOM 4225 C C . ASN A 1 551 ? 23.716 -10.960 -5.226 1.00 93.44 551 ASN A C 1
ATOM 4227 O O . ASN A 1 551 ? 23.127 -11.094 -4.155 1.00 93.44 551 ASN A O 1
ATOM 4231 N N . SER A 1 552 ? 23.163 -11.304 -6.384 1.00 92.88 552 SER A N 1
ATOM 4232 C CA . SER A 1 552 ? 21.850 -11.944 -6.459 1.00 92.88 552 SER A CA 1
ATOM 4233 C C . SER A 1 552 ? 21.939 -13.299 -7.144 1.00 92.88 552 SER A C 1
ATOM 4235 O O . SER A 1 552 ? 22.325 -13.371 -8.311 1.00 92.88 552 SER A O 1
ATOM 4237 N N . ASP A 1 553 ? 21.531 -14.354 -6.449 1.00 91.94 553 ASP A N 1
ATOM 4238 C CA . ASP A 1 553 ? 21.566 -15.713 -6.995 1.00 91.94 553 ASP A CA 1
ATOM 4239 C C . ASP A 1 553 ? 20.446 -15.904 -8.040 1.00 91.94 553 ASP A C 1
ATOM 4241 O O . ASP A 1 553 ? 20.602 -16.646 -9.009 1.00 91.94 553 ASP A O 1
ATOM 4245 N N . GLY A 1 554 ? 19.326 -15.184 -7.910 1.00 92.44 554 GLY A N 1
ATOM 4246 C CA . GLY A 1 554 ? 18.209 -15.240 -8.853 1.00 92.44 554 GLY A CA 1
ATOM 4247 C C . GLY A 1 554 ? 18.225 -14.184 -9.968 1.00 92.44 554 GLY A C 1
ATOM 4248 O O . GLY A 1 554 ? 19.176 -13.427 -10.193 1.00 92.44 554 GLY A O 1
ATOM 4249 N N . MET A 1 555 ? 17.120 -14.128 -10.724 1.00 94.75 555 MET A N 1
ATOM 4250 C CA . MET A 1 555 ? 16.962 -13.176 -11.831 1.00 94.75 555 MET A CA 1
ATOM 4251 C C . MET A 1 555 ? 17.048 -11.724 -11.363 1.00 94.75 555 MET A C 1
ATOM 4253 O O . MET A 1 555 ? 16.281 -11.284 -10.509 1.00 94.75 555 MET A O 1
ATOM 4257 N N . SER A 1 556 ? 17.895 -10.945 -12.025 1.00 96.31 556 SER A N 1
ATOM 4258 C CA . SER A 1 556 ? 18.231 -9.586 -11.621 1.00 96.31 556 SER A CA 1
ATOM 4259 C C . SER A 1 556 ? 17.816 -8.554 -12.665 1.00 96.31 556 SER A C 1
ATOM 4261 O O . SER A 1 556 ? 18.158 -8.642 -13.846 1.00 96.31 556 SER A O 1
ATOM 4263 N N . HIS A 1 557 ? 17.083 -7.523 -12.241 1.00 96.19 557 HIS A N 1
ATOM 4264 C CA . HIS A 1 557 ? 16.607 -6.469 -13.130 1.00 96.19 557 HIS A CA 1
ATOM 4265 C C . HIS A 1 557 ? 16.781 -5.065 -12.545 1.00 96.19 557 HIS A C 1
ATOM 4267 O O . HIS A 1 557 ? 16.169 -4.727 -11.532 1.00 96.19 557 HIS A O 1
ATOM 4273 N N . SER A 1 558 ? 17.501 -4.187 -13.251 1.00 94.06 558 SER A N 1
ATOM 4274 C CA . SER A 1 558 ? 17.566 -2.762 -12.912 1.00 94.06 558 SER A CA 1
ATOM 4275 C C . SER A 1 558 ? 17.147 -1.838 -14.059 1.00 94.06 558 SER A C 1
ATOM 4277 O O . SER A 1 558 ? 17.582 -1.958 -15.209 1.00 94.06 558 SER A O 1
ATOM 4279 N N . HIS A 1 559 ? 16.295 -0.859 -13.750 1.00 90.94 559 HIS A N 1
ATOM 4280 C CA . HIS A 1 559 ? 15.939 0.196 -14.702 1.00 90.94 559 HIS A CA 1
ATOM 4281 C C . HIS A 1 559 ? 16.994 1.310 -14.775 1.00 90.94 559 HIS A C 1
ATOM 4283 O O . HIS A 1 559 ? 17.252 1.850 -15.855 1.00 90.94 559 HIS A O 1
ATOM 4289 N N . GLY A 1 560 ? 17.532 1.709 -13.622 1.00 85.19 560 GLY A N 1
ATOM 4290 C CA . GLY A 1 560 ? 18.337 2.920 -13.468 1.00 85.19 560 GLY A CA 1
ATOM 4291 C C . GLY A 1 560 ? 19.789 2.680 -13.075 1.00 85.19 560 GLY A C 1
ATOM 4292 O O . GLY A 1 560 ? 20.615 3.535 -13.393 1.00 85.19 560 GLY A O 1
ATOM 4293 N N . GLY A 1 561 ? 20.079 1.549 -12.431 1.00 88.94 561 GLY A N 1
ATOM 4294 C CA . GLY A 1 561 ? 21.396 1.185 -11.927 1.00 88.94 561 GLY A CA 1
ATOM 4295 C C . GLY A 1 561 ? 21.975 -0.054 -12.604 1.00 88.94 561 GLY A C 1
ATOM 4296 O O . GLY A 1 561 ? 21.408 -0.591 -13.561 1.00 88.94 561 GLY A O 1
ATOM 4297 N N . ALA A 1 562 ? 23.164 -0.433 -12.140 1.00 91.31 562 ALA A N 1
ATOM 4298 C CA . ALA A 1 562 ? 23.896 -1.587 -12.645 1.00 91.31 562 ALA A CA 1
ATOM 4299 C C . ALA A 1 562 ? 23.326 -2.892 -12.070 1.00 91.31 562 ALA A C 1
ATOM 4301 O O . ALA A 1 562 ? 22.608 -2.866 -11.069 1.00 91.31 562 ALA A O 1
ATOM 4302 N N . VAL A 1 563 ? 23.642 -4.011 -12.714 1.00 94.19 563 VAL A N 1
ATOM 4303 C CA . VAL A 1 563 ? 23.445 -5.354 -12.157 1.00 94.19 563 VAL A CA 1
ATOM 4304 C C . VAL A 1 563 ? 24.827 -5.985 -12.013 1.00 94.19 563 VAL A C 1
ATOM 4306 O O . VAL A 1 563 ? 25.534 -6.071 -13.013 1.00 94.19 563 VAL A O 1
ATOM 4309 N N . GLU A 1 564 ? 25.236 -6.353 -10.800 1.00 92.44 564 GLU A N 1
ATOM 4310 C CA . GLU A 1 564 ? 26.588 -6.855 -10.502 1.00 92.44 564 GLU A CA 1
ATOM 4311 C C . 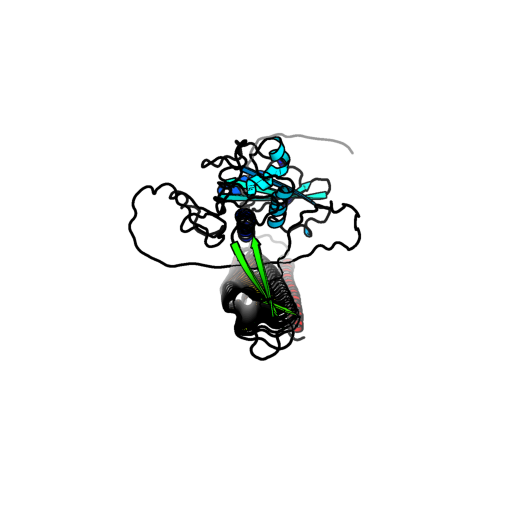GLU A 1 564 ? 26.534 -8.184 -9.728 1.00 92.44 564 GLU A C 1
ATOM 4313 O O . GLU A 1 564 ? 25.757 -8.302 -8.786 1.00 92.44 564 GLU A O 1
ATOM 4318 N N . ASN A 1 565 ? 27.398 -9.150 -10.068 1.00 90.94 565 ASN A N 1
ATOM 4319 C CA . ASN A 1 565 ? 27.533 -10.449 -9.381 1.00 90.94 565 ASN A CA 1
ATOM 4320 C C . ASN A 1 565 ? 26.198 -11.207 -9.297 1.00 90.94 565 ASN A C 1
ATOM 4322 O O . ASN A 1 565 ? 25.541 -11.224 -8.256 1.00 90.94 565 ASN A O 1
ATOM 4326 N N . SER A 1 566 ? 25.776 -11.788 -10.415 1.00 90.50 566 SER A N 1
ATOM 4327 C CA . SER A 1 566 ? 24.460 -12.422 -10.522 1.00 90.50 566 SER A CA 1
ATOM 4328 C C . SER A 1 566 ? 24.512 -13.754 -11.256 1.00 90.50 566 SER A C 1
ATOM 4330 O O . SER A 1 566 ? 25.065 -13.811 -12.358 1.00 90.50 566 SER A O 1
ATOM 4332 N N . ASP A 1 567 ? 23.855 -14.778 -10.728 1.00 89.38 567 ASP A N 1
ATOM 4333 C CA . ASP A 1 567 ? 24.035 -16.140 -11.240 1.00 89.38 567 ASP A CA 1
ATOM 4334 C C . ASP A 1 567 ? 23.077 -16.477 -12.399 1.00 89.38 567 ASP A C 1
ATOM 4336 O O . ASP A 1 567 ? 23.450 -17.163 -13.354 1.00 89.38 567 ASP A O 1
ATOM 4340 N N . GLU A 1 568 ? 21.839 -15.968 -12.366 1.00 90.94 568 GLU A N 1
ATOM 4341 C CA . GLU A 1 568 ? 20.823 -16.233 -13.394 1.00 90.94 568 GLU A CA 1
ATOM 4342 C C . GLU A 1 568 ? 20.749 -15.141 -14.494 1.00 90.94 568 GLU A C 1
ATOM 4344 O O . GLU A 1 568 ? 21.747 -14.715 -15.071 1.00 90.94 568 GLU A O 1
ATOM 4349 N N . MET A 1 569 ? 19.539 -14.744 -14.910 1.00 92.88 569 MET A N 1
ATOM 4350 C CA . MET A 1 569 ? 19.331 -13.764 -15.974 1.00 92.88 569 MET A CA 1
ATOM 4351 C C . MET A 1 569 ? 19.456 -12.345 -15.432 1.00 92.88 569 MET A C 1
ATOM 4353 O O . MET A 1 569 ? 18.731 -11.975 -14.511 1.00 92.88 569 MET A O 1
ATOM 4357 N N . SER A 1 570 ? 20.258 -11.527 -16.107 1.00 94.31 570 SER A N 1
ATOM 4358 C CA . SER A 1 570 ? 20.546 -10.155 -15.702 1.00 94.31 570 SER A CA 1
ATOM 4359 C C . SER A 1 570 ? 20.153 -9.152 -16.768 1.00 94.31 570 SER A C 1
ATOM 4361 O O . SER A 1 570 ? 20.536 -9.262 -17.933 1.00 94.31 570 SER A O 1
ATOM 4363 N N . HIS A 1 571 ? 19.360 -8.154 -16.379 1.00 94.38 571 HIS A N 1
ATOM 4364 C CA . HIS A 1 571 ? 18.842 -7.144 -17.291 1.00 94.38 571 HIS A CA 1
ATOM 4365 C C . HIS A 1 571 ? 18.989 -5.726 -16.745 1.00 94.38 571 HIS A C 1
ATOM 4367 O O . HIS A 1 571 ? 18.337 -5.362 -15.763 1.00 94.38 571 HIS A O 1
ATOM 4373 N N . SER A 1 572 ? 19.709 -4.873 -17.475 1.00 92.00 572 SER A N 1
ATOM 4374 C CA . SER A 1 572 ? 19.807 -3.441 -17.186 1.00 92.00 572 SER A CA 1
ATOM 4375 C C . SER A 1 572 ? 19.291 -2.570 -18.340 1.00 92.00 572 SER A C 1
ATOM 4377 O O . SER A 1 572 ? 19.570 -2.798 -19.518 1.00 92.00 572 SER A O 1
ATOM 4379 N N . HIS A 1 573 ? 18.540 -1.512 -18.030 1.00 87.12 573 HIS A N 1
ATOM 4380 C CA . HIS A 1 573 ? 18.075 -0.575 -19.064 1.00 87.12 573 HIS A CA 1
ATOM 4381 C C . HIS A 1 573 ? 19.042 0.572 -19.365 1.00 87.12 573 HIS A C 1
ATOM 4383 O O . HIS A 1 573 ? 18.900 1.203 -20.410 1.00 87.12 573 HIS A O 1
ATOM 4389 N N . ARG A 1 574 ? 19.956 0.912 -18.452 1.00 82.44 574 ARG A N 1
ATOM 4390 C CA . ARG A 1 574 ? 20.767 2.135 -18.563 1.00 82.44 574 ARG A CA 1
ATOM 4391 C C . ARG A 1 574 ? 22.242 1.932 -18.242 1.00 82.44 574 ARG A C 1
ATOM 4393 O O . ARG A 1 574 ? 23.078 2.418 -19.000 1.00 82.44 574 ARG A O 1
ATOM 4400 N N . ASP A 1 575 ? 22.530 1.281 -17.125 1.00 86.50 575 ASP A N 1
ATOM 4401 C CA . ASP A 1 575 ? 23.889 1.065 -16.620 1.00 86.50 575 ASP A CA 1
ATOM 4402 C C . ASP A 1 575 ? 24.394 -0.339 -17.003 1.00 86.50 575 ASP A C 1
ATOM 4404 O O . ASP A 1 575 ? 23.732 -1.051 -17.756 1.00 86.50 575 ASP A O 1
ATOM 4408 N N . ALA A 1 576 ? 25.592 -0.722 -16.561 1.00 88.38 576 ALA A N 1
ATOM 4409 C CA . ALA A 1 576 ? 26.230 -1.976 -16.956 1.00 88.38 576 ALA A CA 1
ATOM 4410 C C . ALA A 1 576 ? 25.610 -3.228 -16.299 1.00 88.38 576 ALA A C 1
ATOM 4412 O O . ALA A 1 576 ? 24.934 -3.128 -15.275 1.00 88.38 576 ALA A O 1
ATOM 4413 N N . VAL A 1 577 ? 25.853 -4.388 -16.913 1.00 91.81 577 VAL A N 1
ATOM 4414 C CA . VAL A 1 577 ? 25.715 -5.719 -16.301 1.00 91.81 577 VAL A CA 1
ATOM 4415 C C . VAL A 1 577 ? 27.130 -6.283 -16.147 1.00 91.81 577 VAL A C 1
ATOM 4417 O O . VAL A 1 577 ? 27.843 -6.366 -17.146 1.00 91.81 577 VAL A O 1
ATOM 4420 N N . GLU A 1 578 ? 27.560 -6.602 -14.928 1.00 89.38 578 GLU A N 1
ATOM 4421 C CA . GLU A 1 578 ? 28.925 -7.057 -14.626 1.00 89.38 578 GLU A CA 1
ATOM 4422 C C . GLU A 1 578 ? 28.922 -8.376 -13.837 1.00 89.38 578 GLU A C 1
ATOM 4424 O O . GLU A 1 578 ? 28.117 -8.542 -12.922 1.00 89.38 578 GLU A O 1
ATOM 4429 N N . ASN A 1 579 ? 29.876 -9.271 -14.129 1.00 88.44 579 ASN A N 1
ATOM 4430 C CA . ASN A 1 579 ? 30.083 -10.540 -13.413 1.00 88.44 579 ASN A CA 1
ATOM 4431 C C . ASN A 1 579 ? 28.791 -11.369 -13.338 1.00 88.44 579 ASN A C 1
ATOM 4433 O O . ASN A 1 579 ? 28.210 -11.540 -12.266 1.00 88.44 579 ASN A O 1
ATOM 4437 N N . SER A 1 580 ? 28.302 -11.819 -14.490 1.00 87.94 580 SER A N 1
ATOM 4438 C CA . SER A 1 580 ? 27.040 -12.558 -14.562 1.00 87.94 580 SER A CA 1
ATOM 4439 C C . SER A 1 580 ? 27.221 -13.918 -15.220 1.00 87.94 580 SER A C 1
ATOM 4441 O O . SER A 1 580 ? 27.590 -13.989 -16.396 1.00 87.94 580 SER A O 1
ATOM 4443 N N . ASP A 1 581 ? 26.900 -14.987 -14.498 1.00 86.75 581 ASP A N 1
ATOM 4444 C CA . ASP A 1 581 ? 27.098 -16.357 -14.982 1.00 86.75 581 ASP A CA 1
ATOM 4445 C C . ASP A 1 581 ? 26.021 -16.756 -16.008 1.00 86.75 581 ASP A C 1
ATOM 4447 O O . ASP A 1 581 ? 26.280 -17.508 -16.953 1.00 86.75 581 ASP A O 1
ATOM 4451 N N . GLY A 1 582 ? 24.805 -16.222 -15.864 1.00 87.31 582 GLY A N 1
ATOM 4452 C CA . GLY A 1 582 ? 23.686 -16.489 -16.760 1.00 87.31 582 GLY A CA 1
ATOM 4453 C C . GLY A 1 582 ? 23.558 -15.515 -17.937 1.00 87.31 582 GLY A C 1
ATOM 4454 O O . GLY A 1 582 ? 24.526 -14.984 -18.479 1.00 87.31 582 GLY A O 1
ATOM 4455 N N . MET A 1 583 ? 22.330 -15.344 -18.439 1.00 90.94 583 MET A N 1
ATOM 4456 C CA . MET A 1 583 ? 22.078 -14.533 -19.637 1.00 90.94 583 MET A CA 1
ATOM 4457 C C . MET A 1 583 ? 22.057 -13.042 -19.302 1.00 90.94 583 MET A C 1
ATOM 4459 O O . MET A 1 583 ? 21.199 -12.591 -18.548 1.00 90.94 583 MET A O 1
ATOM 4463 N N . SER A 1 584 ? 22.907 -12.269 -19.969 1.00 92.88 584 SER A N 1
ATOM 4464 C CA . SER A 1 584 ? 23.076 -10.838 -19.731 1.00 92.88 584 SER A CA 1
ATOM 4465 C C . SER A 1 584 ? 22.445 -9.996 -20.834 1.00 92.88 584 SER A C 1
ATOM 4467 O O . SER A 1 584 ? 22.697 -10.197 -22.025 1.00 92.88 584 SER A O 1
ATOM 4469 N N . HIS A 1 585 ? 21.641 -9.002 -20.458 1.00 92.88 585 HIS A N 1
ATOM 4470 C CA . HIS A 1 585 ? 21.036 -8.049 -21.378 1.00 92.88 585 HIS A CA 1
ATOM 4471 C C . HIS A 1 585 ? 21.187 -6.603 -20.905 1.00 92.88 585 HIS A C 1
ATOM 4473 O O . HIS A 1 585 ? 20.775 -6.262 -19.801 1.00 92.88 585 HIS A O 1
ATOM 4479 N N . SER A 1 586 ? 21.678 -5.719 -21.778 1.00 90.44 586 SER A N 1
ATOM 4480 C CA . SER A 1 586 ? 21.756 -4.288 -21.478 1.00 90.44 586 SER A CA 1
ATOM 4481 C C . SER A 1 586 ? 21.254 -3.387 -22.605 1.00 90.44 586 SER A C 1
ATOM 4483 O O . SER A 1 586 ? 21.624 -3.531 -23.774 1.00 90.44 586 SER A O 1
ATOM 4485 N N . HIS A 1 587 ? 20.450 -2.382 -22.250 1.00 86.50 587 HIS A N 1
ATOM 4486 C CA . HIS A 1 587 ? 19.903 -1.400 -23.185 1.00 86.50 587 HIS A CA 1
ATOM 4487 C C . HIS A 1 587 ? 20.709 -0.085 -23.212 1.00 86.50 587 HIS A C 1
ATOM 4489 O O . HIS A 1 587 ? 20.181 1.001 -22.991 1.00 86.50 587 HIS A O 1
ATOM 4495 N N . GLY A 1 588 ? 21.999 -0.170 -23.540 1.00 75.69 588 GLY A N 1
ATOM 4496 C CA . GLY A 1 588 ? 22.894 0.987 -23.706 1.00 75.69 588 GLY A CA 1
ATOM 4497 C C . GLY A 1 588 ? 24.025 1.065 -22.681 1.00 75.69 588 GLY A C 1
ATOM 4498 O O . GLY A 1 588 ? 24.930 1.884 -22.855 1.00 75.69 588 GLY A O 1
ATOM 4499 N N . GLY A 1 589 ? 23.996 0.201 -21.665 1.00 81.12 589 GLY A N 1
ATOM 4500 C CA . GLY A 1 589 ? 25.127 -0.085 -20.791 1.00 81.12 589 GLY A CA 1
ATOM 4501 C C . GLY A 1 589 ? 26.030 -1.184 -21.354 1.00 81.12 589 GLY A C 1
ATOM 4502 O O . GLY A 1 589 ? 25.680 -1.879 -22.316 1.00 81.12 589 GLY A O 1
ATOM 4503 N N . ALA A 1 590 ? 27.227 -1.296 -20.779 1.00 85.69 590 ALA A N 1
ATOM 4504 C CA . ALA A 1 590 ? 28.161 -2.366 -21.113 1.00 85.69 590 ALA A CA 1
ATOM 4505 C C . ALA A 1 590 ? 27.732 -3.699 -20.472 1.00 85.69 590 ALA A C 1
ATOM 4507 O O . ALA A 1 590 ? 27.020 -3.696 -19.471 1.00 85.69 590 ALA A O 1
ATOM 4508 N N . VAL A 1 591 ? 28.155 -4.818 -21.053 1.00 88.94 591 VAL A N 1
ATOM 4509 C CA . VAL A 1 591 ? 28.099 -6.145 -20.428 1.00 88.94 591 VAL A CA 1
ATOM 4510 C C . VAL A 1 591 ? 29.542 -6.611 -20.252 1.00 88.94 591 VAL A C 1
ATOM 4512 O O . VAL A 1 591 ? 30.246 -6.732 -21.251 1.00 88.94 591 VAL A O 1
ATOM 4515 N N . GLU A 1 592 ? 30.000 -6.812 -19.020 1.00 86.75 592 GLU A N 1
ATOM 4516 C CA . GLU A 1 592 ? 31.389 -7.180 -18.703 1.00 86.75 592 GLU A CA 1
ATOM 4517 C C . GLU A 1 592 ? 31.431 -8.487 -17.899 1.00 86.75 592 GLU A C 1
ATOM 4519 O O . GLU A 1 592 ? 30.618 -8.669 -16.995 1.00 86.75 592 GLU A O 1
ATOM 4524 N N . ASN A 1 593 ? 32.409 -9.361 -18.171 1.00 83.88 593 ASN A N 1
ATOM 4525 C CA . ASN A 1 593 ? 32.639 -10.605 -17.417 1.00 83.88 593 ASN A CA 1
ATOM 4526 C C . ASN A 1 593 ? 31.375 -11.471 -17.316 1.00 83.88 593 ASN A C 1
ATOM 4528 O O . ASN A 1 593 ? 30.827 -11.646 -16.229 1.00 83.88 593 ASN A O 1
ATOM 4532 N N . SER A 1 594 ? 30.875 -11.962 -18.447 1.00 83.94 594 SER A N 1
ATOM 4533 C CA . SER A 1 594 ? 29.685 -12.814 -18.444 1.00 83.94 594 SER A CA 1
ATOM 4534 C C . SER A 1 594 ? 29.961 -14.156 -19.100 1.00 83.94 594 SER A C 1
ATOM 4536 O O . SER A 1 594 ? 30.322 -14.217 -20.275 1.00 83.94 594 SER A O 1
ATOM 4538 N N . ASP A 1 595 ? 29.758 -15.232 -18.349 1.00 82.19 595 ASP A N 1
ATOM 4539 C CA . ASP A 1 595 ? 30.016 -16.591 -18.830 1.00 82.19 595 ASP A CA 1
ATOM 4540 C C . ASP A 1 595 ? 28.876 -17.085 -19.744 1.00 82.19 595 ASP A C 1
ATOM 4542 O O . ASP A 1 595 ? 29.069 -17.939 -20.616 1.00 82.19 595 ASP A O 1
ATOM 4546 N N . GLY A 1 596 ? 27.677 -16.517 -19.584 1.00 83.81 596 GLY A N 1
ATOM 4547 C CA . GLY A 1 596 ? 26.497 -16.836 -20.376 1.00 83.81 596 GLY A CA 1
ATOM 4548 C C . GLY A 1 596 ? 26.357 -16.038 -21.678 1.00 83.81 596 GLY A C 1
ATOM 4549 O O . GLY A 1 596 ? 27.302 -15.511 -22.262 1.00 83.81 596 GLY A O 1
ATOM 4550 N N . MET A 1 597 ? 25.132 -16.003 -22.214 1.00 88.31 597 MET A N 1
ATOM 4551 C CA . MET A 1 597 ? 24.840 -15.278 -23.456 1.00 88.31 597 MET A CA 1
ATOM 4552 C C . MET A 1 597 ? 24.688 -13.780 -23.184 1.00 88.31 597 MET A C 1
ATOM 4554 O O . MET A 1 597 ? 23.806 -13.377 -22.430 1.00 88.31 597 MET A O 1
ATOM 4558 N N . SER A 1 598 ? 25.465 -12.962 -23.889 1.00 90.31 598 SER A N 1
ATOM 4559 C CA . SER A 1 598 ? 25.507 -11.510 -23.723 1.00 90.31 598 SER A CA 1
ATOM 4560 C C . SER A 1 598 ? 24.801 -10.791 -24.869 1.00 90.31 598 SER A C 1
ATOM 4562 O O . SER A 1 598 ? 25.115 -10.988 -26.045 1.00 90.31 598 SER A O 1
ATOM 4564 N N . HIS A 1 599 ? 23.866 -9.897 -24.546 1.00 90.31 599 HIS A N 1
ATOM 4565 C CA . HIS A 1 599 ? 23.183 -9.052 -25.519 1.00 90.31 599 HIS A CA 1
ATOM 4566 C C . HIS A 1 599 ? 23.202 -7.573 -25.110 1.00 90.31 599 HIS A C 1
ATOM 4568 O O . HIS A 1 599 ? 22.643 -7.202 -24.084 1.00 90.31 599 HIS A O 1
ATOM 4574 N N . SER A 1 600 ? 23.778 -6.700 -25.943 1.00 88.00 600 SER A N 1
ATOM 4575 C CA . SER A 1 600 ? 23.778 -5.250 -25.699 1.00 88.00 600 SER A CA 1
ATOM 4576 C C . SER A 1 600 ? 23.231 -4.443 -26.878 1.00 88.00 600 SER A C 1
ATOM 4578 O O . SER A 1 600 ? 23.510 -4.718 -28.049 1.00 88.00 600 SER A O 1
ATOM 4580 N N . HIS A 1 601 ? 22.459 -3.399 -26.571 1.00 87.31 601 HIS A N 1
ATOM 4581 C CA . HIS A 1 601 ? 21.967 -2.435 -27.550 1.00 87.31 601 HIS A CA 1
ATOM 4582 C C . HIS A 1 601 ? 22.659 -1.072 -27.383 1.00 87.31 601 HIS A C 1
ATOM 4584 O O . HIS A 1 601 ? 22.151 -0.169 -26.721 1.00 87.31 601 HIS A O 1
ATOM 4590 N N . GLY A 1 602 ? 23.801 -0.894 -28.049 1.00 76.56 602 GLY A N 1
ATOM 4591 C CA . GLY A 1 602 ? 24.579 0.351 -28.080 1.00 76.56 602 GLY A CA 1
ATOM 4592 C C . GLY A 1 602 ? 25.721 0.424 -27.065 1.00 76.56 602 GLY A C 1
ATOM 4593 O O . GLY A 1 602 ? 26.534 1.345 -27.158 1.00 76.56 602 GLY A O 1
ATOM 4594 N N . GLY A 1 603 ? 25.806 -0.531 -26.135 1.00 79.12 603 GLY A N 1
ATOM 4595 C CA . GLY A 1 603 ? 26.926 -0.682 -25.209 1.00 79.12 603 GLY A CA 1
ATOM 4596 C C . GLY A 1 603 ? 27.927 -1.753 -25.650 1.00 79.12 603 GLY A C 1
ATOM 4597 O O . GLY A 1 603 ? 27.658 -2.547 -26.556 1.00 79.12 603 GLY A O 1
ATOM 4598 N N . ALA A 1 604 ? 29.111 -1.727 -25.037 1.00 83.25 604 ALA A N 1
ATOM 4599 C CA . ALA A 1 604 ? 30.156 -2.715 -25.295 1.00 83.25 604 ALA A CA 1
ATOM 4600 C C . ALA A 1 604 ? 29.833 -4.060 -24.616 1.00 83.25 604 ALA A C 1
ATOM 4602 O O . ALA A 1 604 ? 29.123 -4.080 -23.616 1.00 83.25 604 ALA A O 1
ATOM 4603 N N . VAL A 1 605 ? 30.337 -5.163 -25.163 1.00 86.31 605 VAL A N 1
ATOM 4604 C CA . VAL A 1 605 ? 30.346 -6.486 -24.525 1.00 86.31 605 VAL A CA 1
ATOM 4605 C C . VAL A 1 605 ? 31.806 -6.894 -24.374 1.00 86.31 605 VAL A C 1
ATOM 4607 O O . VAL A 1 605 ? 32.514 -6.922 -25.375 1.00 86.31 605 VAL A O 1
ATOM 4610 N N . GLU A 1 606 ? 32.274 -7.157 -23.160 1.00 81.75 606 GLU A N 1
ATOM 4611 C CA . GLU A 1 606 ? 33.683 -7.441 -22.875 1.00 81.75 606 GLU A CA 1
ATOM 4612 C C . GLU A 1 606 ? 33.832 -8.700 -22.015 1.00 81.75 606 GLU A C 1
ATOM 4614 O O . GLU A 1 606 ? 33.040 -8.934 -21.101 1.00 81.75 606 GLU A O 1
ATOM 4619 N N . ASN A 1 607 ? 34.879 -9.485 -22.288 1.00 76.38 607 ASN A N 1
ATOM 4620 C CA . ASN A 1 607 ? 35.278 -10.649 -21.495 1.00 76.38 607 ASN A CA 1
ATOM 4621 C C . ASN A 1 607 ? 34.115 -11.627 -21.263 1.00 76.38 607 ASN A C 1
ATOM 4623 O O . ASN A 1 607 ? 33.738 -11.896 -20.126 1.00 76.38 607 ASN A O 1
ATOM 4627 N N . SER A 1 608 ? 33.469 -12.054 -22.350 1.00 76.88 608 SER A N 1
ATOM 4628 C CA . SER A 1 608 ? 32.317 -12.958 -22.285 1.00 76.88 608 SER A CA 1
ATOM 4629 C C . SER A 1 608 ? 32.632 -14.297 -22.942 1.00 76.88 608 SER A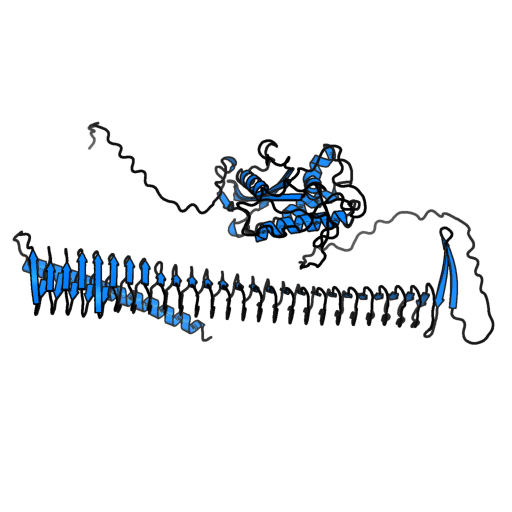 C 1
ATOM 4631 O O . SER A 1 608 ? 32.831 -14.345 -24.155 1.00 76.88 608 SER A O 1
ATOM 4633 N N . ASP A 1 609 ? 32.621 -15.381 -22.174 1.00 75.25 609 ASP A N 1
ATOM 4634 C CA . ASP A 1 609 ? 32.961 -16.721 -22.677 1.00 75.25 609 ASP A CA 1
ATOM 4635 C C . ASP A 1 609 ? 31.827 -17.333 -23.526 1.00 75.25 609 ASP A C 1
ATOM 4637 O O . ASP A 1 609 ? 32.042 -18.240 -24.337 1.00 75.25 609 ASP A O 1
ATOM 4641 N N . GLY A 1 610 ? 30.603 -16.816 -23.381 1.00 79.19 610 GLY A N 1
ATOM 4642 C CA . GLY A 1 610 ? 29.434 -17.253 -24.135 1.00 79.19 610 GLY A CA 1
ATOM 4643 C C . GLY A 1 610 ? 29.223 -16.553 -25.487 1.00 79.19 610 GLY A C 1
ATOM 4644 O O . GLY A 1 610 ? 30.106 -15.946 -26.094 1.00 79.19 610 GLY A O 1
ATOM 4645 N N . MET A 1 611 ? 28.002 -16.668 -26.019 1.00 86.06 611 MET A N 1
ATOM 4646 C CA . MET A 1 611 ? 27.622 -16.016 -27.279 1.00 86.06 611 MET A CA 1
ATOM 4647 C C . MET A 1 611 ? 27.350 -14.527 -27.053 1.00 86.06 611 MET A C 1
ATOM 4649 O O . MET A 1 611 ? 26.505 -14.172 -26.236 1.00 86.06 611 MET A O 1
ATOM 4653 N N . SER A 1 612 ? 27.986 -13.665 -27.842 1.00 88.31 612 SER A N 1
ATOM 4654 C CA . SER A 1 612 ? 27.888 -12.211 -27.713 1.00 88.31 612 SER A CA 1
ATOM 4655 C C . SER A 1 612 ? 27.163 -11.576 -28.900 1.00 88.31 612 SER A C 1
ATOM 4657 O O . SER A 1 612 ? 27.495 -11.819 -30.060 1.00 88.31 612 SER A O 1
ATOM 4659 N N . HIS A 1 613 ? 26.174 -10.721 -28.632 1.00 88.31 613 HIS A N 1
ATOM 4660 C CA . HIS A 1 613 ? 25.434 -9.980 -29.655 1.00 88.31 613 HIS A CA 1
ATOM 4661 C C . HIS A 1 613 ? 25.321 -8.489 -29.319 1.00 88.31 613 HIS A C 1
ATOM 4663 O O . HIS A 1 613 ? 24.647 -8.114 -28.357 1.00 88.31 613 HIS A O 1
ATOM 4669 N N . SER A 1 614 ? 25.884 -7.624 -30.170 1.00 85.88 614 SER A N 1
ATOM 4670 C CA . SER A 1 614 ? 25.831 -6.167 -29.984 1.00 85.88 614 SER A CA 1
ATOM 4671 C C . SER A 1 614 ? 25.275 -5.402 -31.190 1.00 85.88 614 SER A C 1
ATOM 4673 O O . SER A 1 614 ? 25.689 -5.586 -32.339 1.00 85.88 614 SER A O 1
ATOM 4675 N N . HIS A 1 615 ? 24.365 -4.464 -30.919 1.00 85.69 615 HIS A N 1
ATOM 4676 C CA . HIS A 1 615 ? 23.899 -3.471 -31.887 1.00 85.69 615 HIS A CA 1
ATOM 4677 C C . HIS A 1 615 ? 24.623 -2.132 -31.681 1.00 85.69 615 HIS A C 1
ATOM 4679 O O . HIS A 1 615 ? 24.250 -1.339 -30.822 1.00 85.69 615 HIS A O 1
ATOM 4685 N N . GLY A 1 616 ? 25.638 -1.848 -32.501 1.00 75.06 616 GLY A N 1
ATOM 4686 C CA . GLY A 1 616 ? 26.367 -0.572 -32.523 1.00 75.06 616 GLY A CA 1
ATOM 4687 C C . GLY A 1 616 ? 27.468 -0.405 -31.469 1.00 75.06 616 GLY A C 1
ATOM 4688 O O . GLY A 1 616 ? 28.215 0.569 -31.554 1.00 75.06 616 GLY A O 1
ATOM 4689 N N . GLY A 1 617 ? 27.592 -1.329 -30.512 1.00 76.12 617 GLY A N 1
ATOM 4690 C CA . GLY A 1 617 ? 28.679 -1.359 -29.533 1.00 76.12 617 GLY A CA 1
ATOM 4691 C C . GLY A 1 617 ? 29.802 -2.328 -29.910 1.00 76.12 617 GLY A C 1
ATOM 4692 O O . GLY A 1 617 ? 29.644 -3.152 -30.811 1.00 76.12 617 GLY A O 1
ATOM 4693 N N . ALA A 1 618 ? 30.956 -2.192 -29.254 1.00 80.88 618 ALA A N 1
ATOM 4694 C CA . ALA A 1 618 ? 32.095 -3.088 -29.462 1.00 80.88 618 ALA A CA 1
ATOM 4695 C C . ALA A 1 618 ? 31.878 -4.445 -28.763 1.00 80.88 618 ALA A C 1
ATOM 4697 O O . ALA A 1 618 ? 31.168 -4.495 -27.764 1.00 80.88 618 ALA A O 1
ATOM 4698 N N . VAL A 1 619 ? 32.472 -5.521 -29.277 1.00 82.69 619 VAL A N 1
ATOM 4699 C CA . VAL A 1 619 ? 32.520 -6.845 -28.630 1.00 82.69 619 VAL A CA 1
ATOM 4700 C C . VAL A 1 619 ? 33.986 -7.245 -28.480 1.00 82.69 619 VAL A C 1
ATOM 4702 O O . VAL A 1 619 ? 34.706 -7.204 -29.476 1.00 82.69 619 VAL A O 1
ATOM 4705 N N . GLU A 1 620 ? 34.440 -7.575 -27.272 1.00 77.38 620 GLU A N 1
ATOM 4706 C CA . GLU A 1 620 ? 35.856 -7.800 -26.964 1.00 77.38 620 GLU A CA 1
ATOM 4707 C C . GLU A 1 620 ? 36.115 -9.023 -26.086 1.00 77.38 620 GLU A C 1
ATOM 4709 O O . GLU A 1 620 ? 35.394 -9.261 -25.120 1.00 77.38 620 GLU A O 1
ATOM 4714 N N . ASN A 1 621 ? 37.224 -9.716 -26.366 1.00 68.12 621 ASN A N 1
ATOM 4715 C CA . ASN A 1 621 ? 37.771 -10.807 -25.553 1.00 68.12 621 ASN A CA 1
ATOM 4716 C C . ASN A 1 621 ? 36.734 -11.897 -25.240 1.00 68.12 621 ASN A C 1
ATOM 4718 O O . ASN A 1 621 ? 36.546 -12.259 -24.084 1.00 68.12 621 ASN A O 1
ATOM 4722 N N . SER A 1 622 ? 36.009 -12.349 -26.262 1.00 66.62 622 SER A N 1
ATOM 4723 C CA . SER A 1 622 ? 34.907 -13.296 -26.103 1.00 66.62 622 SER A CA 1
ATOM 4724 C C . SER A 1 622 ? 35.217 -14.638 -26.757 1.00 66.62 622 SER A C 1
ATOM 4726 O O . SER A 1 622 ? 35.050 -14.786 -27.958 1.00 66.62 622 SER A O 1
ATOM 4728 N N . ASP A 1 623 ? 35.613 -15.658 -26.005 1.00 69.25 623 ASP A N 1
ATOM 4729 C CA . ASP A 1 623 ? 36.059 -16.940 -26.590 1.00 69.25 623 ASP A CA 1
ATOM 4730 C C . ASP A 1 623 ? 34.941 -17.736 -27.323 1.00 69.25 623 ASP A C 1
ATOM 4732 O O . ASP A 1 623 ? 35.167 -18.794 -27.921 1.00 69.25 623 ASP A O 1
ATOM 4736 N N . GLY A 1 624 ? 33.707 -17.220 -27.300 1.00 76.44 624 GLY A N 1
ATOM 4737 C CA . GLY A 1 624 ? 32.535 -17.758 -27.979 1.00 76.44 624 GLY A CA 1
ATOM 4738 C C . GLY A 1 624 ? 32.264 -17.215 -29.395 1.00 76.44 624 GLY A C 1
ATOM 4739 O O . GLY A 1 624 ? 33.144 -16.902 -30.198 1.00 76.44 624 GLY A O 1
ATOM 4740 N N . MET A 1 625 ? 30.976 -17.175 -29.752 1.00 84.69 625 MET A N 1
ATOM 4741 C CA . MET A 1 625 ? 30.500 -16.657 -31.041 1.00 84.69 625 MET A CA 1
ATOM 4742 C C . MET A 1 625 ? 30.052 -15.205 -30.892 1.00 84.69 625 MET A C 1
ATOM 4744 O O . MET A 1 625 ? 29.150 -14.917 -30.106 1.00 84.69 625 MET A O 1
ATOM 4748 N N . SER A 1 626 ? 30.595 -14.318 -31.720 1.00 87.00 626 SER A N 1
ATOM 4749 C CA . SER A 1 626 ? 30.358 -12.878 -31.643 1.00 87.00 626 SER A CA 1
ATOM 4750 C C . SER A 1 626 ? 29.637 -12.352 -32.877 1.00 87.00 626 SER A C 1
ATOM 4752 O O . SER A 1 626 ? 30.029 -12.602 -34.017 1.00 87.00 626 SER A O 1
ATOM 4754 N N . HIS A 1 627 ? 28.562 -11.598 -32.658 1.00 87.31 627 HIS A N 1
ATOM 4755 C CA . HIS A 1 627 ? 27.771 -10.970 -33.709 1.00 87.31 627 HIS A CA 1
ATOM 4756 C C . HIS A 1 627 ? 27.615 -9.469 -33.458 1.00 87.31 627 HIS A C 1
ATOM 4758 O O . HIS A 1 627 ? 27.091 -9.062 -32.420 1.00 87.31 627 HIS A O 1
ATOM 4764 N N . SER A 1 628 ? 28.004 -8.634 -34.428 1.00 84.88 628 SER A N 1
ATOM 4765 C CA . SER A 1 628 ? 27.861 -7.178 -34.322 1.00 84.88 628 SER A CA 1
ATOM 4766 C C . SER A 1 628 ? 27.203 -6.518 -35.537 1.00 84.88 628 SER A C 1
ATOM 4768 O O . SER A 1 628 ? 27.462 -6.839 -36.701 1.00 84.88 628 SER A O 1
ATOM 4770 N N . HIS A 1 629 ? 26.385 -5.503 -35.266 1.00 84.56 629 HIS A N 1
ATOM 4771 C CA . HIS A 1 629 ? 25.883 -4.573 -36.276 1.00 84.56 629 HIS A CA 1
ATOM 4772 C C . HIS A 1 629 ? 26.544 -3.200 -36.106 1.00 84.56 629 HIS A C 1
ATOM 4774 O O . HIS A 1 629 ? 26.146 -2.421 -35.244 1.00 84.56 629 HIS A O 1
ATOM 4780 N N . GLY A 1 630 ? 27.539 -2.885 -36.940 1.00 74.38 630 GLY A N 1
ATOM 4781 C CA . GLY A 1 630 ? 28.212 -1.579 -37.002 1.00 74.38 630 GLY A CA 1
ATOM 4782 C C . GLY A 1 630 ? 29.275 -1.311 -35.929 1.00 74.38 630 GLY A C 1
ATOM 4783 O O . GLY A 1 630 ? 29.972 -0.303 -36.025 1.00 74.38 630 GLY A O 1
ATOM 4784 N N . GLY A 1 631 ? 29.414 -2.189 -34.933 1.00 75.38 631 GLY A N 1
ATOM 4785 C CA . GLY A 1 631 ? 30.442 -2.107 -33.892 1.00 75.38 631 GLY A CA 1
ATOM 4786 C C . GLY A 1 631 ? 31.668 -2.973 -34.188 1.00 75.38 631 GLY A C 1
ATOM 4787 O O . GLY A 1 631 ? 31.578 -3.929 -34.959 1.00 75.38 631 GLY A O 1
ATOM 4788 N N . ALA A 1 632 ? 32.816 -2.635 -33.594 1.00 78.75 632 ALA A N 1
ATOM 4789 C CA . ALA A 1 632 ? 34.032 -3.436 -33.740 1.00 78.75 632 ALA A CA 1
ATOM 4790 C C . ALA A 1 632 ? 33.940 -4.753 -32.950 1.00 78.75 632 ALA A C 1
ATOM 4792 O O . ALA A 1 632 ? 33.350 -4.769 -31.876 1.00 78.75 632 ALA A O 1
ATOM 4793 N N . VAL A 1 633 ? 34.518 -5.831 -33.474 1.00 81.88 633 VAL A N 1
ATOM 4794 C CA . VAL A 1 633 ? 34.647 -7.130 -32.800 1.00 81.88 633 VAL A CA 1
ATOM 4795 C C . VAL A 1 633 ? 36.135 -7.439 -32.683 1.00 81.88 633 VAL A C 1
ATOM 4797 O O . VAL A 1 633 ? 36.814 -7.472 -33.703 1.00 81.88 633 VAL A O 1
ATOM 4800 N N . GLU A 1 634 ? 36.646 -7.613 -31.470 1.00 80.06 634 GLU A N 1
ATOM 4801 C CA . GLU A 1 634 ? 38.037 -7.989 -31.195 1.00 80.06 634 GLU A CA 1
ATOM 4802 C C . GLU A 1 634 ? 38.038 -9.275 -30.370 1.00 80.06 634 GLU A C 1
ATOM 4804 O O . GLU A 1 634 ? 37.682 -9.260 -29.195 1.00 80.06 634 GLU A O 1
ATOM 4809 N N . ASN A 1 635 ? 38.398 -10.393 -30.991 1.00 75.69 635 ASN A N 1
ATOM 4810 C CA . ASN A 1 635 ? 38.265 -11.708 -30.392 1.00 75.69 635 ASN A CA 1
ATOM 4811 C C . ASN A 1 635 ? 39.602 -12.439 -30.293 1.00 75.69 635 ASN A C 1
ATOM 4813 O O . ASN A 1 635 ? 40.463 -12.321 -31.168 1.00 75.69 635 ASN A O 1
ATOM 4817 N N . SER A 1 636 ? 39.773 -13.179 -29.202 1.00 66.25 636 SER A N 1
ATOM 4818 C CA . SER A 1 636 ? 40.951 -14.016 -29.004 1.00 66.25 636 SER A CA 1
ATOM 4819 C C . SER A 1 636 ? 40.788 -15.272 -29.857 1.00 66.25 636 SER A C 1
ATOM 4821 O O . SER A 1 636 ? 41.441 -15.368 -30.894 1.00 66.25 636 SER A O 1
ATOM 4823 N N . ASP A 1 637 ? 39.805 -16.113 -29.526 1.00 71.12 637 ASP A N 1
ATOM 4824 C CA . ASP A 1 637 ? 39.476 -17.333 -30.264 1.00 71.12 637 ASP A CA 1
ATOM 4825 C C . ASP A 1 637 ? 37.963 -17.380 -30.553 1.00 71.12 637 ASP A C 1
ATOM 4827 O O . ASP A 1 637 ? 37.166 -17.036 -29.688 1.00 71.12 637 ASP A O 1
ATOM 4831 N N . GLY A 1 638 ? 37.517 -17.765 -31.758 1.00 78.25 638 GLY A N 1
ATOM 4832 C CA . GLY A 1 638 ? 36.082 -18.014 -32.003 1.00 78.25 638 GLY A CA 1
ATOM 4833 C C . GLY A 1 638 ? 35.532 -17.638 -33.381 1.00 78.25 638 GLY A C 1
ATOM 4834 O O . GLY A 1 638 ? 36.255 -17.514 -34.370 1.00 78.25 638 GLY A O 1
ATOM 4835 N N . MET A 1 639 ? 34.203 -17.508 -33.474 1.00 85.31 639 MET A N 1
ATOM 4836 C CA . MET A 1 639 ? 33.513 -17.147 -34.721 1.00 85.31 639 MET A CA 1
ATOM 4837 C C . MET A 1 639 ? 32.934 -15.737 -34.635 1.00 85.31 639 MET A C 1
ATOM 4839 O O . MET A 1 639 ? 32.047 -15.477 -33.829 1.00 85.31 639 MET A O 1
ATOM 4843 N N . SER A 1 640 ? 33.371 -14.852 -35.526 1.00 86.94 640 SER A N 1
ATOM 4844 C CA . SER A 1 640 ? 32.944 -13.455 -35.589 1.00 86.94 640 SER A CA 1
ATOM 4845 C C . SER A 1 640 ? 32.108 -13.172 -36.836 1.00 86.94 640 SER A C 1
ATOM 4847 O O . SER A 1 640 ? 32.510 -13.480 -37.957 1.00 86.94 640 SER A O 1
ATOM 4849 N N . HIS A 1 641 ? 30.956 -12.523 -36.665 1.00 86.88 641 HIS A N 1
ATOM 4850 C CA . HIS A 1 641 ? 30.112 -12.027 -37.756 1.00 86.88 641 HIS A CA 1
ATOM 4851 C C . HIS A 1 641 ? 29.819 -10.538 -37.579 1.00 86.88 641 HIS A C 1
ATOM 4853 O O . HIS A 1 641 ? 29.250 -10.138 -36.565 1.00 86.88 641 HIS A O 1
ATOM 4859 N N . SER A 1 642 ? 30.135 -9.712 -38.579 1.00 84.44 642 SER A N 1
ATOM 4860 C CA . SER A 1 642 ? 29.887 -8.267 -38.512 1.00 84.44 642 SER A CA 1
ATOM 4861 C C . SER A 1 642 ? 29.240 -7.677 -39.767 1.00 84.44 642 SER A C 1
ATOM 4863 O O . SER A 1 642 ? 29.556 -8.027 -40.906 1.00 84.44 642 SER A O 1
ATOM 4865 N N . HIS A 1 643 ? 28.351 -6.705 -39.562 1.00 83.94 643 HIS A N 1
ATOM 4866 C CA . HIS A 1 643 ? 27.836 -5.829 -40.614 1.00 83.94 643 HIS A CA 1
ATOM 4867 C C . HIS A 1 643 ? 28.416 -4.416 -40.475 1.00 83.94 643 HIS A C 1
ATOM 4869 O O . HIS A 1 643 ? 27.948 -3.632 -39.652 1.00 83.94 643 HIS A O 1
ATOM 4875 N N . GLY A 1 644 ? 29.402 -4.074 -41.309 1.00 73.56 644 GLY A N 1
ATOM 4876 C CA . GLY A 1 644 ? 29.999 -2.735 -41.407 1.00 73.56 644 GLY A CA 1
ATOM 4877 C C . GLY A 1 644 ? 30.983 -2.347 -40.295 1.00 73.56 644 GLY A C 1
ATOM 4878 O O . GLY A 1 644 ? 31.568 -1.270 -40.380 1.00 73.56 644 GLY A O 1
ATOM 4879 N N . GLY A 1 645 ? 31.173 -3.193 -39.278 1.00 73.56 645 GLY A N 1
ATOM 4880 C CA . GLY A 1 645 ? 32.163 -3.012 -38.216 1.00 73.56 645 GLY A CA 1
ATOM 4881 C C . GLY A 1 645 ? 33.510 -3.658 -38.548 1.00 73.56 645 GLY A C 1
ATOM 4882 O O . GLY A 1 645 ? 33.592 -4.529 -39.415 1.00 73.56 645 GLY A O 1
ATOM 4883 N N . ALA A 1 646 ? 34.574 -3.217 -37.875 1.00 77.75 646 ALA A N 1
ATOM 4884 C CA . ALA A 1 646 ? 35.882 -3.860 -37.985 1.00 77.75 646 ALA A CA 1
ATOM 4885 C C . ALA A 1 646 ? 35.916 -5.161 -37.167 1.00 77.75 646 ALA A C 1
ATOM 4887 O O . ALA A 1 646 ? 35.365 -5.191 -36.071 1.00 77.75 646 ALA A O 1
ATOM 4888 N N . VAL A 1 647 ? 36.549 -6.210 -37.684 1.00 81.25 647 VAL A N 1
ATOM 4889 C CA . VAL A 1 647 ? 36.720 -7.505 -37.013 1.00 81.25 647 VAL A CA 1
ATOM 4890 C C . VAL A 1 647 ? 38.212 -7.783 -36.889 1.00 81.25 647 VAL A C 1
ATOM 4892 O O . VAL A 1 647 ? 38.919 -7.730 -37.889 1.00 81.25 647 VAL A O 1
ATOM 4895 N N . GLU A 1 648 ? 38.685 -8.062 -35.685 1.00 81.88 648 GLU A N 1
ATOM 4896 C CA . GLU A 1 648 ? 40.057 -8.470 -35.391 1.00 81.88 648 GLU A CA 1
ATOM 4897 C C . GLU A 1 648 ? 40.003 -9.774 -34.602 1.00 81.88 648 GLU A C 1
ATOM 4899 O O . GLU A 1 648 ? 39.326 -9.836 -33.581 1.00 81.88 648 GLU A O 1
ATOM 4904 N N . ASN A 1 649 ? 40.647 -10.824 -35.097 1.00 79.12 649 ASN A N 1
ATOM 4905 C CA . ASN A 1 649 ? 40.573 -12.151 -34.501 1.00 79.12 649 ASN A CA 1
ATOM 4906 C C . ASN A 1 649 ? 41.957 -12.811 -34.487 1.00 79.12 649 ASN A C 1
ATOM 4908 O O . ASN A 1 649 ? 42.697 -12.730 -35.476 1.00 79.12 649 ASN A O 1
ATOM 4912 N N . SER A 1 650 ? 42.335 -13.435 -33.370 1.00 75.88 650 SER A N 1
ATOM 4913 C CA . SER A 1 650 ? 43.629 -14.126 -33.294 1.00 75.88 650 SER A CA 1
ATOM 4914 C C . SER A 1 650 ? 43.534 -15.517 -33.925 1.00 75.88 650 SER A C 1
ATOM 4916 O O . SER A 1 650 ? 44.334 -15.815 -34.808 1.00 75.88 650 SER A O 1
ATOM 4918 N N . ASP A 1 651 ? 42.518 -16.312 -33.586 1.00 75.81 651 ASP A N 1
ATOM 4919 C CA . ASP A 1 651 ? 42.252 -17.619 -34.208 1.00 75.81 651 ASP A CA 1
ATOM 4920 C C . ASP A 1 651 ? 40.743 -17.850 -34.429 1.00 75.81 651 ASP A C 1
ATOM 4922 O O . ASP A 1 651 ? 39.901 -17.512 -33.594 1.00 75.81 651 ASP A O 1
ATOM 4926 N N . GLY A 1 652 ? 40.353 -18.387 -35.589 1.00 82.31 652 GLY A N 1
ATOM 4927 C CA . GLY A 1 652 ? 38.975 -18.804 -35.870 1.00 82.31 652 GLY A CA 1
ATOM 4928 C C . GLY A 1 652 ? 38.361 -18.261 -37.164 1.00 82.31 652 GLY A C 1
ATOM 4929 O O . GLY A 1 652 ? 39.032 -18.081 -38.181 1.00 82.31 652 GLY A O 1
ATOM 4930 N N . MET A 1 653 ? 37.032 -18.101 -37.184 1.00 86.12 653 MET A N 1
ATOM 4931 C CA . MET A 1 653 ? 36.283 -17.799 -38.412 1.00 86.12 653 MET A CA 1
ATOM 4932 C C . MET A 1 653 ? 35.678 -16.397 -38.390 1.00 86.12 653 MET A C 1
ATOM 4934 O O . MET A 1 653 ? 34.857 -16.086 -37.535 1.00 86.12 653 MET A O 1
ATOM 4938 N N . SER A 1 654 ? 36.001 -15.575 -39.385 1.00 85.81 654 SER A N 1
ATOM 4939 C CA . SER A 1 654 ? 35.503 -14.203 -39.517 1.00 85.81 654 SER A CA 1
ATOM 4940 C C . SER A 1 654 ? 34.636 -14.028 -40.765 1.00 85.81 654 SER A C 1
ATOM 4942 O O . SER A 1 654 ? 35.062 -14.338 -41.877 1.00 85.81 654 SER A O 1
ATOM 4944 N N . HIS A 1 655 ? 33.432 -13.473 -40.612 1.00 86.38 655 HIS A N 1
ATOM 4945 C CA . HIS A 1 655 ? 32.540 -13.094 -41.714 1.00 86.38 655 HIS A CA 1
ATOM 4946 C C . HIS A 1 655 ? 32.140 -11.619 -41.612 1.00 86.38 655 HIS A C 1
ATOM 4948 O O . HIS A 1 655 ? 31.606 -11.183 -40.594 1.00 86.38 655 HIS A O 1
ATOM 4954 N N . SER A 1 656 ? 32.359 -10.836 -42.673 1.00 83.38 656 SER A N 1
ATOM 4955 C CA . SER A 1 656 ? 32.059 -9.395 -42.664 1.00 83.38 656 SER A CA 1
ATOM 4956 C C . SER A 1 656 ? 31.349 -8.891 -43.924 1.00 83.38 656 SER A C 1
ATOM 4958 O O . SER A 1 656 ? 31.633 -9.291 -45.056 1.00 83.38 656 SER A O 1
ATOM 4960 N N . HIS A 1 657 ? 30.431 -7.942 -43.738 1.00 82.00 657 HIS A N 1
ATOM 4961 C CA . HIS A 1 657 ? 29.827 -7.160 -44.816 1.00 82.00 657 HIS A CA 1
ATOM 4962 C C . HIS A 1 657 ? 30.266 -5.691 -44.737 1.00 82.00 657 HIS A C 1
ATOM 4964 O O . HIS A 1 657 ? 29.608 -4.888 -44.077 1.00 82.00 657 HIS A O 1
ATOM 4970 N N . GLY A 1 658 ? 31.336 -5.320 -45.448 1.00 72.06 658 GLY A N 1
ATOM 4971 C CA . GLY A 1 658 ? 31.726 -3.918 -45.663 1.00 72.06 658 GLY A CA 1
ATOM 4972 C C . GLY A 1 658 ? 32.740 -3.338 -44.670 1.00 72.06 658 GLY A C 1
ATOM 4973 O O . GLY A 1 658 ? 33.136 -2.187 -44.847 1.00 72.06 658 GLY A O 1
ATOM 4974 N N . GLY A 1 659 ? 33.140 -4.088 -43.640 1.00 72.25 659 GLY A N 1
ATOM 4975 C CA . GLY A 1 659 ? 34.100 -3.653 -42.621 1.00 72.25 659 GLY A CA 1
ATOM 4976 C C . GLY A 1 659 ? 35.520 -4.187 -42.836 1.00 72.25 659 GLY A C 1
ATOM 4977 O O . GLY A 1 659 ? 35.739 -5.077 -43.658 1.00 72.25 659 GLY A O 1
ATOM 4978 N N . ALA A 1 660 ? 36.488 -3.635 -42.097 1.00 75.31 660 ALA A N 1
ATOM 4979 C CA . ALA A 1 660 ? 37.860 -4.148 -42.087 1.00 75.31 660 ALA A CA 1
ATOM 4980 C C . ALA A 1 660 ? 37.931 -5.498 -41.349 1.00 75.31 660 ALA A C 1
ATOM 4982 O O . ALA A 1 660 ? 37.251 -5.657 -40.340 1.00 75.31 660 ALA A O 1
ATOM 4983 N N . VAL A 1 661 ? 38.724 -6.454 -41.834 1.00 78.88 661 VAL A N 1
ATOM 4984 C CA . VAL A 1 661 ? 38.923 -7.765 -41.188 1.00 78.88 661 VAL A CA 1
ATOM 4985 C C . VAL A 1 661 ? 40.418 -8.030 -41.029 1.00 78.88 661 VAL A C 1
ATOM 4987 O O . VAL A 1 661 ? 41.130 -8.064 -42.029 1.00 78.88 661 VAL A O 1
ATOM 4990 N N . GLU A 1 662 ? 40.887 -8.236 -39.804 1.00 81.00 662 GLU A N 1
ATOM 4991 C CA . GLU A 1 662 ? 42.230 -8.724 -39.487 1.00 81.00 662 GLU A CA 1
ATOM 4992 C C . GLU A 1 662 ? 42.114 -10.082 -38.787 1.00 81.00 662 GLU A C 1
ATOM 4994 O O . GLU A 1 662 ? 41.466 -10.182 -37.752 1.00 81.00 662 GLU A O 1
ATOM 4999 N N . ASN A 1 663 ? 42.694 -11.137 -39.357 1.00 79.62 663 ASN A N 1
ATOM 5000 C CA . ASN A 1 663 ? 42.620 -12.486 -38.794 1.00 79.62 663 ASN A CA 1
ATOM 5001 C C . ASN A 1 663 ? 44.009 -13.120 -38.771 1.00 79.62 663 ASN A C 1
ATOM 5003 O O . ASN A 1 663 ? 44.667 -13.182 -39.813 1.00 79.62 663 ASN A O 1
ATOM 5007 N N . SER A 1 664 ? 44.479 -13.576 -37.611 1.00 81.06 664 SER A N 1
ATOM 5008 C CA . SER A 1 664 ? 45.833 -14.134 -37.553 1.00 81.06 664 SER A CA 1
ATOM 5009 C C . SER A 1 664 ? 45.875 -15.584 -38.055 1.00 81.06 664 SER A C 1
ATOM 5011 O O . SER A 1 664 ? 46.735 -15.903 -38.874 1.00 81.06 664 SER A O 1
ATOM 5013 N N . ASP A 1 665 ? 44.912 -16.423 -37.673 1.00 76.50 665 ASP A N 1
ATOM 5014 C CA . ASP A 1 665 ? 44.767 -17.808 -38.147 1.00 76.50 665 ASP A CA 1
ATOM 5015 C C . ASP A 1 665 ? 43.281 -18.183 -38.347 1.00 76.50 665 ASP A C 1
ATOM 5017 O O . ASP A 1 665 ? 42.389 -17.601 -37.727 1.00 76.50 665 ASP A O 1
ATOM 5021 N N . GLY A 1 666 ? 42.986 -19.112 -39.262 1.00 83.00 666 GLY A N 1
ATOM 5022 C CA . GLY A 1 666 ? 41.636 -19.627 -39.526 1.00 83.00 666 GLY A CA 1
ATOM 5023 C C . GLY A 1 666 ? 41.009 -19.203 -40.865 1.00 83.00 666 GLY A C 1
ATOM 5024 O O . GLY A 1 666 ? 41.663 -19.210 -41.907 1.00 83.00 666 GLY A O 1
ATOM 5025 N N . MET A 1 667 ? 39.697 -18.930 -40.901 1.00 85.19 667 MET A N 1
ATOM 5026 C CA . MET A 1 667 ? 38.962 -18.682 -42.156 1.00 85.19 667 MET A CA 1
ATOM 5027 C C . MET A 1 667 ? 38.282 -17.314 -42.177 1.00 85.19 667 MET A C 1
ATOM 5029 O O . MET A 1 667 ? 37.463 -17.006 -41.322 1.00 85.19 667 MET A O 1
ATOM 5033 N N . SER A 1 668 ? 38.550 -16.511 -43.204 1.00 84.06 668 SER A N 1
ATOM 5034 C CA . SER A 1 668 ? 37.996 -15.163 -43.352 1.00 84.06 668 SER A CA 1
ATOM 5035 C C . SER A 1 668 ? 37.182 -15.012 -44.636 1.00 84.06 668 SER A C 1
ATOM 5037 O O . SER A 1 668 ? 37.660 -15.331 -45.722 1.00 84.06 668 SER A O 1
ATOM 5039 N N . HIS A 1 669 ? 35.966 -14.472 -44.541 1.00 84.50 669 HIS A N 1
ATOM 5040 C CA . HIS A 1 669 ? 35.110 -14.151 -45.688 1.00 84.50 669 HIS A CA 1
ATOM 5041 C C . HIS A 1 669 ? 34.582 -12.715 -45.613 1.00 84.50 669 HIS A C 1
ATOM 5043 O O . HIS A 1 669 ? 34.080 -12.280 -44.576 1.00 84.50 669 HIS A O 1
ATOM 5049 N N . SER A 1 670 ? 34.661 -11.960 -46.715 1.00 79.31 670 SER A N 1
ATOM 5050 C CA . SER A 1 670 ? 34.139 -10.586 -46.756 1.00 79.31 670 SER A CA 1
ATOM 5051 C C . SER A 1 670 ? 33.493 -10.187 -48.085 1.00 79.31 670 SER A C 1
ATOM 5053 O O . SER A 1 670 ? 34.004 -10.446 -49.176 1.00 79.31 670 SER A O 1
ATOM 5055 N N . HIS A 1 671 ? 32.367 -9.475 -47.992 1.00 76.94 671 HIS A N 1
ATOM 5056 C CA . HIS A 1 671 ? 31.666 -8.885 -49.139 1.00 76.94 671 HIS A CA 1
ATOM 5057 C C . HIS A 1 671 ? 32.088 -7.435 -49.469 1.00 76.94 671 HIS A C 1
ATOM 5059 O O . HIS A 1 671 ? 31.556 -6.865 -50.420 1.00 76.94 671 HIS A O 1
ATOM 5065 N N . GLY A 1 672 ? 32.998 -6.824 -48.699 1.00 68.62 672 GLY A N 1
ATOM 5066 C CA . GLY A 1 672 ? 33.454 -5.433 -48.866 1.00 68.62 672 GLY A CA 1
ATOM 5067 C C . GLY A 1 672 ? 34.382 -4.987 -47.719 1.00 68.62 672 GLY A C 1
ATOM 5068 O O . GLY A 1 672 ? 34.165 -5.435 -46.597 1.00 68.62 672 GLY A O 1
ATOM 5069 N N . GLY A 1 673 ? 35.364 -4.104 -47.959 1.00 68.19 673 GLY A N 1
ATOM 5070 C CA . GLY A 1 673 ? 36.293 -3.575 -46.935 1.00 68.19 673 GLY A CA 1
ATOM 5071 C C . GLY A 1 673 ? 37.772 -3.922 -47.188 1.00 68.19 673 GLY A C 1
ATOM 5072 O O . GLY A 1 673 ? 38.115 -4.400 -48.263 1.00 68.19 673 GLY A O 1
ATOM 5073 N N . ALA A 1 674 ? 38.660 -3.663 -46.222 1.00 70.69 674 ALA A N 1
ATOM 5074 C CA . ALA A 1 674 ? 40.063 -4.106 -46.265 1.00 70.69 674 ALA A CA 1
ATOM 5075 C C . ALA A 1 674 ? 40.216 -5.419 -45.480 1.00 70.69 674 ALA A C 1
ATOM 5077 O O . ALA A 1 674 ? 39.623 -5.546 -44.410 1.00 70.69 674 ALA A O 1
ATOM 5078 N N . MET A 1 675 ? 40.980 -6.391 -45.984 1.00 73.50 675 MET A N 1
ATOM 5079 C CA . MET A 1 675 ? 41.206 -7.667 -45.295 1.00 73.50 675 MET A CA 1
ATOM 5080 C C . MET A 1 675 ? 42.697 -7.970 -45.176 1.00 73.50 675 MET A C 1
ATOM 5082 O O . MET A 1 675 ? 43.431 -7.891 -46.158 1.00 73.50 675 MET A O 1
ATOM 5086 N N . LYS A 1 676 ? 43.127 -8.374 -43.984 1.00 75.25 676 LYS A N 1
ATOM 5087 C CA . LYS A 1 676 ? 44.478 -8.848 -43.714 1.00 75.25 676 LYS A CA 1
ATOM 5088 C C . LYS A 1 676 ? 44.408 -10.185 -42.984 1.00 75.25 676 LYS A C 1
ATOM 5090 O O . LYS A 1 676 ? 43.778 -10.274 -41.937 1.00 75.25 676 LYS A O 1
ATOM 5095 N N . SER A 1 677 ? 45.030 -11.215 -43.547 1.00 72.25 677 SER A N 1
ATOM 5096 C CA . SER A 1 677 ? 45.101 -12.549 -42.942 1.00 72.25 677 SER A CA 1
ATOM 5097 C C . SER A 1 677 ? 46.562 -12.969 -42.847 1.00 72.25 677 SER A C 1
ATOM 5099 O O . SER A 1 677 ? 47.308 -12.799 -43.814 1.00 72.25 677 SER A O 1
ATOM 5101 N N . THR A 1 678 ? 47.018 -13.450 -41.689 1.00 76.69 678 THR A N 1
ATOM 5102 C CA . THR A 1 678 ? 48.416 -13.903 -41.582 1.00 76.69 678 THR A CA 1
ATOM 5103 C C . THR A 1 678 ? 48.582 -15.368 -41.962 1.00 76.69 678 THR A C 1
ATOM 5105 O O . THR A 1 678 ? 49.480 -15.651 -42.752 1.00 76.69 678 THR A O 1
ATOM 5108 N N . ASP A 1 679 ? 47.688 -16.245 -41.496 1.00 69.25 679 ASP A N 1
ATOM 5109 C CA . ASP A 1 679 ? 47.603 -17.674 -41.826 1.00 69.25 679 ASP A CA 1
ATOM 5110 C C . ASP A 1 679 ? 46.143 -18.076 -42.149 1.00 69.25 679 ASP A C 1
ATOM 5112 O O . ASP A 1 679 ? 45.202 -17.360 -41.790 1.00 69.25 679 ASP A O 1
ATOM 5116 N N . GLY A 1 680 ? 45.940 -19.176 -42.886 1.00 77.31 680 GLY A N 1
ATOM 5117 C CA . GLY A 1 680 ? 44.618 -19.763 -43.152 1.00 77.31 680 GLY A CA 1
ATOM 5118 C C . GLY A 1 680 ? 43.980 -19.490 -44.532 1.00 77.31 680 GLY A C 1
ATOM 5119 O O . GLY A 1 680 ? 44.661 -19.341 -45.553 1.00 77.31 680 GLY A O 1
ATOM 5120 N N . ILE A 1 681 ? 42.639 -19.522 -44.607 1.00 80.12 681 ILE A N 1
ATOM 5121 C CA . ILE A 1 681 ? 41.858 -19.399 -45.859 1.00 80.12 681 ILE A CA 1
ATOM 5122 C C . ILE A 1 681 ? 41.109 -18.065 -45.895 1.00 80.12 681 ILE A C 1
ATOM 5124 O O . ILE A 1 681 ? 40.275 -17.799 -45.035 1.00 80.12 681 ILE A O 1
ATOM 5128 N N . SER A 1 682 ? 41.319 -17.259 -46.935 1.00 77.50 682 SER A N 1
ATOM 5129 C CA . SER A 1 682 ? 40.619 -15.982 -47.126 1.00 77.50 682 SER A CA 1
ATOM 5130 C C . SER A 1 682 ? 39.823 -15.932 -48.436 1.00 77.50 682 SER A C 1
ATOM 5132 O O . SER A 1 682 ? 40.302 -16.343 -49.493 1.00 77.50 682 SER A O 1
ATOM 5134 N N . HIS A 1 683 ? 38.596 -15.407 -48.390 1.00 80.81 683 HIS A N 1
ATOM 5135 C CA . HIS A 1 683 ? 37.766 -15.165 -49.573 1.00 80.81 683 HIS A CA 1
ATOM 5136 C C . HIS A 1 683 ? 37.148 -13.760 -49.560 1.00 80.81 683 HIS A C 1
ATOM 5138 O O . HIS A 1 683 ? 36.611 -13.313 -48.543 1.00 80.81 683 HIS A O 1
ATOM 5144 N N . SER A 1 684 ? 37.211 -13.037 -50.687 1.00 72.62 684 SER A N 1
ATOM 5145 C CA . SER A 1 684 ? 36.611 -11.698 -50.779 1.00 72.62 684 SER A CA 1
ATOM 5146 C C . SER A 1 684 ? 36.028 -11.339 -52.150 1.00 72.62 684 SER A C 1
ATOM 5148 O O . SER A 1 684 ? 36.536 -11.741 -53.197 1.00 72.62 684 SER A O 1
ATOM 5150 N N . HIS A 1 685 ? 34.951 -10.546 -52.156 1.00 67.50 685 HIS A N 1
ATOM 5151 C CA . HIS A 1 685 ? 34.261 -10.146 -53.392 1.00 67.50 685 HIS A CA 1
ATOM 5152 C C . HIS A 1 685 ? 34.620 -8.748 -53.936 1.00 67.50 685 HIS A C 1
ATOM 5154 O O . HIS A 1 685 ? 34.311 -8.493 -55.098 1.00 67.50 685 HIS A O 1
ATOM 5160 N N . LEU A 1 686 ? 35.182 -7.827 -53.133 1.00 60.38 686 LEU A N 1
ATOM 5161 C CA . LEU A 1 686 ? 35.373 -6.406 -53.507 1.00 60.38 686 LEU A CA 1
ATOM 5162 C C . LEU A 1 686 ? 36.590 -5.715 -52.822 1.00 60.38 686 LEU A C 1
ATOM 5164 O O . LEU A 1 686 ? 36.583 -4.492 -52.678 1.00 60.38 686 LEU A O 1
ATOM 5168 N N . ASN A 1 687 ? 37.614 -6.456 -52.368 1.00 58.69 687 ASN A N 1
ATOM 5169 C CA . ASN A 1 687 ? 38.565 -5.971 -51.343 1.00 58.69 687 ASN A CA 1
ATOM 5170 C C . ASN A 1 687 ? 40.041 -5.934 -51.786 1.00 58.69 687 ASN A C 1
ATOM 5172 O O . ASN A 1 687 ? 40.443 -6.674 -52.682 1.00 58.69 687 ASN A O 1
ATOM 5176 N N . THR A 1 688 ? 40.869 -5.150 -51.075 1.00 57.03 688 THR A N 1
ATOM 5177 C CA . THR A 1 688 ? 42.310 -5.427 -50.935 1.00 57.03 688 THR A CA 1
ATOM 5178 C C . THR A 1 688 ? 42.513 -6.521 -49.885 1.00 57.03 688 THR A C 1
ATOM 5180 O O . THR A 1 688 ? 41.986 -6.424 -48.773 1.00 57.03 688 THR A O 1
ATOM 5183 N N . VAL A 1 689 ? 43.232 -7.583 -50.257 1.00 59.84 689 VAL A N 1
ATOM 5184 C CA . VAL A 1 689 ? 43.554 -8.718 -49.381 1.00 59.84 689 VAL A CA 1
ATOM 5185 C C . VAL A 1 689 ? 45.068 -8.805 -49.240 1.00 59.84 689 VAL A C 1
ATOM 5187 O O . VAL A 1 689 ? 45.759 -9.151 -50.198 1.00 59.84 689 VAL A O 1
ATOM 5190 N N . GLU A 1 690 ? 45.583 -8.523 -48.048 1.00 62.34 690 GLU A N 1
ATOM 5191 C CA . GLU A 1 690 ? 46.965 -8.843 -47.688 1.00 62.34 690 GLU A CA 1
ATOM 5192 C C . GLU A 1 690 ? 46.980 -10.206 -46.987 1.00 62.34 690 GLU A C 1
ATOM 5194 O O . GLU A 1 690 ? 46.563 -10.314 -45.836 1.00 62.34 690 GLU A O 1
ATOM 5199 N N . ASN A 1 691 ? 47.427 -11.255 -47.687 1.00 60.16 691 ASN A N 1
ATOM 5200 C CA . ASN A 1 691 ? 47.592 -12.593 -47.110 1.00 60.16 691 ASN A CA 1
ATOM 5201 C C . ASN A 1 691 ? 49.086 -12.932 -47.027 1.00 60.16 691 ASN A C 1
ATOM 5203 O O . ASN A 1 691 ? 49.769 -12.879 -48.054 1.00 60.16 691 ASN A O 1
ATOM 5207 N N . MET A 1 692 ? 49.600 -13.220 -45.829 1.00 59.81 692 MET A N 1
ATOM 5208 C CA . MET A 1 692 ? 51.037 -13.465 -45.638 1.00 59.81 692 MET A CA 1
ATOM 5209 C C . MET A 1 692 ? 51.425 -14.919 -45.938 1.00 59.81 692 MET A C 1
ATOM 5211 O O . MET A 1 692 ? 52.309 -15.118 -46.767 1.00 59.81 692 MET A O 1
ATOM 5215 N N . ASP A 1 693 ? 50.737 -15.906 -45.353 1.00 57.09 693 ASP A N 1
ATOM 5216 C CA . ASP A 1 693 ? 50.958 -17.342 -45.575 1.00 57.09 693 ASP A CA 1
ATOM 5217 C C . ASP A 1 693 ? 49.612 -18.110 -45.572 1.00 57.09 693 ASP A C 1
ATOM 5219 O O . ASP A 1 693 ? 49.167 -18.587 -44.547 1.00 57.09 693 ASP A O 1
ATOM 5223 N N . GLY A 1 694 ? 48.923 -18.259 -46.715 1.00 60.41 694 GLY A N 1
ATOM 5224 C CA . GLY A 1 694 ? 47.608 -18.932 -46.759 1.00 60.41 694 GLY A CA 1
ATOM 5225 C C . GLY A 1 694 ? 46.987 -19.060 -48.158 1.00 60.41 694 GLY A C 1
ATOM 5226 O O . GLY A 1 694 ? 47.578 -18.633 -49.152 1.00 60.41 694 GLY A O 1
ATOM 5227 N N . ILE A 1 695 ? 45.786 -19.646 -48.267 1.00 64.75 695 ILE A N 1
ATOM 5228 C CA . ILE A 1 695 ? 45.040 -19.769 -49.541 1.00 64.75 695 ILE A CA 1
ATOM 5229 C C . ILE A 1 695 ? 44.053 -18.603 -49.661 1.00 64.75 695 ILE A C 1
ATOM 5231 O O . ILE A 1 695 ? 43.185 -18.448 -48.807 1.00 64.75 695 ILE A O 1
ATOM 5235 N N . SER A 1 696 ? 44.151 -17.807 -50.729 1.00 62.38 696 SER A N 1
ATOM 5236 C CA . SER A 1 696 ? 43.227 -16.699 -51.008 1.00 62.38 696 SER A CA 1
ATOM 5237 C C . SER A 1 696 ? 42.478 -16.872 -52.333 1.00 62.38 696 SER A C 1
ATOM 5239 O O . SER A 1 696 ? 43.055 -17.302 -53.332 1.00 62.38 696 SER A O 1
ATOM 5241 N N . ASP A 1 697 ? 41.191 -16.513 -52.348 1.00 62.88 697 ASP A N 1
ATOM 5242 C CA . ASP A 1 697 ? 40.363 -16.433 -53.561 1.00 62.88 697 ASP A CA 1
ATOM 5243 C C . ASP A 1 697 ? 39.615 -15.089 -53.610 1.00 62.88 697 ASP A C 1
ATOM 5245 O O . ASP A 1 697 ? 38.996 -14.685 -52.622 1.00 62.88 697 ASP A O 1
ATOM 5249 N N . TYR A 1 698 ? 39.673 -14.368 -54.733 1.00 62.34 698 TYR A N 1
ATOM 5250 C CA . TYR A 1 698 ? 39.100 -13.023 -54.855 1.00 62.34 698 TYR A CA 1
ATOM 5251 C C . TYR A 1 698 ? 38.453 -12.757 -56.219 1.00 62.34 698 TYR A C 1
ATOM 5253 O O . TYR A 1 698 ? 38.927 -13.205 -57.263 1.00 62.34 698 TYR A O 1
ATOM 5261 N N . HIS A 1 699 ? 37.374 -11.970 -56.214 1.00 55.03 699 HIS A N 1
ATOM 5262 C CA . HIS A 1 699 ? 36.702 -11.498 -57.427 1.00 55.03 699 HIS A CA 1
ATOM 5263 C C . HIS A 1 699 ? 37.004 -10.010 -57.693 1.00 55.03 699 HIS A C 1
ATOM 5265 O O . HIS A 1 699 ? 36.493 -9.137 -57.001 1.00 55.03 699 HIS A O 1
ATOM 5271 N N . GLU A 1 700 ? 37.790 -9.699 -58.731 1.00 49.75 700 GLU A N 1
ATOM 5272 C CA . GLU A 1 700 ? 37.979 -8.325 -59.229 1.00 49.75 700 GLU A CA 1
ATOM 5273 C C . GLU A 1 700 ? 36.859 -7.921 -60.204 1.00 49.75 700 GLU A C 1
ATOM 5275 O O . GLU A 1 700 ? 36.679 -8.538 -61.257 1.00 49.75 700 GLU A O 1
ATOM 5280 N N . ASN A 1 701 ? 36.152 -6.823 -59.915 1.00 41.12 701 ASN A N 1
ATOM 5281 C CA . ASN A 1 701 ? 35.354 -6.118 -60.921 1.00 41.12 701 ASN A CA 1
ATOM 5282 C C . ASN A 1 701 ? 36.183 -4.973 -61.521 1.00 41.12 701 ASN A C 1
ATOM 5284 O O . ASN A 1 701 ? 36.391 -3.933 -60.903 1.00 41.12 701 ASN A O 1
ATOM 5288 N N . ASN A 1 702 ? 36.646 -5.190 -62.754 1.00 36.03 702 ASN A N 1
ATOM 5289 C CA . ASN A 1 702 ? 37.394 -4.246 -63.583 1.00 36.03 702 ASN A CA 1
ATOM 5290 C C . ASN A 1 702 ? 36.734 -2.855 -63.689 1.00 36.03 702 ASN A C 1
ATOM 5292 O O . ASN A 1 702 ? 35.742 -2.698 -64.400 1.00 36.03 702 ASN A O 1
ATOM 5296 N N . THR A 1 703 ? 37.395 -1.832 -63.145 1.00 30.86 703 THR A N 1
ATOM 5297 C CA . THR A 1 703 ? 37.524 -0.516 -63.796 1.00 30.86 703 THR A CA 1
ATOM 5298 C C . THR A 1 703 ? 38.916 0.040 -63.515 1.00 30.86 703 THR A C 1
ATOM 5300 O O . THR A 1 703 ? 39.240 0.424 -62.396 1.00 30.86 703 THR A O 1
ATOM 5303 N N . THR A 1 704 ? 39.746 0.047 -64.555 1.00 36.78 704 THR A N 1
ATOM 5304 C CA . THR A 1 704 ? 41.078 0.648 -64.606 1.00 36.78 704 THR A CA 1
ATOM 5305 C C . THR A 1 704 ? 40.986 2.168 -64.480 1.00 36.78 704 THR A C 1
ATOM 5307 O O . THR A 1 704 ? 40.491 2.794 -65.411 1.00 36.78 704 THR A O 1
ATOM 5310 N N . ASP A 1 705 ? 41.454 2.739 -63.367 1.00 33.03 705 ASP A N 1
ATOM 5311 C CA . ASP A 1 705 ? 42.180 4.020 -63.314 1.00 33.03 705 ASP A CA 1
ATOM 5312 C C . ASP A 1 705 ? 42.754 4.243 -61.896 1.00 33.03 705 ASP A C 1
ATOM 5314 O O . ASP A 1 705 ? 42.024 4.324 -60.914 1.00 33.03 705 ASP A O 1
ATOM 5318 N N . ASN A 1 706 ? 44.087 4.340 -61.801 1.00 39.59 706 ASN A N 1
ATOM 5319 C CA . ASN A 1 706 ? 44.864 4.791 -60.632 1.00 39.59 706 ASN A CA 1
ATOM 5320 C C . ASN A 1 706 ? 44.559 4.116 -59.270 1.00 39.59 706 ASN A C 1
ATOM 5322 O O . ASN A 1 706 ? 44.422 4.779 -58.239 1.00 39.59 706 ASN A O 1
ATOM 5326 N N . MET A 1 707 ? 44.503 2.782 -59.264 1.00 36.41 707 MET A N 1
ATOM 5327 C CA . MET A 1 707 ? 44.146 1.993 -58.084 1.00 36.41 707 MET A CA 1
ATOM 5328 C C . MET A 1 707 ? 45.201 1.993 -56.964 1.00 36.41 707 MET A C 1
ATOM 5330 O O . MET A 1 707 ? 44.791 2.066 -55.822 1.00 36.41 707 MET A O 1
ATOM 5334 N N . ASP A 1 708 ? 46.517 2.050 -57.201 1.00 39.81 708 ASP A N 1
ATOM 5335 C CA . ASP A 1 708 ? 47.505 1.960 -56.094 1.00 39.81 708 ASP A CA 1
ATOM 5336 C C . ASP A 1 708 ? 47.413 3.115 -55.071 1.00 39.81 708 ASP A C 1
ATOM 5338 O O . ASP A 1 708 ? 47.555 2.922 -53.862 1.00 39.81 708 ASP A O 1
ATOM 5342 N N . GLU A 1 709 ? 47.115 4.335 -55.530 1.00 36.25 709 GLU A N 1
ATOM 5343 C CA . GLU A 1 709 ? 46.983 5.510 -54.656 1.00 36.25 709 GLU A CA 1
ATOM 5344 C C . GLU A 1 709 ? 45.602 5.586 -53.976 1.00 36.25 709 GLU A C 1
ATOM 5346 O O . GLU A 1 709 ? 45.465 6.207 -52.922 1.00 36.25 709 GLU A O 1
ATOM 5351 N N . ILE A 1 710 ? 44.573 4.968 -54.573 1.00 37.53 710 ILE A N 1
ATOM 5352 C CA . ILE A 1 710 ? 43.213 4.856 -54.021 1.00 37.53 710 ILE A CA 1
ATOM 5353 C C . ILE A 1 710 ? 43.123 3.657 -53.070 1.00 37.53 710 ILE A C 1
ATOM 5355 O O . ILE A 1 710 ? 42.499 3.781 -52.022 1.00 37.53 710 ILE A O 1
ATOM 5359 N N . HIS A 1 711 ? 43.806 2.551 -53.363 1.00 42.22 711 HIS A N 1
ATOM 5360 C CA . HIS A 1 711 ? 43.925 1.346 -52.539 1.00 42.22 711 HIS A CA 1
ATOM 5361 C C . HIS A 1 711 ? 44.661 1.676 -51.242 1.00 42.22 711 HIS A C 1
ATOM 5363 O O . HIS A 1 711 ? 44.085 1.518 -50.171 1.00 42.22 711 HIS A O 1
ATOM 5369 N N . GLY A 1 712 ? 45.841 2.306 -51.323 1.00 40.28 712 GLY A N 1
ATOM 5370 C CA . GLY A 1 712 ? 46.570 2.761 -50.135 1.00 40.28 712 GLY A CA 1
ATOM 5371 C C . GLY A 1 712 ? 45.843 3.848 -49.330 1.00 40.28 712 GLY A C 1
ATOM 5372 O O . GLY A 1 712 ? 46.106 4.008 -48.142 1.00 40.28 712 GLY A O 1
ATOM 5373 N N . LYS A 1 713 ? 44.906 4.600 -49.932 1.00 38.56 713 LYS A N 1
ATOM 5374 C CA . LYS A 1 713 ? 44.019 5.536 -49.209 1.00 38.56 713 LYS A CA 1
ATOM 5375 C C . LYS A 1 713 ? 42.808 4.831 -48.602 1.00 38.56 713 LYS A C 1
ATOM 5377 O O . LYS A 1 713 ? 42.405 5.202 -47.512 1.00 38.56 713 LYS A O 1
ATOM 5382 N N . THR A 1 714 ? 42.235 3.836 -49.273 1.00 40.12 714 THR A N 1
ATOM 5383 C CA . THR A 1 714 ? 41.063 3.079 -48.803 1.00 40.12 714 THR A CA 1
ATOM 5384 C C . THR A 1 714 ? 41.439 2.148 -47.660 1.00 40.12 714 THR A C 1
ATOM 5386 O O . THR A 1 714 ? 40.753 2.161 -46.645 1.00 40.12 714 THR A O 1
ATOM 5389 N N . GLU A 1 715 ? 42.571 1.446 -47.760 1.00 43.97 715 GLU A N 1
ATOM 5390 C CA . GLU A 1 715 ? 43.152 0.696 -46.645 1.00 43.97 715 GLU A CA 1
ATOM 5391 C C . GLU A 1 715 ? 43.454 1.621 -45.481 1.00 43.97 715 GLU A C 1
ATOM 5393 O O . GLU A 1 715 ? 42.965 1.401 -44.383 1.00 43.97 715 GLU A O 1
ATOM 5398 N N . LYS A 1 716 ? 44.196 2.707 -45.710 1.00 45.94 716 LYS A N 1
ATOM 5399 C CA . LYS A 1 716 ? 44.552 3.633 -44.634 1.00 45.94 716 LYS A CA 1
ATOM 5400 C C . LYS A 1 716 ? 43.326 4.279 -43.991 1.00 45.94 716 LYS A C 1
ATOM 5402 O O . LYS A 1 716 ? 43.303 4.396 -42.780 1.00 45.94 716 LYS A O 1
ATOM 5407 N N . ASN A 1 717 ? 42.284 4.603 -44.757 1.00 45.44 717 ASN A N 1
ATOM 5408 C CA . ASN A 1 717 ? 41.008 5.080 -44.221 1.00 45.44 717 ASN A CA 1
ATOM 5409 C C . ASN A 1 717 ? 40.268 3.987 -43.435 1.00 45.44 717 ASN A C 1
ATOM 5411 O O . ASN A 1 717 ? 39.691 4.296 -42.401 1.00 45.44 717 ASN A O 1
ATOM 5415 N N . ALA A 1 718 ? 40.279 2.730 -43.886 1.00 46.34 718 ALA A N 1
ATOM 5416 C CA . ALA A 1 718 ? 39.675 1.608 -43.167 1.00 46.34 718 ALA A CA 1
ATOM 5417 C C . ALA A 1 718 ? 40.421 1.309 -41.853 1.00 46.34 718 ALA A C 1
ATOM 5419 O O . ALA A 1 718 ? 39.787 1.143 -40.814 1.00 46.34 718 ALA A O 1
ATOM 5420 N N . TRP A 1 719 ? 41.755 1.346 -41.871 1.00 50.78 719 TRP A N 1
ATOM 5421 C CA . TRP A 1 719 ? 42.619 1.213 -40.696 1.00 50.78 719 TRP A CA 1
ATOM 5422 C C . TRP A 1 719 ? 42.577 2.447 -39.781 1.00 50.78 719 TRP A C 1
ATOM 5424 O O . TRP A 1 719 ? 42.666 2.315 -38.563 1.00 50.78 719 TRP A O 1
ATOM 5434 N N . ASP A 1 720 ? 42.375 3.650 -40.322 1.00 52.34 720 ASP A N 1
ATOM 5435 C CA . ASP A 1 720 ? 42.130 4.866 -39.541 1.00 52.34 720 ASP A CA 1
ATOM 5436 C C . ASP A 1 720 ? 40.737 4.814 -38.893 1.00 52.34 720 ASP A C 1
ATOM 5438 O O . ASP A 1 720 ? 40.597 5.206 -37.737 1.00 52.34 720 ASP A O 1
ATOM 5442 N N . ILE A 1 721 ? 39.714 4.280 -39.577 1.00 48.66 721 ILE A N 1
ATOM 5443 C CA . ILE A 1 721 ? 38.390 3.977 -39.002 1.00 48.66 721 ILE A CA 1
ATOM 5444 C C . ILE A 1 721 ? 38.520 2.912 -37.904 1.00 48.66 721 ILE A C 1
ATOM 5446 O O . ILE A 1 721 ? 37.931 3.088 -36.839 1.00 48.66 721 ILE A O 1
ATOM 5450 N N . HIS A 1 722 ? 39.341 1.875 -38.105 1.00 50.25 722 HIS A N 1
ATOM 5451 C CA . HIS A 1 722 ? 39.688 0.880 -37.080 1.00 50.25 722 HIS A CA 1
ATOM 5452 C C . HIS A 1 722 ? 40.341 1.539 -35.860 1.00 50.25 722 HIS A C 1
ATOM 5454 O O . HIS A 1 722 ? 39.874 1.393 -34.732 1.00 50.25 722 HIS A O 1
ATOM 5460 N N . GLY A 1 723 ? 41.349 2.386 -36.078 1.00 51.53 723 GLY A N 1
ATOM 5461 C CA . GLY A 1 723 ? 42.015 3.155 -35.026 1.00 51.53 723 GLY A CA 1
ATOM 5462 C C . GLY A 1 723 ? 41.103 4.175 -34.330 1.00 51.53 723 GLY A C 1
ATOM 5463 O O . GLY A 1 723 ? 41.235 4.411 -33.126 1.00 51.53 723 GLY A O 1
ATOM 5464 N N . HIS A 1 724 ? 40.153 4.775 -35.052 1.00 49.50 724 HIS A N 1
ATOM 5465 C CA . HIS A 1 724 ? 39.126 5.657 -34.498 1.00 49.50 724 HIS A CA 1
ATOM 5466 C C . HIS A 1 724 ? 38.092 4.884 -33.680 1.00 49.50 724 HIS A C 1
ATOM 5468 O O . HIS A 1 724 ? 37.719 5.363 -32.610 1.00 49.50 724 HIS A O 1
ATOM 5474 N N . SER A 1 725 ? 37.692 3.692 -34.125 1.00 46.66 725 SER A N 1
ATOM 5475 C CA . SER A 1 725 ? 36.841 2.770 -33.371 1.00 46.66 725 SER A CA 1
ATOM 5476 C C . SER A 1 725 ? 37.537 2.334 -32.077 1.00 46.66 725 SER A C 1
ATOM 5478 O O . SER A 1 725 ? 36.988 2.558 -30.999 1.00 46.66 725 SER A O 1
ATOM 5480 N N . LYS A 1 726 ? 38.812 1.906 -32.147 1.00 46.66 726 LYS A N 1
ATOM 5481 C CA . LYS A 1 726 ? 39.652 1.583 -30.974 1.00 46.66 726 LYS A CA 1
ATOM 5482 C C . LYS A 1 726 ? 39.831 2.772 -30.008 1.00 46.66 726 LYS A C 1
ATOM 5484 O O . LYS A 1 726 ? 39.844 2.598 -28.788 1.00 46.66 726 LYS A O 1
ATOM 5489 N N . LYS A 1 727 ? 39.917 4.011 -30.513 1.00 46.84 727 LYS A N 1
ATOM 5490 C CA . LYS A 1 727 ? 39.946 5.235 -29.678 1.00 46.84 727 LYS A CA 1
ATOM 5491 C C . LYS A 1 727 ? 38.596 5.573 -29.044 1.00 46.84 727 LYS A C 1
ATOM 5493 O O . LYS A 1 727 ? 38.575 6.035 -27.903 1.00 46.84 727 LYS A O 1
ATOM 5498 N N . ASN A 1 728 ? 37.490 5.389 -29.765 1.00 48.31 728 ASN A N 1
ATOM 5499 C CA . ASN A 1 728 ? 36.145 5.598 -29.228 1.00 48.31 728 ASN A CA 1
ATOM 5500 C C . ASN A 1 728 ? 35.860 4.570 -28.115 1.00 48.31 728 ASN A C 1
ATOM 5502 O O . ASN A 1 728 ? 35.428 4.966 -27.036 1.00 48.31 728 ASN A O 1
ATOM 5506 N N . LYS A 1 729 ? 36.279 3.311 -28.322 1.00 44.66 729 LYS A N 1
ATOM 5507 C CA . LYS A 1 729 ? 36.433 2.229 -27.327 1.00 44.66 729 LYS A CA 1
ATOM 5508 C C . LYS A 1 729 ? 37.182 2.685 -26.073 1.00 44.66 729 LYS A C 1
ATOM 5510 O O . LYS A 1 729 ? 36.616 2.678 -24.987 1.00 44.66 729 LYS A O 1
ATOM 5515 N N . THR A 1 730 ? 38.407 3.212 -26.210 1.00 43.19 730 THR A N 1
ATOM 5516 C CA . THR A 1 730 ? 39.202 3.655 -25.041 1.00 43.19 730 THR A CA 1
ATOM 5517 C C . THR A 1 730 ? 38.504 4.774 -24.256 1.00 43.19 730 THR A C 1
ATOM 5519 O O . THR A 1 730 ? 38.659 4.881 -23.041 1.00 43.19 730 THR A O 1
ATOM 5522 N N . ASN A 1 731 ? 37.754 5.648 -24.933 1.00 45.91 731 ASN A N 1
ATOM 5523 C CA . ASN A 1 731 ? 37.019 6.734 -24.285 1.00 45.91 731 ASN A CA 1
ATOM 5524 C C . ASN A 1 731 ? 35.741 6.252 -23.585 1.00 45.91 731 ASN A C 1
ATOM 5526 O O . ASN A 1 731 ? 35.421 6.788 -22.525 1.00 45.91 731 ASN A O 1
ATOM 5530 N N . ILE A 1 732 ? 35.040 5.259 -24.142 1.00 48.44 732 ILE A N 1
ATOM 5531 C CA . ILE A 1 732 ? 33.890 4.603 -23.504 1.00 48.44 732 ILE A CA 1
ATOM 5532 C C . ILE A 1 732 ? 34.368 3.821 -22.274 1.00 48.44 732 ILE A C 1
ATOM 5534 O O . ILE A 1 732 ? 33.907 4.123 -21.177 1.00 48.44 732 ILE A O 1
ATOM 5538 N N . MET A 1 733 ? 35.395 2.973 -22.407 1.00 45.03 733 MET A N 1
ATOM 5539 C CA . MET A 1 733 ? 36.039 2.263 -21.289 1.00 45.03 733 MET A CA 1
ATOM 5540 C C . MET A 1 733 ? 36.524 3.216 -20.193 1.00 45.03 733 MET A C 1
ATOM 5542 O O . MET A 1 733 ? 36.275 2.998 -19.015 1.00 45.03 733 MET A O 1
ATOM 5546 N N . LYS A 1 734 ? 37.187 4.328 -20.546 1.00 43.22 734 LYS A N 1
ATOM 5547 C CA . LYS A 1 734 ? 37.602 5.335 -19.551 1.00 43.22 734 LYS A CA 1
ATOM 5548 C C . LYS A 1 734 ? 36.420 5.966 -18.833 1.00 43.22 734 LYS A C 1
ATOM 5550 O O . LYS A 1 734 ? 36.584 6.383 -17.693 1.00 43.22 734 LYS A O 1
ATOM 5555 N N . LYS A 1 735 ? 35.268 6.090 -19.487 1.00 46.44 735 LYS A N 1
ATOM 5556 C CA . LYS A 1 735 ? 34.058 6.648 -18.886 1.00 46.44 735 LYS A CA 1
ATOM 5557 C C . LYS A 1 735 ? 33.410 5.639 -17.934 1.00 46.44 735 LYS A C 1
ATOM 5559 O O . LYS A 1 735 ? 33.100 6.033 -16.816 1.00 46.44 735 LYS A O 1
ATOM 5564 N N . VAL A 1 736 ? 33.331 4.367 -18.328 1.00 46.12 736 VAL A N 1
ATOM 5565 C CA . VAL A 1 736 ? 32.851 3.245 -17.499 1.00 46.12 736 VAL A CA 1
ATOM 5566 C C . VAL A 1 736 ? 33.769 3.032 -16.287 1.00 46.12 736 VAL A C 1
ATOM 5568 O O . VAL A 1 736 ? 33.329 3.174 -15.151 1.00 46.12 736 VAL A O 1
ATOM 5571 N N . MET A 1 737 ? 35.085 2.899 -16.491 1.00 42.31 737 MET A N 1
ATOM 5572 C CA . MET A 1 737 ? 36.099 2.824 -15.423 1.00 42.31 737 MET A CA 1
ATOM 5573 C C . MET A 1 737 ? 36.103 4.054 -14.491 1.00 42.31 737 MET A C 1
ATOM 5575 O O . MET A 1 737 ? 36.382 3.949 -13.294 1.00 42.31 737 MET A O 1
ATOM 5579 N N . HIS A 1 738 ? 35.814 5.252 -15.015 1.00 42.38 738 HIS A N 1
ATOM 5580 C CA . HIS A 1 738 ? 35.711 6.467 -14.199 1.00 42.38 738 HIS A CA 1
ATOM 5581 C C . HIS A 1 738 ? 34.419 6.514 -13.369 1.00 42.38 738 HIS A C 1
ATOM 5583 O O . HIS A 1 738 ? 34.435 7.080 -12.273 1.00 42.38 738 HIS A O 1
ATOM 5589 N N . GLU A 1 739 ? 33.322 5.919 -13.844 1.00 45.94 739 GLU A N 1
ATOM 5590 C CA . GLU A 1 739 ? 32.108 5.706 -13.046 1.00 45.94 739 GLU A CA 1
ATOM 5591 C C . GLU A 1 739 ? 32.306 4.602 -11.995 1.00 45.94 739 GLU A C 1
ATOM 5593 O O . GLU A 1 739 ? 32.004 4.847 -10.825 1.00 45.94 739 GLU A O 1
ATOM 5598 N N . LYS A 1 740 ? 32.969 3.492 -12.349 1.00 41.12 740 LYS A N 1
ATOM 5599 C CA . LYS A 1 740 ? 33.429 2.419 -11.442 1.00 41.12 740 LYS A CA 1
ATOM 5600 C C . LYS A 1 740 ? 34.229 2.975 -10.255 1.00 41.12 740 LYS A C 1
ATOM 5602 O O . LYS A 1 740 ? 33.911 2.731 -9.093 1.00 41.12 740 LYS A O 1
ATOM 5607 N N . SER A 1 741 ? 35.199 3.862 -10.516 1.00 37.41 741 SER A N 1
ATOM 5608 C CA . SER A 1 741 ? 35.987 4.528 -9.462 1.00 37.41 741 SER A CA 1
ATOM 5609 C C . SER A 1 741 ? 35.197 5.534 -8.608 1.00 37.41 741 SER A C 1
ATOM 5611 O O . SER A 1 741 ? 35.652 5.863 -7.506 1.00 37.41 741 SER A O 1
ATOM 5613 N N . LYS A 1 742 ? 34.079 6.084 -9.098 1.00 37.84 742 LYS A N 1
ATOM 5614 C CA . LYS A 1 742 ? 33.227 6.994 -8.315 1.00 37.84 742 LYS A CA 1
ATOM 5615 C C . LYS A 1 742 ? 32.268 6.225 -7.415 1.00 37.84 742 LYS A C 1
ATOM 5617 O O . LYS A 1 742 ? 32.130 6.626 -6.264 1.00 37.84 742 LYS A O 1
ATOM 5622 N N . LYS A 1 743 ? 31.673 5.132 -7.901 1.00 41.53 743 LYS A N 1
ATOM 5623 C CA . LYS A 1 743 ? 30.747 4.288 -7.130 1.00 41.53 743 LYS A CA 1
ATOM 5624 C C . LYS A 1 743 ? 31.473 3.525 -6.002 1.00 41.53 743 LYS A C 1
ATOM 5626 O O . LYS A 1 743 ? 31.059 3.625 -4.852 1.00 41.53 743 LYS A O 1
ATOM 5631 N N . LEU A 1 744 ? 32.671 2.977 -6.253 1.00 36.06 744 LEU A N 1
ATOM 5632 C CA . LEU A 1 744 ? 33.529 2.361 -5.213 1.00 36.06 744 LEU A CA 1
ATOM 5633 C C . LEU A 1 744 ? 34.021 3.329 -4.113 1.00 36.06 744 LEU A C 1
ATOM 5635 O O . LEU A 1 744 ? 34.421 2.897 -3.034 1.00 36.06 744 LEU A O 1
ATOM 5639 N N . LYS A 1 745 ? 34.020 4.647 -4.364 1.00 32.12 745 LYS A N 1
ATOM 5640 C CA . LYS A 1 745 ? 34.372 5.662 -3.350 1.00 32.12 745 LYS A CA 1
ATOM 5641 C C . LYS A 1 745 ? 33.206 6.059 -2.448 1.00 32.12 745 LYS A C 1
ATOM 5643 O O . LYS A 1 745 ? 33.462 6.659 -1.409 1.00 32.12 745 LYS A O 1
ATOM 5648 N N . VAL A 1 746 ? 31.968 5.760 -2.837 1.00 37.19 746 VAL A N 1
ATOM 5649 C CA . VAL A 1 746 ? 30.785 5.995 -1.995 1.00 37.19 746 VAL A CA 1
ATOM 5650 C C . VAL A 1 746 ? 30.601 4.840 -1.002 1.00 37.19 746 VAL A C 1
ATOM 5652 O O . VAL A 1 746 ? 30.254 5.103 0.136 1.00 37.19 746 VAL A O 1
ATOM 5655 N N . LYS A 1 747 ? 30.991 3.609 -1.363 1.00 33.34 747 LYS A N 1
ATOM 5656 C CA . LYS A 1 747 ? 30.984 2.418 -0.484 1.00 33.34 747 LYS A CA 1
ATOM 5657 C C . LYS A 1 747 ? 32.001 2.410 0.676 1.00 33.34 747 LYS A C 1
ATOM 5659 O O . LYS A 1 747 ? 31.988 1.497 1.485 1.00 33.34 747 LYS A O 1
ATOM 5664 N N . ASN A 1 748 ? 32.910 3.386 0.761 1.00 29.56 748 ASN A N 1
ATOM 5665 C CA . ASN A 1 748 ? 33.979 3.432 1.778 1.00 29.56 748 ASN A CA 1
ATOM 5666 C C . ASN A 1 748 ? 33.902 4.666 2.702 1.00 29.56 748 ASN A C 1
ATOM 5668 O O . ASN A 1 748 ? 34.911 5.019 3.317 1.00 29.56 748 ASN A O 1
ATOM 5672 N N . ASN A 1 749 ? 32.753 5.350 2.772 1.00 30.39 749 ASN A N 1
ATOM 5673 C CA . ASN A 1 749 ? 32.572 6.558 3.586 1.00 30.39 749 ASN A CA 1
ATOM 5674 C C . ASN A 1 749 ? 31.275 6.560 4.383 1.00 30.39 749 ASN A C 1
ATOM 5676 O O . ASN A 1 749 ? 30.221 6.366 3.743 1.00 30.39 749 ASN A O 1
#

pLDDT: mean 75.74, std 23.66, range [21.55, 98.5]

Foldseek 3Di:
DDDDDDDDDDDDDPPPPPPPPPPVDPPQDAQDPLCPQWAWDDLNADDQVVQLVLQVLLLVLLLCLLVVVQPLGFHFAFAARAAEDVLQQVLQSNVQSNVDQDDDDQVSNDPVPAGKAKDKDKDKDADDPVVVVDDPSSVVLVVLLVLSVVDRFDFFDPVSCVSNVSNLFSNQRPWHYKHKGWTWIDHPVRIIMIMIMMMIPHTTRDGRDTSGDGDHHHHDDQWDQDPVRNSHTYHPPDPSGNDDPPPPPPPPPVPDDDDDDDDDDDDDDDADDDDDDDDDDDDDDDDDDDDDDDDPDDDDDQPQPPPDDDDDDDDQKGWGWDDDPNDTAIEIEGEDEEDECAEEHYEYEQYAYECYHYEYEYAAHAYECANYHYEYAAHEYYNAAEEYEYAHYEYYCYAYEYEYAAEEHECYQYHYEYAHYEYYNYAEEYEYAAEEYECYAYEYEYAHYEYYNYAEEYEYEAEEYECYAYEYEYAHYEYYNYAEEYEYAAEEYECYAYEYEYAHYEYYNYAEEYEYAAEEYECYAYEYEYAHYEYENYAEEYEYAAEEYE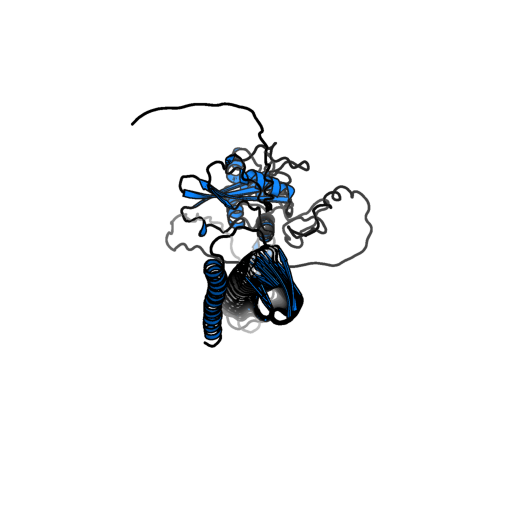CYAYEYEYAHYEYYNYEEEYEYEDEEYYCYAYEYEYNQYEYYNYAYEYEYENEEYECYQYEYEYENYEYYAHQEAYEYECAEYAYAHYHYEYENYEYAYAEEEYEYEAAEYHYAYYEYEYAHAEYEYAEEEYEYEDYHYHYNYYHYDYHDDDDDDDCVVVNVVRNVVRVVVVVVSVVVVVVSVVVSVVVVVVVVVVVPD